Protein AF-A0A2D4SBK4-F1 (afdb_monomer_lite)

Sequence (622 aa):
MITSLLILIAILLAAGLAWRGARLATAGLLIGLPLAIAGYRLLPAASFWLLLMSAVTLLVPLSVRDVRRPWITRQRLTHFANALAQHDPGLRRSRPGLTFWWEQELAGGLPQWDRFAALPPPSPAADGPLNLAGPGDEHKGQPIAGLALSPRHGGAGLTHLELADWIFAAARADHPANANAAGITAAIALGPGPVLQRFGTQTQQTRYLPGLTRGDCSPALLLPDGSLNQPDDLICGRALLCRNEAAEQPGVSLHVSVQGRLVVSGQAERRLTLCFVKLLDPAGLGPEAGLKAGLHALLLETPADDPTRRDWSMEAPDVPLTQLVTGPGDAPAATAGISPLLDSALTLHQLLVALPQQVARQYETDPERGAAGVLAYRLAAHALDVGECPALLSRLVALITSRSGRSGETDDLFTVRLPAPGQPTAAQTGADDTLFTLIRLNTPLFDCLRAVDRADHHAALAAFDSASNTRWRRRVQLISRNLLLNVSGERLPVAQAATLSGPFTQRLAGLSARAGLVLDLGLMRFPREWPNGPFAAAFERMLAWQYLLSASLWRMPGDLPVRLDRDTLETVRAQAIAAFHADLGVAVDQLRPSGLRWTARLLLGPRYWRRRGGVSEGGPSR

pLDDT: mean 72.49, std 17.2, range [22.42, 93.94]

Structure (mmCIF, N/CA/C/O backbone):
data_AF-A0A2D4SBK4-F1
#
_entry.id   AF-A0A2D4SBK4-F1
#
loop_
_atom_site.group_PDB
_atom_site.id
_atom_site.type_symbol
_atom_site.label_atom_id
_atom_site.label_alt_id
_atom_site.label_comp_id
_atom_site.label_asym_id
_atom_site.label_entity_id
_atom_site.label_seq_id
_atom_site.pdbx_PDB_ins_code
_atom_site.Cartn_x
_atom_site.Cartn_y
_atom_site.Cartn_z
_atom_site.occupancy
_atom_site.B_iso_or_equiv
_atom_site.auth_seq_id
_atom_site.auth_comp_id
_atom_site.auth_asym_id
_atom_site.auth_atom_id
_atom_site.pdbx_PDB_model_num
ATOM 1 N N . MET A 1 1 ? 26.430 12.553 -43.622 1.00 80.19 1 MET A N 1
ATOM 2 C CA . MET A 1 1 ? 25.622 13.465 -42.778 1.00 80.19 1 MET A CA 1
ATOM 3 C C . MET A 1 1 ? 24.182 12.978 -42.585 1.00 80.19 1 MET A C 1
ATOM 5 O O . MET A 1 1 ? 23.823 12.693 -41.452 1.00 80.19 1 MET A O 1
ATOM 9 N N . ILE A 1 2 ? 23.377 12.798 -43.646 1.00 85.69 2 ILE A N 1
ATOM 10 C CA . ILE A 1 2 ? 21.952 12.396 -43.525 1.00 85.69 2 ILE A CA 1
ATOM 11 C C . ILE A 1 2 ? 21.767 11.041 -42.818 1.00 85.69 2 ILE A C 1
ATOM 13 O O . ILE A 1 2 ? 20.902 10.897 -41.964 1.00 85.69 2 ILE A O 1
ATOM 17 N N . THR A 1 3 ? 22.601 10.046 -43.116 1.00 83.75 3 THR A N 1
ATOM 18 C CA . THR A 1 3 ? 22.496 8.722 -42.485 1.00 83.75 3 THR A CA 1
ATOM 19 C C . THR A 1 3 ? 22.827 8.746 -40.993 1.00 83.75 3 THR A C 1
ATOM 21 O O . THR A 1 3 ? 22.115 8.154 -40.188 1.00 83.75 3 THR A O 1
ATOM 24 N N . SER A 1 4 ? 23.869 9.484 -40.609 1.00 83.00 4 SER A N 1
ATOM 25 C CA . SER A 1 4 ? 24.230 9.708 -39.206 1.00 83.00 4 SER A CA 1
ATOM 26 C C . SER A 1 4 ? 23.103 10.424 -38.452 1.00 83.00 4 SER A C 1
ATOM 28 O O . SER A 1 4 ? 22.814 10.072 -37.313 1.00 83.00 4 SER A O 1
ATOM 30 N N . LEU A 1 5 ? 22.418 11.368 -39.111 1.00 88.75 5 LEU A N 1
ATOM 31 C CA . LEU A 1 5 ? 21.239 12.045 -38.568 1.00 88.75 5 LEU A CA 1
ATOM 32 C C . LEU A 1 5 ? 20.061 11.076 -38.366 1.00 88.75 5 LEU A C 1
ATOM 34 O O . LEU A 1 5 ? 19.431 11.113 -37.318 1.00 88.75 5 LEU A O 1
ATOM 38 N N . LEU A 1 6 ? 19.785 10.176 -39.315 1.00 84.94 6 LEU A N 1
ATOM 39 C CA . LEU A 1 6 ? 18.719 9.171 -39.185 1.00 84.94 6 LEU A CA 1
ATOM 40 C C . LEU A 1 6 ? 18.981 8.176 -38.049 1.00 84.94 6 LEU A C 1
ATOM 42 O O . LEU A 1 6 ? 18.062 7.845 -37.302 1.00 84.94 6 LEU A O 1
ATOM 46 N N . ILE A 1 7 ? 20.230 7.736 -37.883 1.00 84.88 7 ILE A N 1
ATOM 47 C CA . ILE A 1 7 ? 20.628 6.869 -36.766 1.00 84.88 7 ILE A CA 1
ATOM 48 C C . ILE A 1 7 ? 20.471 7.619 -35.439 1.00 84.88 7 ILE A C 1
ATOM 50 O O . ILE A 1 7 ? 19.916 7.071 -34.489 1.00 84.88 7 ILE A O 1
ATOM 54 N N . LEU A 1 8 ? 20.884 8.888 -35.380 1.00 86.75 8 LEU A N 1
ATOM 55 C CA . LEU A 1 8 ? 20.690 9.725 -34.198 1.00 86.75 8 LEU A CA 1
ATOM 56 C C . LEU A 1 8 ? 19.199 9.903 -33.870 1.00 86.75 8 LEU A C 1
ATOM 58 O O . LEU A 1 8 ? 18.809 9.726 -32.720 1.00 86.75 8 LEU A O 1
ATOM 62 N N . ILE A 1 9 ? 18.354 10.177 -34.869 1.00 87.50 9 ILE A N 1
ATOM 63 C CA . ILE A 1 9 ? 16.895 10.266 -34.706 1.00 87.50 9 ILE A CA 1
ATOM 64 C C . ILE A 1 9 ? 16.332 8.941 -34.184 1.00 87.50 9 ILE A C 1
ATOM 66 O O . ILE A 1 9 ? 15.544 8.956 -33.244 1.00 87.50 9 ILE A O 1
ATOM 70 N N . ALA A 1 10 ? 16.757 7.797 -34.727 1.00 84.88 10 ALA A N 1
ATOM 71 C CA . ALA A 1 10 ? 16.318 6.486 -34.255 1.00 84.88 10 ALA A CA 1
ATOM 72 C C . ALA A 1 10 ? 16.713 6.235 -32.791 1.00 84.88 10 ALA A C 1
ATOM 74 O O . ALA A 1 10 ? 15.895 5.746 -32.015 1.00 84.88 10 ALA A O 1
ATOM 75 N N . ILE A 1 11 ? 17.934 6.612 -32.395 1.00 85.19 11 ILE A N 1
ATOM 76 C CA . ILE A 1 11 ? 18.415 6.507 -31.010 1.00 85.19 11 ILE A CA 1
ATOM 77 C C . ILE A 1 11 ? 17.597 7.418 -30.083 1.00 85.19 11 ILE A C 1
ATOM 79 O O . ILE A 1 11 ? 17.164 6.977 -29.018 1.00 85.19 11 ILE A O 1
ATOM 83 N N . LEU A 1 12 ? 17.337 8.665 -30.488 1.00 85.19 12 LEU A N 1
ATOM 84 C CA . LEU A 1 12 ? 16.543 9.619 -29.708 1.00 85.19 12 LEU A CA 1
ATOM 85 C C . LEU A 1 12 ? 15.075 9.181 -29.587 1.00 85.19 12 LEU A C 1
ATOM 87 O O . LEU A 1 12 ? 14.507 9.243 -28.496 1.00 85.19 12 LEU A O 1
ATOM 91 N N . LEU A 1 13 ? 14.473 8.678 -30.670 1.00 85.75 13 LEU A N 1
ATOM 92 C CA . LEU A 1 13 ? 13.126 8.102 -30.662 1.00 85.75 13 LEU A CA 1
ATOM 93 C C . LEU A 1 13 ? 13.067 6.855 -29.780 1.00 85.75 13 LEU A C 1
ATOM 95 O O . LEU A 1 13 ? 12.140 6.725 -28.985 1.00 85.75 13 LEU A O 1
ATOM 99 N N . ALA A 1 14 ? 14.062 5.970 -29.861 1.00 82.25 14 ALA A N 1
ATOM 100 C CA . ALA A 1 14 ? 14.144 4.791 -29.007 1.00 82.25 14 ALA A CA 1
ATOM 101 C C . ALA A 1 14 ? 14.228 5.176 -27.528 1.00 82.25 14 ALA A C 1
ATOM 103 O O . ALA A 1 14 ? 13.462 4.654 -26.717 1.00 82.25 14 ALA A O 1
ATOM 104 N N . ALA A 1 15 ? 15.087 6.138 -27.186 1.00 78.50 15 ALA A N 1
ATOM 105 C CA . ALA A 1 15 ? 15.216 6.656 -25.830 1.00 78.50 15 ALA A CA 1
ATOM 106 C C . ALA A 1 15 ? 13.905 7.293 -25.331 1.00 78.50 15 ALA A C 1
ATOM 108 O O . ALA A 1 15 ? 13.446 6.975 -24.234 1.00 78.50 15 ALA A O 1
ATOM 109 N N . GLY A 1 16 ? 13.258 8.135 -26.145 1.00 79.19 16 GLY A N 1
ATOM 110 C CA . GLY A 1 16 ? 12.011 8.816 -25.784 1.00 79.19 16 GLY A CA 1
ATOM 111 C C . GLY A 1 16 ? 10.800 7.882 -25.667 1.00 79.19 16 GLY A C 1
ATOM 112 O O . GLY A 1 16 ? 9.999 8.007 -24.738 1.00 79.19 16 GLY A O 1
ATOM 113 N N . LEU A 1 17 ? 10.665 6.913 -26.575 1.00 83.38 17 LEU A N 1
ATOM 114 C CA . LEU A 1 17 ? 9.573 5.934 -26.558 1.00 83.38 17 LEU A CA 1
ATOM 115 C C . LEU A 1 17 ? 9.746 4.910 -25.434 1.00 83.38 17 LEU A C 1
ATOM 117 O O . LEU A 1 17 ? 8.754 4.526 -24.811 1.00 83.38 17 LEU A O 1
ATOM 121 N N . ALA A 1 18 ? 10.986 4.512 -25.130 1.00 79.31 18 ALA A N 1
ATOM 122 C CA . ALA A 1 18 ? 11.283 3.688 -23.964 1.00 79.31 18 ALA A CA 1
ATOM 123 C C . ALA A 1 18 ? 10.978 4.444 -22.662 1.00 79.31 18 ALA A C 1
ATOM 125 O O . ALA A 1 18 ? 10.294 3.897 -21.800 1.00 79.31 18 ALA A O 1
ATOM 126 N N . TRP A 1 19 ? 11.363 5.724 -22.563 1.00 75.38 19 TRP A N 1
ATOM 127 C CA . TRP A 1 19 ? 11.063 6.581 -21.408 1.00 75.38 19 TRP A CA 1
ATOM 128 C C . TRP A 1 19 ? 9.556 6.731 -21.149 1.00 75.38 19 TRP A C 1
ATOM 130 O O . TRP A 1 19 ? 9.109 6.730 -19.999 1.00 75.38 19 TRP A O 1
ATOM 140 N N . ARG A 1 20 ? 8.749 6.821 -22.213 1.00 76.00 20 ARG A N 1
ATOM 141 C CA . ARG A 1 20 ? 7.279 6.891 -22.127 1.00 76.00 20 ARG A CA 1
ATOM 142 C C . ARG A 1 20 ? 6.596 5.533 -21.945 1.00 76.00 20 ARG A C 1
ATOM 144 O O . ARG A 1 20 ? 5.398 5.504 -21.685 1.00 76.00 20 ARG A O 1
ATOM 151 N N . GLY A 1 21 ? 7.320 4.422 -22.087 1.00 69.06 21 GLY A N 1
ATOM 152 C CA . GLY A 1 21 ? 6.734 3.084 -22.046 1.00 69.06 21 GLY A CA 1
ATOM 153 C C . GLY A 1 21 ? 5.751 2.846 -23.198 1.00 69.06 21 GLY A C 1
ATOM 154 O O . GLY A 1 21 ? 4.627 2.404 -22.966 1.00 69.06 21 GLY A O 1
ATOM 155 N N . ALA A 1 22 ? 6.141 3.165 -24.436 1.00 75.25 22 ALA A N 1
ATOM 156 C CA . ALA A 1 22 ? 5.301 2.978 -25.622 1.00 75.25 22 ALA A CA 1
ATOM 157 C C . ALA A 1 22 ? 4.983 1.494 -25.907 1.00 75.25 22 ALA A C 1
ATOM 159 O O . ALA A 1 22 ? 5.681 0.577 -25.466 1.00 75.25 22 ALA A O 1
ATOM 160 N N . ARG A 1 23 ? 3.915 1.230 -26.674 1.00 78.44 23 ARG A N 1
ATOM 161 C CA . ARG A 1 23 ? 3.579 -0.136 -27.121 1.00 78.44 23 ARG A CA 1
ATOM 162 C C . ARG A 1 23 ? 4.662 -0.644 -28.082 1.00 78.44 23 ARG A C 1
ATOM 164 O O . ARG A 1 23 ? 5.184 0.128 -28.885 1.00 78.44 23 ARG A O 1
ATOM 171 N N . LEU A 1 24 ? 4.950 -1.949 -28.050 1.00 76.31 24 LEU A N 1
ATOM 172 C CA . LEU A 1 24 ? 6.002 -2.557 -28.879 1.00 76.31 24 LEU A CA 1
ATOM 173 C C . LEU A 1 24 ? 5.803 -2.275 -30.378 1.00 76.31 24 LEU A C 1
ATOM 175 O O . LEU A 1 24 ? 6.754 -1.908 -31.052 1.00 76.31 24 LEU A O 1
ATOM 179 N N . ALA A 1 25 ? 4.561 -2.340 -30.867 1.00 76.94 25 ALA A N 1
ATOM 180 C CA . ALA A 1 25 ? 4.234 -2.034 -32.261 1.00 76.94 25 ALA A CA 1
ATOM 181 C C . ALA A 1 25 ? 4.528 -0.568 -32.634 1.00 76.94 25 ALA A C 1
ATOM 183 O O . ALA A 1 25 ? 5.159 -0.302 -33.652 1.00 76.94 25 ALA A O 1
ATOM 184 N N . THR A 1 26 ? 4.129 0.389 -31.784 1.00 80.50 26 THR A N 1
ATOM 185 C CA . THR A 1 26 ? 4.395 1.820 -32.019 1.00 80.50 26 THR A CA 1
ATOM 186 C C . THR A 1 26 ? 5.887 2.139 -31.959 1.00 80.50 26 THR A C 1
ATOM 188 O O . THR A 1 26 ? 6.381 2.912 -32.773 1.00 80.50 26 THR A O 1
ATOM 191 N N . ALA A 1 27 ? 6.619 1.513 -31.031 1.00 79.88 27 ALA A N 1
ATOM 192 C CA . ALA A 1 27 ? 8.063 1.680 -30.919 1.00 79.88 27 ALA A CA 1
ATOM 193 C C . ALA A 1 27 ? 8.799 1.055 -32.110 1.00 79.88 27 ALA A C 1
ATOM 195 O O . ALA A 1 27 ? 9.651 1.704 -32.709 1.00 79.88 27 ALA A O 1
ATOM 196 N N . GLY A 1 28 ? 8.423 -0.166 -32.497 1.00 80.12 28 GLY A N 1
ATOM 197 C CA . GLY A 1 28 ? 8.995 -0.868 -33.642 1.00 80.12 28 GLY A CA 1
ATOM 198 C C . GLY A 1 28 ? 8.814 -0.101 -34.949 1.00 80.12 28 GLY A C 1
ATOM 199 O O . GLY A 1 28 ? 9.758 -0.005 -35.721 1.00 80.12 28 GLY A O 1
ATOM 200 N N . LEU A 1 29 ? 7.650 0.516 -35.167 1.00 83.69 29 LEU A N 1
ATOM 201 C CA . LEU A 1 29 ? 7.399 1.316 -36.365 1.00 83.69 29 LEU A CA 1
ATOM 202 C C . LEU A 1 29 ? 8.213 2.620 -36.377 1.00 83.69 29 LEU A C 1
ATOM 204 O O . LEU A 1 29 ? 8.906 2.904 -37.352 1.00 83.69 29 LEU A O 1
ATOM 208 N N . LEU A 1 30 ? 8.175 3.394 -35.287 1.00 85.25 30 LEU A N 1
ATOM 209 C CA . LEU A 1 30 ? 8.836 4.704 -35.221 1.00 85.25 30 LEU A CA 1
ATOM 210 C C . LEU A 1 30 ? 10.368 4.616 -35.177 1.00 85.25 30 LEU A C 1
ATOM 212 O O . LEU A 1 30 ? 11.036 5.509 -35.686 1.00 85.25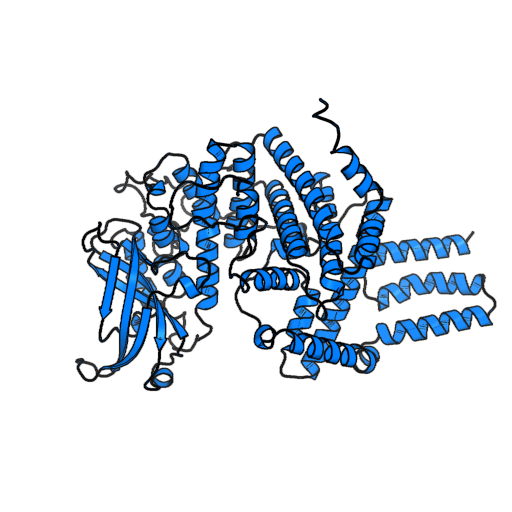 30 LEU A O 1
ATOM 216 N N . ILE A 1 31 ? 10.930 3.558 -34.586 1.00 84.31 31 ILE A N 1
ATOM 217 C CA . ILE A 1 31 ? 12.383 3.316 -34.548 1.00 84.31 31 ILE A CA 1
ATOM 218 C C . ILE A 1 31 ? 12.831 2.562 -35.806 1.00 84.31 31 ILE A C 1
ATOM 220 O O . ILE A 1 31 ? 13.887 2.849 -36.368 1.00 84.31 31 ILE A O 1
ATOM 224 N N . GLY A 1 32 ? 12.025 1.603 -36.267 1.00 82.31 32 GLY A N 1
ATOM 225 C CA . GLY A 1 32 ? 12.338 0.761 -37.417 1.00 82.31 32 GLY A CA 1
ATOM 226 C C . GLY A 1 32 ? 12.360 1.534 -38.729 1.00 82.31 32 GLY A C 1
ATOM 227 O O . GLY A 1 32 ? 13.229 1.274 -39.551 1.00 82.31 32 GLY A O 1
ATOM 228 N N . LEU A 1 33 ? 11.480 2.523 -38.912 1.00 86.44 33 LEU A N 1
ATOM 229 C CA . LEU A 1 33 ? 11.439 3.340 -40.127 1.00 86.44 33 LEU A CA 1
ATOM 230 C C . LEU A 1 33 ? 12.757 4.106 -40.396 1.00 86.44 33 LEU A C 1
ATOM 232 O O . LEU A 1 33 ? 13.340 3.905 -41.462 1.00 86.44 33 LEU A O 1
ATOM 236 N N . PRO A 1 34 ? 13.295 4.933 -39.474 1.00 86.06 34 PRO A N 1
ATOM 237 C CA . PRO A 1 34 ? 14.566 5.620 -39.704 1.00 86.06 34 PRO A CA 1
ATOM 238 C C . PRO A 1 34 ? 15.752 4.651 -39.820 1.00 86.06 34 PRO A C 1
ATOM 240 O O . PRO A 1 34 ? 16.652 4.902 -40.622 1.00 86.06 34 PRO A O 1
ATOM 243 N N . LEU A 1 35 ? 15.747 3.526 -39.089 1.00 86.81 35 LEU A N 1
ATOM 244 C CA . LEU A 1 35 ? 16.783 2.492 -39.215 1.00 86.81 35 LEU A CA 1
ATOM 245 C C . LEU A 1 35 ? 16.721 1.753 -40.554 1.00 86.81 35 LEU A C 1
ATOM 247 O O . LEU A 1 35 ? 17.769 1.453 -41.115 1.00 86.81 35 LEU A O 1
ATOM 251 N N . ALA A 1 36 ? 15.531 1.494 -41.093 1.00 86.56 36 ALA A N 1
ATOM 252 C CA . ALA A 1 36 ? 15.365 0.881 -42.405 1.00 86.56 36 ALA A CA 1
ATOM 253 C C . ALA A 1 36 ? 15.857 1.825 -43.511 1.00 86.56 36 ALA A C 1
ATOM 255 O O . ALA A 1 36 ? 16.605 1.402 -44.388 1.00 86.56 36 ALA A O 1
ATOM 256 N N . ILE A 1 37 ? 15.531 3.120 -43.425 1.00 87.12 37 ILE A N 1
ATOM 257 C CA . ILE A 1 37 ? 16.030 4.130 -44.373 1.00 87.12 37 ILE A CA 1
ATOM 258 C C . ILE A 1 37 ? 17.559 4.257 -44.272 1.00 87.12 37 ILE A C 1
ATOM 260 O O . ILE A 1 37 ? 18.240 4.340 -45.292 1.00 87.12 37 ILE A O 1
ATOM 264 N N . ALA A 1 38 ? 18.125 4.247 -43.061 1.00 86.38 38 ALA A N 1
ATOM 265 C CA . ALA A 1 38 ? 19.574 4.283 -42.871 1.00 86.38 38 ALA A CA 1
ATOM 266 C C . ALA A 1 38 ? 20.259 3.001 -43.380 1.00 86.38 38 ALA A C 1
ATOM 268 O O . ALA A 1 38 ? 21.278 3.084 -44.064 1.00 86.38 38 ALA A O 1
ATOM 269 N N . GLY A 1 39 ? 19.682 1.833 -43.092 1.00 86.62 39 GLY A N 1
ATOM 270 C CA . GLY A 1 39 ? 20.177 0.525 -43.517 1.00 86.62 39 GLY A CA 1
ATOM 271 C C . GLY A 1 39 ? 20.183 0.372 -45.034 1.00 86.62 39 GLY A C 1
ATOM 272 O O . GLY A 1 39 ? 21.198 -0.038 -45.586 1.00 86.62 39 GLY A O 1
ATOM 273 N N . TYR A 1 40 ? 19.114 0.802 -45.712 1.00 88.81 40 TYR A N 1
ATOM 274 C CA . TYR A 1 40 ? 19.024 0.803 -47.176 1.00 88.81 40 TYR A CA 1
ATOM 275 C C . TYR A 1 40 ? 20.139 1.631 -47.837 1.00 88.81 40 TYR A C 1
ATOM 277 O O . TYR A 1 40 ? 20.579 1.322 -48.938 1.00 88.81 40 TYR A O 1
ATOM 285 N N . ARG A 1 41 ? 20.629 2.679 -47.159 1.00 88.19 41 ARG A N 1
ATOM 286 C CA . ARG A 1 41 ? 21.710 3.541 -47.667 1.00 88.19 41 ARG A CA 1
ATOM 287 C C . ARG A 1 41 ? 23.119 3.035 -47.357 1.00 88.19 41 ARG A C 1
ATOM 289 O O . ARG A 1 41 ? 24.054 3.491 -48.007 1.00 88.19 41 ARG A O 1
ATOM 296 N N . LEU A 1 42 ? 23.290 2.196 -46.333 1.00 86.75 42 LEU A N 1
ATOM 297 C CA . LEU A 1 42 ? 24.606 1.777 -45.822 1.00 86.75 42 LEU A CA 1
ATOM 298 C C . LEU A 1 42 ? 24.988 0.354 -46.201 1.00 86.75 42 LEU A C 1
ATOM 300 O O . LEU A 1 42 ? 26.173 0.035 -46.250 1.00 86.75 42 LEU A O 1
ATOM 304 N N . LEU A 1 43 ? 23.998 -0.512 -46.381 1.00 87.94 43 LEU A N 1
ATOM 305 C CA . LEU A 1 43 ? 24.213 -1.940 -46.517 1.00 87.94 43 LEU A CA 1
ATOM 306 C C . LEU A 1 43 ? 23.967 -2.386 -47.958 1.00 87.94 43 LEU A C 1
ATOM 308 O O . LEU A 1 43 ? 23.056 -1.876 -48.611 1.00 87.94 43 LEU A O 1
ATOM 312 N N . PRO A 1 44 ? 24.714 -3.392 -48.444 1.00 91.69 44 PRO A N 1
ATOM 313 C CA . PRO A 1 44 ? 24.355 -4.097 -49.665 1.00 91.69 44 PRO A CA 1
ATOM 314 C C . PRO A 1 44 ? 22.921 -4.637 -49.584 1.00 91.69 44 PRO A C 1
ATOM 316 O O . PRO A 1 44 ? 22.475 -5.059 -48.513 1.00 91.69 44 PRO A O 1
ATOM 319 N N . ALA A 1 45 ? 22.218 -4.676 -50.720 1.00 87.94 45 ALA A N 1
ATOM 320 C CA . ALA A 1 45 ? 20.801 -5.044 -50.780 1.00 87.94 45 ALA A CA 1
ATOM 321 C C . ALA A 1 45 ? 20.496 -6.384 -50.085 1.00 87.94 45 ALA A C 1
ATOM 323 O O . ALA A 1 45 ? 19.543 -6.471 -49.314 1.00 87.94 45 ALA A O 1
ATOM 324 N N . ALA A 1 46 ? 21.337 -7.403 -50.288 1.00 87.75 46 ALA A N 1
ATOM 325 C CA . ALA A 1 46 ? 21.182 -8.706 -49.642 1.00 87.75 46 ALA A CA 1
ATOM 326 C C . ALA A 1 46 ? 21.239 -8.607 -48.106 1.00 87.75 46 ALA A C 1
ATOM 328 O O . ALA A 1 46 ? 20.348 -9.105 -47.419 1.00 87.75 46 ALA A O 1
ATOM 329 N N . SER A 1 47 ? 22.241 -7.908 -47.562 1.00 87.81 47 SER A N 1
ATOM 330 C CA . SER A 1 47 ? 22.406 -7.706 -46.116 1.00 87.81 47 SER A CA 1
ATOM 331 C C . SER A 1 47 ? 21.271 -6.875 -45.514 1.00 87.81 47 SER A C 1
ATOM 333 O O . SER A 1 47 ? 20.806 -7.174 -44.416 1.00 87.81 47 SER A O 1
ATOM 335 N N . PHE A 1 48 ? 20.791 -5.857 -46.235 1.00 87.69 48 PHE A N 1
ATOM 336 C CA . PHE A 1 48 ? 19.643 -5.051 -45.819 1.00 87.69 48 PHE A CA 1
ATOM 337 C C . PHE A 1 48 ? 18.366 -5.893 -45.704 1.00 87.69 48 PHE A C 1
ATOM 339 O O . PHE A 1 48 ? 17.723 -5.884 -44.654 1.00 87.69 48 PHE A O 1
ATOM 346 N N . TRP A 1 49 ? 18.021 -6.654 -46.748 1.00 87.81 49 TRP A N 1
ATOM 347 C CA . TRP A 1 49 ? 16.825 -7.499 -46.744 1.00 87.81 49 TRP A CA 1
ATOM 348 C C . TRP A 1 49 ? 16.909 -8.614 -45.699 1.00 87.81 49 TRP A C 1
ATOM 350 O O . TRP A 1 49 ? 15.920 -8.868 -45.018 1.00 87.81 49 TRP A O 1
ATOM 360 N N . LEU A 1 50 ? 18.084 -9.217 -45.490 1.00 89.88 50 LEU A N 1
ATOM 361 C CA . LEU A 1 50 ? 18.311 -10.190 -44.414 1.00 89.88 50 LEU A CA 1
ATOM 362 C C . LEU A 1 50 ? 18.067 -9.586 -43.019 1.00 89.88 50 LEU A C 1
ATOM 364 O O . LEU A 1 50 ? 17.373 -10.182 -42.190 1.00 89.88 50 LEU A O 1
ATOM 368 N N . LEU A 1 51 ? 18.588 -8.386 -42.748 1.00 87.06 51 LEU A N 1
ATOM 369 C CA . LEU A 1 51 ? 18.359 -7.705 -41.469 1.00 87.06 51 LEU A CA 1
ATOM 370 C C . LEU A 1 51 ? 16.899 -7.273 -41.297 1.00 87.06 51 LEU A C 1
ATOM 372 O O . LEU A 1 51 ? 16.339 -7.426 -40.214 1.00 87.06 51 LEU A O 1
ATOM 376 N N . LEU A 1 52 ? 16.255 -6.787 -42.358 1.00 85.62 52 LEU A N 1
ATOM 377 C CA . LEU A 1 52 ? 14.848 -6.400 -42.313 1.00 85.62 52 LEU A CA 1
ATOM 378 C C . LEU A 1 52 ? 13.946 -7.615 -42.066 1.00 85.62 52 LEU A C 1
ATOM 380 O O . LEU A 1 52 ? 13.088 -7.571 -41.186 1.00 85.62 52 LEU A O 1
ATOM 384 N N . MET A 1 53 ? 14.161 -8.718 -42.787 1.00 86.44 53 MET A N 1
ATOM 385 C CA . MET A 1 53 ? 13.394 -9.952 -42.609 1.00 86.44 53 MET A CA 1
ATOM 386 C C . MET A 1 53 ? 13.628 -10.575 -41.233 1.00 86.44 53 MET A C 1
ATOM 388 O O . MET A 1 53 ? 12.668 -11.020 -40.606 1.00 86.44 53 MET A O 1
ATOM 392 N N . SER A 1 54 ? 14.859 -10.557 -40.713 1.00 85.12 54 SER A N 1
ATOM 393 C CA . SER A 1 54 ? 15.129 -11.043 -39.351 1.00 85.12 54 SER A CA 1
ATOM 394 C C . SER A 1 54 ? 14.464 -10.164 -38.285 1.00 85.12 54 SER A C 1
ATOM 396 O O . SER A 1 54 ? 13.845 -10.693 -37.360 1.00 85.12 54 SER A O 1
ATOM 398 N N . ALA A 1 55 ? 14.479 -8.837 -38.448 1.00 84.06 55 ALA A N 1
ATOM 399 C CA . ALA A 1 55 ? 13.768 -7.915 -37.566 1.00 84.06 55 ALA A CA 1
ATOM 400 C C . ALA A 1 55 ? 12.248 -8.144 -37.598 1.00 84.06 55 ALA A C 1
ATOM 402 O O . ALA A 1 55 ? 11.625 -8.227 -36.540 1.00 84.06 55 ALA A O 1
ATOM 403 N N . VAL A 1 56 ? 11.649 -8.303 -38.785 1.00 83.25 56 VAL A N 1
ATOM 404 C CA . VAL A 1 56 ? 10.217 -8.614 -38.952 1.00 83.25 56 VAL A CA 1
ATOM 405 C C . VAL A 1 56 ? 9.876 -9.961 -38.310 1.00 83.25 56 VAL A C 1
ATOM 407 O O . VAL A 1 56 ? 8.937 -10.036 -37.517 1.00 83.25 56 VAL A O 1
ATOM 410 N N . THR A 1 57 ? 10.677 -10.996 -38.571 1.00 83.75 57 THR A N 1
ATOM 411 C CA . THR A 1 57 ? 10.497 -12.345 -38.005 1.00 83.75 57 THR A CA 1
ATOM 412 C C . THR A 1 57 ? 10.566 -12.337 -36.477 1.00 83.75 57 THR A C 1
ATOM 414 O O . THR A 1 57 ? 9.840 -13.083 -35.830 1.00 83.75 57 THR A O 1
ATOM 417 N N . LEU A 1 58 ? 11.381 -11.467 -35.876 1.00 81.81 58 LEU A N 1
ATOM 418 C CA . LEU A 1 58 ? 11.477 -11.337 -34.422 1.00 81.81 58 LEU A CA 1
ATOM 419 C C . LEU A 1 58 ? 10.348 -10.473 -33.824 1.00 81.81 58 LEU A C 1
ATOM 421 O O . LEU A 1 58 ? 9.779 -10.814 -32.787 1.00 81.81 58 LEU A O 1
ATOM 425 N N . LEU A 1 59 ? 10.014 -9.341 -34.455 1.00 79.50 59 LEU A N 1
ATOM 426 C CA . LEU A 1 59 ? 9.102 -8.329 -33.901 1.00 79.50 59 LEU A CA 1
ATOM 427 C C . LEU A 1 59 ? 7.621 -8.650 -34.113 1.00 79.50 59 LEU A C 1
ATOM 429 O O . LEU A 1 59 ? 6.802 -8.315 -33.249 1.00 79.50 59 LEU A O 1
ATOM 433 N N . VAL A 1 60 ? 7.257 -9.275 -35.237 1.00 78.19 60 VAL A N 1
ATOM 434 C CA . VAL A 1 60 ? 5.856 -9.583 -35.567 1.00 78.19 60 VAL A CA 1
ATOM 435 C C . VAL A 1 60 ? 5.248 -10.585 -34.576 1.00 78.19 60 VAL A C 1
ATOM 437 O O . VAL A 1 60 ? 4.202 -10.252 -34.008 1.00 78.19 60 VAL A O 1
ATOM 440 N N . PRO A 1 61 ? 5.894 -11.725 -34.242 1.00 79.75 61 PRO A N 1
ATOM 441 C CA . PRO A 1 61 ? 5.361 -12.668 -33.253 1.00 79.75 61 PRO A CA 1
ATOM 442 C C . PRO A 1 61 ? 5.222 -12.073 -31.849 1.00 79.75 61 PRO A C 1
ATOM 444 O O . PRO A 1 61 ? 4.359 -12.489 -31.081 1.00 79.75 61 PRO A O 1
ATOM 447 N N . LEU A 1 62 ? 6.045 -11.078 -31.504 1.00 80.06 62 LEU A N 1
ATOM 448 C CA . LEU A 1 62 ? 5.965 -10.376 -30.221 1.00 80.06 62 LEU A CA 1
ATOM 449 C C . LEU A 1 62 ? 4.881 -9.289 -30.208 1.00 80.06 62 LEU A C 1
ATOM 451 O O . LEU A 1 62 ? 4.321 -8.986 -29.150 1.00 80.06 62 LEU A O 1
ATOM 455 N N . SER A 1 63 ? 4.553 -8.706 -31.361 1.00 79.38 63 SER A N 1
ATOM 456 C CA . SER A 1 63 ? 3.616 -7.581 -31.464 1.00 79.38 63 SER A CA 1
ATOM 457 C C . SER A 1 63 ? 2.169 -8.032 -31.682 1.00 79.38 63 SER A C 1
ATOM 459 O O . SER A 1 63 ? 1.262 -7.518 -31.017 1.00 79.38 63 SER A O 1
ATOM 461 N N . VAL A 1 64 ? 1.949 -9.013 -32.561 1.00 81.25 64 VAL A N 1
ATOM 462 C CA . VAL A 1 64 ? 0.613 -9.469 -32.975 1.00 81.25 64 VAL A CA 1
ATOM 463 C C . VAL A 1 64 ? 0.021 -10.418 -31.935 1.00 81.25 64 VAL A C 1
ATOM 465 O O . VAL A 1 64 ? 0.620 -11.432 -31.582 1.00 81.25 64 VAL A O 1
ATOM 468 N N . ARG A 1 65 ? -1.176 -10.086 -31.429 1.00 82.25 65 ARG A N 1
ATOM 469 C CA . ARG A 1 65 ? -1.846 -10.840 -30.352 1.00 82.25 65 ARG A CA 1
ATOM 470 C C . ARG A 1 65 ? -2.145 -12.282 -30.761 1.00 82.25 65 ARG A C 1
ATOM 472 O O . ARG A 1 65 ? -1.925 -13.183 -29.955 1.00 82.25 65 ARG A O 1
ATOM 479 N N . ASP A 1 66 ? -2.583 -12.480 -31.999 1.00 82.00 66 ASP A N 1
ATOM 480 C CA . ASP A 1 66 ? -3.031 -13.780 -32.512 1.00 82.00 66 ASP A CA 1
ATOM 481 C C . ASP A 1 66 ? -1.878 -14.759 -32.741 1.00 82.00 66 ASP A C 1
ATOM 483 O O . ASP A 1 66 ? -2.068 -15.964 -32.645 1.00 82.00 66 ASP A O 1
ATOM 487 N N . VAL A 1 67 ? -0.659 -14.248 -32.945 1.00 82.62 67 VAL A N 1
ATOM 488 C CA . VAL A 1 67 ? 0.561 -15.065 -33.030 1.00 82.62 67 VAL A CA 1
ATOM 489 C C . VAL A 1 67 ? 1.161 -15.277 -31.637 1.00 82.62 67 VAL A C 1
ATOM 491 O O . VAL A 1 67 ? 1.474 -16.404 -31.247 1.00 82.62 67 VAL A O 1
ATOM 494 N N . ARG A 1 68 ? 1.265 -14.205 -30.836 1.00 86.38 68 ARG A N 1
ATOM 495 C CA . ARG A 1 68 ? 1.883 -14.240 -29.502 1.00 86.38 68 ARG A CA 1
ATOM 496 C C . ARG A 1 68 ? 1.164 -15.184 -28.543 1.00 86.38 68 ARG A C 1
ATOM 498 O O . ARG A 1 68 ? 1.819 -15.928 -27.816 1.00 86.38 68 ARG A O 1
ATOM 505 N N . ARG A 1 69 ? -0.172 -15.147 -28.506 1.00 87.12 69 ARG A N 1
ATOM 506 C CA . ARG A 1 69 ? -0.968 -15.915 -27.536 1.00 87.12 69 ARG A CA 1
ATOM 507 C C . ARG A 1 69 ? -0.764 -17.432 -27.652 1.00 87.12 69 ARG A C 1
ATOM 509 O O . ARG A 1 69 ? -0.397 -18.028 -26.637 1.00 87.12 69 ARG A O 1
ATOM 516 N N . PRO A 1 70 ? -0.953 -18.057 -28.831 1.00 87.44 70 PRO A N 1
ATOM 517 C CA . PRO A 1 70 ? -0.797 -19.501 -28.970 1.00 87.44 70 PRO A CA 1
ATOM 518 C C . PRO A 1 70 ? 0.653 -19.975 -28.824 1.00 87.44 70 PRO A C 1
ATOM 520 O O . PRO A 1 70 ? 0.876 -21.007 -28.194 1.00 87.44 70 PRO A O 1
ATOM 523 N N . TRP A 1 71 ? 1.631 -19.229 -29.353 1.00 84.31 71 TRP A N 1
ATOM 524 C CA . TRP A 1 71 ? 3.020 -19.704 -29.444 1.00 84.31 71 TRP A CA 1
ATOM 525 C C . TRP A 1 71 ? 3.868 -19.337 -28.225 1.00 84.31 71 TRP A C 1
ATOM 527 O O . TRP A 1 71 ? 4.723 -20.113 -27.817 1.00 84.31 71 TRP A O 1
ATOM 537 N N . ILE A 1 72 ? 3.633 -18.168 -27.622 1.00 87.50 72 ILE A N 1
ATOM 538 C CA . ILE A 1 72 ? 4.488 -17.620 -26.559 1.00 87.50 72 ILE A CA 1
ATOM 539 C C . ILE A 1 72 ? 3.736 -17.586 -25.228 1.00 87.50 72 ILE A C 1
ATOM 541 O O . ILE A 1 72 ? 4.202 -18.130 -24.225 1.00 87.50 72 ILE A O 1
ATOM 545 N N . THR A 1 73 ? 2.571 -16.937 -25.187 1.00 89.75 73 THR A N 1
ATOM 546 C CA . THR A 1 73 ? 1.864 -16.686 -23.923 1.00 89.75 73 THR A CA 1
ATOM 547 C C . THR A 1 73 ? 1.349 -17.977 -23.301 1.00 89.75 73 THR A C 1
ATOM 549 O O . THR A 1 73 ? 1.491 -18.145 -22.093 1.00 89.75 73 THR A O 1
ATOM 552 N N . ARG A 1 74 ? 0.821 -18.913 -24.103 1.00 90.62 74 ARG A N 1
ATOM 553 C CA . ARG A 1 74 ? 0.318 -20.204 -23.611 1.00 90.62 74 ARG A CA 1
ATOM 554 C C . ARG A 1 74 ? 1.399 -20.983 -22.862 1.00 90.62 74 ARG A C 1
ATOM 556 O O . ARG A 1 74 ? 1.186 -21.356 -21.715 1.00 90.62 74 ARG A O 1
ATOM 563 N N . GLN A 1 75 ? 2.577 -21.146 -23.465 1.00 90.06 75 GLN A N 1
ATOM 564 C CA . GLN A 1 75 ? 3.705 -21.838 -22.831 1.00 90.06 75 GLN A CA 1
ATOM 565 C C . GLN A 1 75 ? 4.148 -21.133 -21.544 1.00 90.06 75 GLN A C 1
ATOM 567 O O . GLN A 1 75 ? 4.356 -21.768 -20.511 1.00 90.06 75 GLN A O 1
ATOM 572 N N . ARG A 1 76 ? 4.247 -19.798 -21.577 1.00 90.06 76 ARG A N 1
ATOM 573 C CA . ARG A 1 76 ? 4.632 -19.003 -20.403 1.00 90.06 76 ARG A CA 1
ATOM 574 C C . ARG A 1 76 ? 3.619 -19.109 -19.267 1.00 90.06 76 ARG A C 1
ATOM 576 O O . ARG A 1 76 ? 4.048 -19.201 -18.122 1.00 90.06 76 ARG A O 1
ATOM 583 N N . LEU A 1 77 ? 2.322 -19.119 -19.573 1.00 89.75 77 LEU A N 1
ATOM 584 C CA . LEU A 1 77 ? 1.259 -19.320 -18.591 1.00 89.75 77 LEU A CA 1
ATOM 585 C C . LEU A 1 77 ? 1.373 -20.705 -17.954 1.00 89.75 77 LEU A C 1
ATOM 587 O O . LEU A 1 77 ? 1.379 -20.797 -16.732 1.00 89.75 77 LEU A O 1
ATOM 591 N N . THR A 1 78 ? 1.538 -21.764 -18.753 1.00 88.75 78 THR A N 1
ATOM 592 C CA . THR A 1 78 ? 1.698 -23.132 -18.238 1.00 88.75 78 THR A CA 1
ATOM 593 C C . THR A 1 78 ? 2.920 -23.247 -17.328 1.00 88.75 78 THR A C 1
ATOM 595 O O . THR A 1 78 ? 2.807 -23.735 -16.208 1.00 88.75 78 THR A O 1
ATOM 598 N N . HIS A 1 79 ? 4.080 -22.736 -17.748 1.00 88.12 79 HIS A N 1
ATOM 599 C CA . HIS A 1 79 ? 5.278 -22.747 -16.904 1.00 88.12 79 HIS A CA 1
ATOM 600 C C . HIS A 1 79 ? 5.110 -21.928 -15.621 1.00 88.12 79 HIS A C 1
ATOM 602 O O . HIS A 1 79 ? 5.578 -22.350 -14.567 1.00 88.12 79 HIS A O 1
ATOM 608 N N . PHE A 1 80 ? 4.459 -20.767 -15.703 1.00 88.19 80 PHE A N 1
ATOM 609 C CA . PHE A 1 80 ? 4.215 -19.904 -14.551 1.00 88.19 80 PHE A CA 1
ATOM 610 C C . PHE A 1 80 ? 3.249 -20.557 -13.553 1.00 88.19 80 PHE A C 1
ATOM 612 O O . PHE A 1 80 ? 3.544 -20.591 -12.363 1.00 88.19 80 PHE A O 1
ATOM 619 N N . ALA A 1 81 ? 2.147 -21.137 -14.036 1.00 86.06 81 ALA A N 1
ATOM 620 C CA . ALA A 1 81 ? 1.170 -21.847 -13.215 1.00 86.06 81 ALA A CA 1
ATOM 621 C C . ALA A 1 81 ? 1.768 -23.100 -12.556 1.00 86.06 81 ALA A C 1
ATOM 623 O O . ALA A 1 81 ? 1.532 -23.341 -11.373 1.00 86.06 81 ALA A O 1
ATOM 624 N N . ASN A 1 82 ? 2.586 -23.862 -13.291 1.00 86.50 82 ASN A N 1
ATOM 625 C CA . ASN A 1 82 ? 3.267 -25.044 -12.759 1.00 86.50 82 ASN A CA 1
ATOM 626 C C . ASN A 1 82 ? 4.284 -24.671 -11.677 1.00 86.50 82 ASN A C 1
ATOM 628 O O . ASN A 1 82 ? 4.316 -25.305 -10.629 1.00 86.50 82 ASN A O 1
ATOM 632 N N . ALA A 1 83 ? 5.083 -23.625 -11.904 1.00 85.00 83 ALA A N 1
ATOM 633 C CA . ALA A 1 83 ? 6.037 -23.143 -10.909 1.00 85.00 83 ALA A CA 1
ATOM 634 C C . ALA A 1 83 ? 5.335 -22.598 -9.654 1.00 85.00 83 ALA A C 1
ATOM 636 O O . ALA A 1 83 ? 5.803 -22.840 -8.550 1.00 85.00 83 ALA A O 1
ATOM 637 N N . LEU A 1 84 ? 4.188 -21.924 -9.799 1.00 80.62 84 LEU A N 1
ATOM 638 C CA . LEU A 1 84 ? 3.397 -21.460 -8.655 1.00 80.62 84 LEU A CA 1
ATOM 639 C C . LEU A 1 84 ? 2.827 -22.630 -7.835 1.00 80.62 84 LEU A C 1
ATOM 641 O O . LEU A 1 84 ? 2.848 -22.588 -6.610 1.00 80.62 84 LEU A O 1
ATOM 645 N N . ALA A 1 85 ? 2.356 -23.687 -8.506 1.00 76.81 85 ALA A N 1
ATOM 646 C CA . ALA A 1 85 ? 1.780 -24.868 -7.859 1.00 76.81 85 ALA A CA 1
ATOM 647 C C . ALA A 1 85 ? 2.768 -25.623 -6.955 1.00 76.81 85 ALA A C 1
ATOM 649 O O . ALA A 1 85 ? 2.337 -26.302 -6.031 1.00 76.81 85 ALA A O 1
ATOM 650 N N . GLN A 1 86 ? 4.070 -25.524 -7.234 1.00 72.81 86 GLN A N 1
ATOM 651 C CA . GLN A 1 86 ? 5.121 -26.218 -6.485 1.00 72.81 86 GLN A CA 1
ATOM 652 C C . GLN A 1 86 ? 5.440 -25.566 -5.134 1.00 72.81 86 GLN A C 1
ATOM 654 O O . GLN A 1 86 ? 5.972 -26.247 -4.265 1.00 72.81 86 GLN A O 1
ATOM 659 N N . HIS A 1 87 ? 5.147 -24.271 -4.964 1.00 64.50 87 HIS A N 1
ATOM 660 C CA . HIS A 1 87 ? 5.557 -23.507 -3.780 1.00 64.50 87 HIS A CA 1
ATOM 661 C C . HIS A 1 87 ? 4.459 -23.393 -2.717 1.00 64.50 87 HIS A C 1
ATOM 663 O O . HIS A 1 87 ? 4.775 -23.528 -1.543 1.00 64.50 87 HIS A O 1
ATOM 669 N N . ASP A 1 88 ? 3.193 -23.176 -3.096 1.00 59.00 88 ASP A N 1
ATOM 670 C CA . ASP A 1 88 ? 2.067 -23.156 -2.145 1.00 59.00 88 ASP A CA 1
ATOM 671 C C . ASP A 1 88 ? 0.699 -23.248 -2.873 1.00 59.00 88 ASP A C 1
ATOM 673 O O . ASP A 1 88 ? 0.379 -22.385 -3.702 1.00 59.00 88 ASP A O 1
ATOM 677 N N . PRO A 1 89 ? -0.150 -24.258 -2.592 1.00 47.91 89 PRO A N 1
ATOM 678 C CA . PRO A 1 89 ? -1.512 -24.329 -3.126 1.00 47.91 89 PRO A CA 1
ATOM 679 C C . PRO A 1 89 ? -2.453 -23.232 -2.582 1.00 47.91 89 PRO A C 1
ATOM 681 O O . PRO A 1 89 ? -3.435 -22.903 -3.253 1.00 47.91 89 PRO A O 1
ATOM 684 N N . GLY A 1 90 ? -2.164 -22.641 -1.414 1.00 49.22 90 GLY A N 1
ATOM 685 C CA . GLY A 1 90 ? -2.952 -21.581 -0.773 1.00 49.22 90 GLY A CA 1
ATOM 686 C C . GLY A 1 90 ? -2.852 -20.222 -1.470 1.00 49.22 90 GLY A C 1
ATOM 687 O O . GLY A 1 90 ? -3.850 -19.509 -1.572 1.00 49.22 90 GLY A O 1
ATOM 688 N N . LEU A 1 91 ? -1.692 -19.915 -2.056 1.00 49.75 91 LEU A N 1
ATOM 689 C CA . LEU A 1 91 ? -1.412 -18.699 -2.833 1.00 49.75 91 LEU A CA 1
ATOM 690 C C . LEU A 1 91 ? -2.328 -18.488 -4.049 1.00 49.75 91 LEU A C 1
ATOM 692 O O . LEU A 1 91 ? -2.442 -17.362 -4.540 1.00 49.75 91 LEU A O 1
ATOM 696 N N . ARG A 1 92 ? -2.977 -19.554 -4.543 1.00 45.91 92 ARG A N 1
ATOM 697 C CA . ARG A 1 92 ? -3.979 -19.463 -5.617 1.00 45.91 92 ARG A CA 1
ATOM 698 C C . ARG A 1 92 ? -5.201 -18.673 -5.170 1.00 45.91 92 ARG A C 1
ATOM 700 O O . ARG A 1 92 ? -5.666 -17.823 -5.913 1.00 45.91 92 ARG A O 1
ATOM 707 N N . ARG A 1 93 ? -5.656 -18.878 -3.932 1.00 44.66 93 ARG A N 1
ATOM 708 C CA . ARG A 1 93 ? -6.779 -18.128 -3.373 1.00 44.66 93 ARG A CA 1
ATOM 709 C C . ARG A 1 93 ? -6.247 -16.775 -2.942 1.00 44.66 93 ARG A C 1
ATOM 711 O O . ARG A 1 93 ? -5.586 -16.662 -1.913 1.00 44.66 93 ARG A O 1
ATOM 718 N N . SER A 1 94 ? -6.501 -15.747 -3.746 1.00 44.06 94 SER A N 1
ATOM 719 C CA . SER A 1 94 ? -6.164 -14.370 -3.397 1.00 44.06 94 SER A CA 1
ATOM 720 C C . SER A 1 94 ? -6.645 -14.074 -1.974 1.00 44.06 94 SER A C 1
ATOM 722 O O . SER A 1 94 ? -7.850 -13.949 -1.765 1.00 44.06 94 SER A O 1
ATOM 724 N N . ARG A 1 95 ? -5.735 -13.987 -0.992 1.00 48.28 95 ARG A N 1
ATOM 725 C CA . ARG A 1 95 ? -6.105 -13.555 0.362 1.00 48.28 95 ARG A CA 1
ATOM 726 C C . ARG A 1 95 ? -6.769 -12.173 0.238 1.00 48.28 95 ARG A C 1
ATOM 728 O O . ARG A 1 95 ? -6.105 -11.248 -0.247 1.00 48.28 95 ARG A O 1
ATOM 735 N N . PRO A 1 96 ? -8.059 -12.001 0.556 1.00 43.88 96 PRO A N 1
ATOM 736 C CA . PRO A 1 96 ? -8.626 -10.664 0.674 1.00 43.88 96 PRO A CA 1
ATOM 737 C C . PRO A 1 96 ? -7.950 -10.006 1.883 1.00 43.88 96 PRO A C 1
ATOM 739 O O . PRO A 1 96 ? -7.753 -10.686 2.880 1.00 43.88 96 PRO A O 1
ATOM 742 N N . GLY A 1 97 ? -7.532 -8.743 1.794 1.00 48.12 97 GLY A N 1
ATOM 743 C CA . GLY A 1 97 ? -7.042 -8.079 3.009 1.00 48.12 97 GLY A CA 1
ATOM 744 C C . GLY A 1 97 ? -6.430 -6.702 2.817 1.00 48.12 97 GLY A C 1
ATOM 745 O O . GLY A 1 97 ? -6.843 -5.761 3.475 1.00 48.12 97 GLY A O 1
ATOM 746 N N . LEU A 1 98 ? -5.498 -6.533 1.874 1.00 49.22 98 LEU A N 1
ATOM 747 C CA . LEU A 1 98 ? -4.725 -5.286 1.796 1.00 49.22 98 LEU A CA 1
ATOM 748 C C . LEU A 1 98 ? -4.816 -4.657 0.403 1.00 49.22 98 LEU A C 1
ATOM 750 O O . LEU A 1 98 ? -4.331 -5.231 -0.582 1.00 49.22 98 LEU A O 1
ATOM 754 N N . THR A 1 99 ? -5.475 -3.500 0.331 1.00 53.69 99 THR A N 1
ATOM 755 C CA . THR A 1 99 ? -5.363 -2.550 -0.779 1.00 53.69 99 THR A CA 1
ATOM 756 C C . THR A 1 99 ? -4.106 -1.708 -0.565 1.00 53.69 99 THR A C 1
ATOM 758 O O . THR A 1 99 ? -3.737 -1.418 0.567 1.00 53.69 99 THR A O 1
ATOM 761 N N . PHE A 1 100 ? -3.406 -1.382 -1.651 1.00 68.25 100 PHE A N 1
ATOM 762 C CA . PHE A 1 100 ? -2.238 -0.505 -1.621 1.00 68.25 100 PHE A CA 1
ATOM 763 C C . PHE A 1 100 ? -2.543 0.726 -2.453 1.00 68.25 100 PHE A C 1
ATOM 765 O O . PHE A 1 100 ? -3.068 0.600 -3.562 1.00 68.25 100 PHE A O 1
ATOM 772 N N . TRP A 1 101 ? -2.164 1.885 -1.934 1.00 73.94 101 TRP A N 1
ATOM 773 C CA . TRP A 1 101 ? -2.360 3.158 -2.604 1.00 73.94 101 TRP A CA 1
ATOM 774 C C . TRP A 1 101 ? -1.011 3.715 -3.054 1.00 73.94 101 TRP A C 1
ATOM 776 O O . TRP A 1 101 ? -0.448 3.292 -4.070 1.00 73.94 101 TRP A O 1
ATOM 786 N N . TRP A 1 102 ? -0.451 4.628 -2.266 1.00 80.38 102 TRP A N 1
ATOM 787 C CA . TRP A 1 102 ? 0.742 5.378 -2.612 1.00 80.38 102 TRP A CA 1
ATOM 788 C C . TRP A 1 102 ? 2.001 4.507 -2.602 1.00 80.38 102 TRP A C 1
ATOM 790 O O . TRP A 1 102 ? 2.883 4.664 -3.447 1.00 80.38 102 TRP A O 1
ATOM 800 N N . GLU A 1 103 ? 2.063 3.507 -1.724 1.00 79.19 103 GLU A N 1
ATOM 801 C CA . GLU A 1 103 ? 3.173 2.556 -1.647 1.00 79.19 103 GLU A CA 1
ATOM 802 C C . GLU A 1 103 ? 3.324 1.767 -2.948 1.00 79.19 103 GLU A C 1
ATOM 804 O O . GLU A 1 103 ? 4.444 1.525 -3.401 1.00 79.19 103 GLU A O 1
ATOM 809 N N . GLN A 1 104 ? 2.208 1.419 -3.595 1.00 81.44 104 GLN A N 1
ATOM 810 C CA . GLN A 1 104 ? 2.222 0.724 -4.879 1.00 81.44 104 GLN A CA 1
ATOM 811 C C . GLN A 1 104 ? 2.755 1.617 -6.001 1.00 81.44 104 GLN A C 1
ATOM 813 O O . GLN A 1 104 ? 3.461 1.136 -6.888 1.00 81.44 104 GLN A O 1
ATOM 818 N N . GLU A 1 105 ? 2.452 2.914 -5.978 1.00 85.31 105 GLU A N 1
ATOM 819 C CA . GLU A 1 105 ? 2.968 3.872 -6.958 1.00 85.31 105 GLU A CA 1
ATOM 820 C C . GLU A 1 105 ? 4.466 4.160 -6.757 1.00 85.31 105 GLU A C 1
ATOM 822 O O . GLU A 1 105 ? 5.235 4.192 -7.729 1.00 85.31 105 GLU A O 1
ATOM 827 N N . LEU A 1 106 ? 4.906 4.280 -5.500 1.00 87.81 106 LEU A N 1
ATOM 828 C CA . LEU A 1 106 ? 6.310 4.454 -5.121 1.00 87.81 106 LEU A CA 1
ATOM 829 C C . LEU A 1 106 ? 7.151 3.218 -5.472 1.00 87.81 106 LEU A C 1
ATOM 831 O O . LEU A 1 106 ? 8.156 3.340 -6.181 1.00 87.81 106 LEU A O 1
ATOM 835 N N . ALA A 1 107 ? 6.702 2.024 -5.069 1.00 87.75 107 ALA A N 1
ATOM 836 C CA . ALA A 1 107 ? 7.276 0.735 -5.472 1.00 87.75 107 ALA A CA 1
ATOM 837 C C . ALA A 1 107 ? 7.162 0.514 -6.992 1.00 87.75 107 ALA A C 1
ATOM 839 O O . ALA A 1 107 ? 7.988 -0.146 -7.629 1.00 87.75 107 ALA A O 1
ATOM 840 N N . GLY A 1 108 ? 6.138 1.126 -7.588 1.00 86.88 108 GLY A N 1
ATOM 841 C CA . GLY A 1 108 ? 5.903 1.327 -9.010 1.00 86.88 108 GLY A CA 1
ATOM 842 C C . GLY A 1 108 ? 7.141 1.808 -9.771 1.00 86.88 108 GLY A C 1
ATOM 843 O O . GLY A 1 108 ? 7.439 1.363 -10.887 1.00 86.88 108 GLY A O 1
ATOM 844 N N . GLY A 1 109 ? 7.853 2.743 -9.147 1.00 87.06 109 GLY A N 1
ATOM 845 C CA . GLY A 1 109 ? 8.925 3.545 -9.723 1.00 87.06 109 GLY A CA 1
ATOM 846 C C . GLY A 1 109 ? 8.483 4.549 -10.785 1.00 87.06 109 GLY A C 1
ATOM 847 O O . GLY A 1 109 ? 9.309 5.268 -11.349 1.00 87.06 109 GLY A O 1
ATOM 848 N N . LEU A 1 110 ? 7.177 4.632 -11.031 1.00 84.19 110 LEU A N 1
ATOM 849 C CA . LEU A 1 110 ? 6.532 5.561 -11.952 1.00 84.19 110 LEU A CA 1
ATOM 850 C C . LEU A 1 110 ? 5.342 6.244 -11.244 1.00 84.19 110 LEU A C 1
ATOM 852 O O . LEU A 1 110 ? 4.218 6.099 -11.720 1.00 84.19 110 LEU A O 1
ATOM 856 N N . PRO A 1 111 ? 5.567 6.937 -10.109 1.00 85.06 111 PRO A N 1
ATOM 857 C CA . PRO A 1 111 ? 4.481 7.546 -9.346 1.00 85.06 111 PRO A CA 1
ATOM 858 C C . PRO A 1 111 ? 3.746 8.620 -10.153 1.00 85.06 111 PRO A C 1
ATOM 860 O O . PRO A 1 111 ? 4.376 9.389 -10.891 1.00 85.06 111 PRO A O 1
ATOM 863 N N . GLN A 1 112 ? 2.422 8.666 -10.014 1.00 82.81 112 GLN A N 1
ATOM 864 C CA . GLN A 1 112 ? 1.544 9.641 -10.651 1.00 82.81 112 GLN A CA 1
ATOM 865 C C . GLN A 1 112 ? 1.346 10.829 -9.712 1.00 82.81 112 GLN A C 1
ATOM 867 O O . GLN A 1 112 ? 0.340 10.955 -9.020 1.00 82.81 112 GLN A O 1
ATOM 872 N N . TRP A 1 113 ? 2.323 11.736 -9.712 1.00 80.19 113 TRP A N 1
ATOM 873 C CA . TRP A 1 113 ? 2.314 12.916 -8.845 1.00 80.19 113 TRP A CA 1
ATOM 874 C C . TRP A 1 113 ? 1.070 13.791 -9.005 1.00 80.19 113 TRP A C 1
ATOM 876 O O . TRP A 1 113 ? 0.685 14.433 -8.037 1.00 80.19 113 TRP A O 1
ATOM 886 N N . ASP A 1 114 ? 0.434 13.814 -10.182 1.00 80.56 114 ASP A N 1
ATOM 887 C CA . ASP A 1 114 ? -0.820 14.552 -10.395 1.00 80.56 114 ASP A CA 1
ATOM 888 C C . ASP A 1 114 ? -1.937 14.050 -9.478 1.00 80.56 114 ASP A C 1
ATOM 890 O O . ASP A 1 114 ? -2.674 14.850 -8.913 1.00 80.56 114 ASP A O 1
ATOM 894 N N . ARG A 1 115 ? -2.029 12.730 -9.273 1.00 78.69 115 ARG A N 1
ATOM 895 C CA . ARG A 1 115 ? -3.010 12.130 -8.359 1.00 78.69 115 ARG A CA 1
ATOM 896 C C . ARG A 1 115 ? -2.704 12.464 -6.909 1.00 78.69 115 ARG A C 1
ATOM 898 O O . ARG A 1 115 ? -3.611 12.800 -6.163 1.00 78.69 115 ARG A O 1
ATOM 905 N N . PHE A 1 116 ? -1.427 12.412 -6.538 1.00 80.12 116 PHE A N 1
ATOM 906 C CA . PHE A 1 116 ? -0.980 12.781 -5.197 1.00 80.12 116 PHE A CA 1
ATOM 907 C C . PHE A 1 116 ? -1.230 14.264 -4.893 1.00 80.12 116 PHE A C 1
ATOM 909 O O . PHE A 1 116 ? -1.666 14.615 -3.804 1.00 80.12 116 PHE A O 1
ATOM 916 N N . ALA A 1 117 ? -0.992 15.147 -5.865 1.00 78.62 117 ALA A N 1
ATOM 917 C CA . ALA A 1 117 ? -1.244 16.576 -5.720 1.00 78.62 117 ALA A CA 1
ATOM 918 C C . ALA A 1 117 ? -2.738 16.926 -5.701 1.00 78.62 117 ALA A C 1
ATOM 920 O O . ALA A 1 117 ? -3.114 17.948 -5.137 1.00 78.62 117 ALA A O 1
ATOM 921 N N . ALA A 1 118 ? -3.567 16.103 -6.344 1.00 78.94 118 ALA A N 1
ATOM 922 C CA . ALA A 1 118 ? -5.015 16.262 -6.405 1.00 78.94 118 ALA A CA 1
ATOM 923 C C . ALA A 1 118 ? -5.746 15.641 -5.203 1.00 78.94 118 ALA A C 1
ATOM 925 O O . ALA A 1 118 ? -6.972 15.534 -5.241 1.00 78.94 118 ALA A O 1
ATOM 926 N N . LEU A 1 119 ? -5.020 15.220 -4.159 1.00 75.31 119 LEU A N 1
ATOM 927 C CA . LEU A 1 119 ? -5.640 14.785 -2.913 1.00 75.31 119 LEU A CA 1
ATOM 928 C C . LEU A 1 119 ? -6.541 15.900 -2.375 1.00 75.31 119 LEU A C 1
ATOM 930 O O . LEU A 1 119 ? -6.077 17.041 -2.256 1.00 75.31 119 LEU A O 1
ATOM 934 N N . PRO A 1 120 ? -7.823 15.602 -2.096 1.00 71.75 120 PRO A N 1
ATOM 935 C CA . PRO A 1 120 ? -8.726 16.607 -1.572 1.00 71.75 120 PRO A CA 1
ATOM 936 C C . PRO A 1 120 ? -8.193 17.090 -0.221 1.00 71.75 120 PRO A C 1
ATOM 938 O O . PRO A 1 120 ? -7.625 16.299 0.523 1.00 71.75 120 PRO A O 1
ATOM 941 N N . PRO A 1 121 ? -8.363 18.368 0.137 1.00 67.38 121 PRO A N 1
ATOM 942 C CA . PRO A 1 121 ? -8.099 18.780 1.505 1.00 67.38 121 PRO A CA 1
ATOM 943 C C . PRO A 1 121 ? -8.991 17.971 2.468 1.00 67.38 121 PRO A C 1
ATOM 945 O O . PRO A 1 121 ? -10.110 17.613 2.083 1.00 67.38 121 PRO A O 1
ATOM 948 N N . PRO A 1 122 ? -8.539 17.678 3.703 1.00 63.75 122 PRO A N 1
ATOM 949 C CA . PRO A 1 122 ? -9.430 17.172 4.744 1.00 63.75 122 PRO A CA 1
ATOM 950 C C . PRO A 1 122 ? -10.650 18.092 4.834 1.00 63.75 122 PRO A C 1
ATOM 952 O O . PRO A 1 122 ? -10.516 19.317 4.892 1.00 63.75 122 PRO A O 1
ATOM 955 N N . SER A 1 123 ? -11.840 17.502 4.748 1.00 56.06 123 SER A N 1
ATOM 956 C CA . SER A 1 123 ? -13.078 18.264 4.862 1.00 56.06 123 SER A CA 1
ATOM 957 C C . SER A 1 123 ? -13.167 18.761 6.306 1.00 56.06 123 SER A C 1
ATOM 959 O O . SER A 1 123 ? -13.096 17.917 7.195 1.00 56.06 123 SER A O 1
ATOM 961 N N . PRO A 1 124 ? -13.294 20.075 6.566 1.00 54.53 124 PRO A N 1
ATOM 962 C CA . PRO A 1 124 ? -13.430 20.558 7.933 1.00 54.53 124 PRO A CA 1
ATOM 963 C C . PRO A 1 124 ? -14.692 19.955 8.554 1.00 54.53 124 PRO A C 1
ATOM 965 O O . PRO A 1 124 ? -15.722 19.853 7.872 1.00 54.53 124 PRO A O 1
ATOM 968 N N . ALA A 1 125 ? -14.614 19.563 9.828 1.00 52.72 125 ALA A N 1
ATOM 969 C CA . ALA A 1 125 ? -15.792 19.201 10.606 1.00 52.72 125 ALA A CA 1
ATOM 970 C C . ALA A 1 125 ? -16.887 20.279 10.453 1.00 52.72 125 ALA A C 1
ATOM 972 O O . ALA A 1 125 ? -16.600 21.478 10.374 1.00 52.72 125 ALA A O 1
ATOM 973 N N . ALA A 1 126 ? -18.150 19.848 10.380 1.00 46.72 126 ALA A N 1
ATOM 974 C CA . ALA A 1 126 ? -19.284 20.694 9.994 1.00 46.72 126 ALA A CA 1
ATOM 975 C C . ALA A 1 126 ? -19.508 21.929 10.900 1.00 46.72 126 ALA A C 1
ATOM 977 O O . ALA A 1 126 ? -20.175 22.864 10.462 1.00 46.72 126 ALA A O 1
ATOM 978 N N . ASP A 1 127 ? -18.907 21.968 12.098 1.00 43.91 127 ASP A N 1
ATOM 979 C CA . ASP A 1 127 ? -19.171 22.961 13.150 1.00 43.91 127 ASP A CA 1
ATOM 980 C C . ASP A 1 127 ? -17.921 23.728 13.649 1.00 43.91 127 ASP A C 1
ATOM 982 O O . ASP A 1 127 ? -17.824 24.099 14.820 1.00 43.91 127 ASP A O 1
ATOM 986 N N . GLY A 1 128 ? -16.959 24.025 12.767 1.00 44.62 128 GLY A N 1
ATOM 987 C CA . GLY A 1 128 ? -15.776 24.828 13.126 1.00 44.62 128 GLY A CA 1
ATOM 988 C C . GLY A 1 128 ? -14.787 24.079 14.036 1.00 44.62 128 GLY A C 1
ATOM 989 O O . GLY A 1 128 ? -14.904 22.861 14.179 1.00 44.62 128 GLY A O 1
ATOM 990 N N . PRO A 1 129 ? -13.771 24.752 14.623 1.00 41.84 129 PRO A N 1
ATOM 991 C CA . PRO A 1 129 ? -12.851 24.085 15.537 1.00 41.84 129 PRO A CA 1
ATOM 992 C C . PRO A 1 129 ? -13.654 23.598 16.742 1.00 41.84 129 PRO A C 1
ATOM 994 O O . PRO A 1 129 ? -14.077 24.402 17.577 1.00 41.84 129 PRO A O 1
ATOM 997 N N . LEU A 1 130 ? -13.895 22.284 16.811 1.00 44.06 130 LEU A N 1
ATOM 998 C CA . LEU A 1 130 ? -14.507 21.678 17.983 1.00 44.06 130 LEU A CA 1
ATOM 999 C C . LEU A 1 130 ? -13.683 22.120 19.192 1.00 44.06 130 LEU A C 1
ATOM 1001 O O . LEU A 1 130 ? -12.463 21.941 19.230 1.00 44.06 130 LEU A O 1
ATOM 1005 N N . ASN A 1 131 ? -14.354 22.696 20.186 1.00 41.97 131 ASN A N 1
ATOM 1006 C CA . ASN A 1 131 ? -13.762 22.917 21.493 1.00 41.97 131 ASN A CA 1
ATOM 1007 C C . ASN A 1 131 ? -13.647 21.526 22.136 1.00 41.97 131 ASN A C 1
ATOM 1009 O O . ASN A 1 131 ? -14.554 21.067 22.831 1.00 41.97 131 ASN A O 1
ATOM 1013 N N . LEU A 1 132 ? -12.598 20.792 21.753 1.00 45.78 132 LEU A N 1
ATOM 1014 C CA . LEU A 1 132 ? -12.318 19.430 22.189 1.00 45.78 132 LEU A CA 1
ATOM 1015 C C . LEU A 1 132 ? -11.976 19.509 23.674 1.00 45.78 132 LEU A C 1
ATOM 1017 O O . LEU A 1 132 ? -10.833 19.760 24.050 1.00 45.78 132 LEU A O 1
ATOM 1021 N N . ALA A 1 133 ? -13.000 19.371 24.512 1.00 39.00 133 ALA A N 1
ATOM 1022 C CA . ALA A 1 133 ? -12.844 19.286 25.950 1.00 39.00 133 ALA A CA 1
ATOM 1023 C C . ALA A 1 133 ? -11.838 18.169 26.266 1.00 39.00 133 ALA A C 1
ATOM 1025 O O . ALA A 1 133 ? -11.979 17.035 25.796 1.00 39.00 133 ALA A O 1
ATOM 1026 N N . GLY A 1 134 ? -10.803 18.494 27.038 1.00 39.50 134 GLY A N 1
ATOM 1027 C CA . GLY A 1 134 ? -9.936 17.472 27.609 1.00 39.50 134 GLY A CA 1
ATOM 1028 C C . GLY A 1 134 ? -10.757 16.554 28.531 1.00 39.50 134 GLY A C 1
ATOM 1029 O O . GLY A 1 134 ? -11.667 17.045 29.205 1.00 39.50 134 GLY A O 1
ATOM 1030 N N . PRO A 1 135 ? -10.501 15.233 28.576 1.00 35.19 135 PRO A N 1
ATOM 1031 C CA . PRO A 1 135 ? -11.105 14.342 29.568 1.00 35.19 135 PRO A CA 1
ATOM 1032 C C . PRO A 1 135 ? -11.015 14.893 31.010 1.00 35.19 135 PRO A C 1
ATOM 1034 O O . PRO A 1 135 ? -9.945 14.979 31.610 1.00 35.19 135 PRO A O 1
ATOM 1037 N N . GLY A 1 136 ? -12.157 15.301 31.558 1.00 37.78 136 GLY A N 1
ATOM 1038 C CA . GLY A 1 136 ? -12.266 16.027 32.830 1.00 37.78 136 GLY A CA 1
ATOM 1039 C C . GLY A 1 136 ? -13.296 17.161 32.781 1.00 37.78 136 GLY A C 1
ATOM 1040 O O . GLY A 1 136 ? -13.920 17.455 33.794 1.00 37.78 136 GLY A O 1
ATOM 1041 N N . ASP A 1 137 ? -13.569 17.704 31.589 1.00 39.66 137 ASP A N 1
ATOM 1042 C CA . ASP A 1 137 ? -14.699 18.607 31.306 1.00 39.66 137 ASP A CA 1
ATOM 1043 C C . ASP A 1 137 ? -15.908 17.825 30.746 1.00 39.66 137 ASP A C 1
ATOM 1045 O O . ASP A 1 137 ? -16.599 18.237 29.810 1.00 39.66 137 ASP A O 1
ATOM 1049 N N . GLU A 1 138 ? -16.177 16.655 31.336 1.00 42.22 138 GLU A N 1
ATOM 1050 C CA . GLU A 1 138 ? -17.164 15.659 30.877 1.00 42.22 138 GLU A CA 1
ATOM 1051 C C . GLU A 1 138 ? -18.611 16.191 30.850 1.00 42.22 138 GLU A C 1
ATOM 1053 O O . GLU A 1 138 ? -19.496 15.567 30.278 1.00 42.22 138 GLU A O 1
ATOM 1058 N N . HIS A 1 139 ? -18.856 17.369 31.432 1.00 37.41 139 HIS A N 1
ATOM 1059 C CA . HIS A 1 139 ? -20.167 18.022 31.478 1.00 37.41 139 HIS A CA 1
ATOM 1060 C C . HIS A 1 139 ? -20.377 19.110 30.405 1.00 37.41 139 HIS A C 1
ATOM 1062 O O . HIS A 1 139 ? -21.427 19.755 30.406 1.00 37.41 139 HIS A O 1
ATOM 1068 N N . LYS A 1 140 ? -19.418 19.355 29.492 1.00 43.03 140 LYS A N 1
ATOM 1069 C CA . LYS A 1 140 ? -19.556 20.394 28.443 1.00 43.03 140 LYS A CA 1
ATOM 1070 C C . LYS A 1 140 ? -19.105 19.996 27.024 1.00 43.03 140 LYS A C 1
ATOM 1072 O O . LYS A 1 140 ? -19.214 20.832 26.129 1.00 43.03 140 LYS A O 1
ATOM 1077 N N . GLY A 1 141 ? -18.644 18.763 26.790 1.00 53.78 141 GLY A N 1
ATOM 1078 C CA . GLY A 1 141 ? -18.156 18.288 25.480 1.00 53.78 141 GLY A CA 1
ATOM 1079 C C . GLY A 1 141 ? -18.813 16.988 24.993 1.00 53.78 141 GLY A C 1
ATOM 1080 O O . GLY A 1 141 ? -19.468 16.292 25.763 1.00 53.78 141 GLY A O 1
ATOM 1081 N N . GLN A 1 142 ? -18.647 16.653 23.706 1.00 62.41 142 GLN A N 1
ATOM 1082 C CA . GLN A 1 142 ? -19.127 15.382 23.141 1.00 62.41 142 GLN A CA 1
ATOM 1083 C C . GLN A 1 142 ? -18.301 14.187 23.669 1.00 62.41 142 GLN A C 1
ATOM 1085 O O . GLN A 1 142 ? -17.080 14.311 23.798 1.00 62.41 142 GLN A O 1
ATOM 1090 N N . PRO A 1 143 ? -18.915 13.017 23.937 1.00 72.00 143 PRO A N 1
ATOM 1091 C CA . PRO A 1 143 ? -18.191 11.823 24.372 1.00 72.00 143 PRO A CA 1
ATOM 1092 C C . PRO A 1 143 ? -17.222 11.324 23.293 1.00 72.00 143 PRO A C 1
ATOM 1094 O O . PRO A 1 143 ? -17.500 11.418 22.097 1.00 72.00 143 PRO A O 1
ATOM 1097 N N . ILE A 1 144 ? -16.114 10.698 23.715 1.00 73.69 144 ILE A N 1
ATOM 1098 C CA . ILE A 1 144 ? -15.066 10.154 22.823 1.00 73.69 144 ILE A CA 1
ATOM 1099 C C . ILE A 1 144 ? -15.660 9.204 21.767 1.00 73.69 144 ILE A C 1
ATOM 1101 O O . ILE A 1 144 ? -15.261 9.223 20.604 1.00 73.69 144 ILE A O 1
ATOM 1105 N N . ALA A 1 145 ? -16.663 8.414 22.160 1.00 74.06 145 ALA A N 1
ATOM 1106 C CA . ALA A 1 145 ? -17.398 7.504 21.285 1.00 74.06 145 ALA A CA 1
ATOM 1107 C C . ALA A 1 145 ? -18.134 8.215 20.136 1.00 74.06 145 ALA A C 1
ATOM 1109 O O . ALA A 1 145 ? -18.325 7.630 19.074 1.00 74.06 145 ALA A O 1
ATOM 1110 N N . GLY A 1 146 ? -18.539 9.471 20.342 1.00 76.06 146 GLY A N 1
ATOM 1111 C CA . GLY A 1 146 ? -19.225 10.293 19.352 1.00 76.06 146 GLY A CA 1
ATOM 1112 C C . GLY A 1 146 ? -18.293 10.987 18.360 1.00 76.06 146 GLY A C 1
ATOM 1113 O O . GLY A 1 146 ? -18.769 11.422 17.316 1.00 76.06 146 GLY A O 1
ATOM 1114 N N . LEU A 1 147 ? -16.983 11.058 18.627 1.00 77.56 147 LEU A N 1
ATOM 1115 C CA . LEU A 1 147 ? -16.041 11.820 17.797 1.00 77.56 147 LEU A CA 1
ATOM 1116 C C . LEU A 1 147 ? -15.922 11.270 16.366 1.00 77.56 147 LEU A C 1
ATOM 1118 O O . LEU A 1 147 ? -15.983 12.029 15.404 1.00 77.56 147 LEU A O 1
ATOM 1122 N N . ALA A 1 148 ? -15.793 9.950 16.219 1.00 77.12 148 ALA A N 1
ATOM 1123 C CA . ALA A 1 148 ? -15.668 9.288 14.915 1.00 77.12 148 ALA A CA 1
ATOM 1124 C C . ALA A 1 148 ? -17.023 8.978 14.246 1.00 77.12 148 ALA A C 1
ATOM 1126 O O . ALA A 1 148 ? -17.071 8.550 13.089 1.00 77.12 148 ALA A O 1
ATOM 1127 N N . LEU A 1 149 ? -18.135 9.152 14.969 1.00 82.44 149 LEU A N 1
ATOM 1128 C CA . LEU A 1 149 ? -19.468 8.852 14.454 1.00 82.44 149 LEU A CA 1
ATOM 1129 C C . LEU A 1 149 ? -19.985 9.987 13.574 1.00 82.44 149 LEU A C 1
ATOM 1131 O O . LEU A 1 149 ? -19.740 11.162 13.833 1.00 82.44 149 LEU A O 1
ATOM 1135 N N . SER A 1 150 ? -20.724 9.633 12.525 1.00 82.88 150 SER A N 1
ATOM 1136 C CA . SER A 1 150 ? -21.266 10.600 11.573 1.00 82.88 150 SER A CA 1
ATOM 1137 C C . SER A 1 150 ? -22.233 11.583 12.255 1.00 82.88 150 SER A C 1
ATOM 1139 O O . SER A 1 150 ? -23.021 11.164 13.112 1.00 82.88 150 SER A O 1
ATOM 1141 N N . PRO A 1 151 ? -22.311 12.848 11.793 1.00 80.88 151 PRO A N 1
ATOM 1142 C CA . PRO A 1 151 ? -23.317 13.800 12.270 1.00 80.88 151 PRO A CA 1
ATOM 1143 C C . PRO A 1 151 ? -24.755 13.307 12.072 1.00 80.88 151 PRO A C 1
ATOM 1145 O O . PRO A 1 151 ? -25.653 13.661 12.829 1.00 80.88 151 PRO A O 1
ATOM 1148 N N . ARG A 1 152 ? -24.977 12.400 11.108 1.00 82.88 152 ARG A N 1
ATOM 1149 C CA . ARG A 1 152 ? -26.269 11.729 10.869 1.00 82.88 152 ARG A CA 1
ATOM 1150 C C . ARG A 1 152 ? -26.770 10.938 12.078 1.00 82.88 152 ARG A C 1
ATOM 1152 O O . ARG A 1 152 ? -27.972 10.743 12.224 1.00 82.88 152 ARG A O 1
ATOM 1159 N N . HIS A 1 153 ? -25.850 10.473 12.916 1.00 81.94 153 HIS A N 1
ATOM 1160 C CA . HIS A 1 153 ? -26.128 9.706 14.127 1.00 81.94 153 HIS A CA 1
ATOM 1161 C C . HIS A 1 153 ? -25.903 10.537 15.403 1.00 81.94 153 HIS A C 1
ATOM 1163 O O . HIS A 1 153 ? -25.940 9.992 16.505 1.00 81.94 153 HIS A O 1
ATOM 1169 N N . GLY A 1 154 ? -25.691 11.852 15.263 1.00 76.19 154 GLY A N 1
ATOM 1170 C CA . GLY A 1 154 ? -25.433 12.779 16.366 1.00 76.19 154 GLY A CA 1
ATOM 1171 C C . GLY A 1 154 ? -23.973 12.847 16.828 1.00 76.19 154 GLY A C 1
ATOM 1172 O O . GLY A 1 154 ? -23.731 13.334 17.926 1.00 76.19 154 GLY A O 1
ATOM 1173 N N . GLY A 1 155 ? -23.019 12.329 16.044 1.00 77.88 155 GLY A N 1
ATOM 1174 C CA . GLY A 1 155 ? -21.583 12.416 16.342 1.00 77.88 155 GLY A CA 1
ATOM 1175 C C . GLY A 1 155 ? -20.902 13.662 15.760 1.00 77.88 155 GLY A C 1
ATOM 1176 O O . GLY A 1 155 ? -21.507 14.401 14.984 1.00 77.88 155 GLY A O 1
ATOM 1177 N N . ALA A 1 156 ? -19.629 13.878 16.104 1.00 75.75 156 ALA A N 1
ATOM 1178 C CA . ALA A 1 156 ? -18.831 15.009 15.614 1.00 75.75 156 ALA A CA 1
ATOM 1179 C C . ALA A 1 156 ? -18.485 14.885 14.123 1.00 75.75 156 ALA A C 1
ATOM 1181 O O . ALA A 1 156 ? -18.289 15.887 13.439 1.00 75.75 156 ALA A O 1
ATOM 1182 N N . GLY A 1 157 ? -18.387 13.652 13.618 1.00 77.06 157 GLY A N 1
ATOM 1183 C CA . GLY A 1 157 ? -17.962 13.382 12.252 1.00 77.06 157 GLY A CA 1
ATOM 1184 C C . GLY A 1 157 ? -16.511 13.746 11.974 1.00 77.06 157 GLY A C 1
ATOM 1185 O O . GLY A 1 157 ? -16.229 14.137 10.843 1.00 77.06 157 GLY A O 1
ATOM 1186 N N . LEU A 1 158 ? -15.622 13.648 12.972 1.00 77.81 158 LEU A N 1
ATOM 1187 C CA . LEU A 1 158 ? -14.207 13.939 12.767 1.00 77.81 158 LEU A CA 1
ATOM 1188 C C . LEU A 1 158 ? -13.633 13.028 11.686 1.00 77.81 158 LEU A C 1
ATOM 1190 O O . LEU A 1 158 ? -13.877 11.818 11.655 1.00 77.81 158 LEU A O 1
ATOM 1194 N N . THR A 1 159 ? -12.827 13.628 10.822 1.00 79.31 159 THR A N 1
ATOM 1195 C CA . THR A 1 159 ? -11.980 12.896 9.887 1.00 79.31 159 THR A CA 1
ATOM 1196 C C . THR A 1 159 ? -10.947 12.064 10.648 1.00 79.31 159 THR A C 1
ATOM 1198 O O . THR A 1 159 ? -10.581 12.366 11.789 1.00 79.31 159 THR A O 1
ATOM 1201 N N . HIS A 1 160 ? -10.435 11.009 10.017 1.00 80.44 160 HIS A N 1
ATOM 1202 C CA . HIS A 1 160 ? -9.358 10.205 10.582 1.00 80.44 160 HIS A CA 1
ATOM 1203 C C . HIS A 1 160 ? -8.123 11.068 10.883 1.00 80.44 160 HIS A C 1
ATOM 1205 O O . HIS A 1 160 ? -7.437 10.825 11.877 1.00 80.44 160 HIS A O 1
ATOM 1211 N N . LEU A 1 161 ? -7.845 12.084 10.057 1.00 80.25 161 LEU A N 1
ATOM 1212 C CA . LEU A 1 161 ? -6.768 13.043 10.304 1.00 80.25 161 LEU A CA 1
ATOM 1213 C C . LEU A 1 161 ? -6.986 13.878 11.573 1.00 80.25 161 LEU A C 1
ATOM 1215 O O . LEU A 1 161 ? -6.097 13.911 12.422 1.00 80.25 161 LEU A O 1
ATOM 1219 N N . GLU A 1 162 ? -8.144 14.528 11.715 1.00 78.94 162 GLU A N 1
ATOM 1220 C CA . GLU A 1 162 ? -8.472 15.346 12.898 1.00 78.94 162 GLU A CA 1
ATOM 1221 C C . GLU A 1 162 ? -8.413 14.510 14.179 1.00 78.94 162 GLU A C 1
ATOM 1223 O O . GLU A 1 162 ? -7.892 14.938 15.208 1.00 78.94 162 GLU A O 1
ATOM 1228 N N . LEU A 1 163 ? -8.898 13.276 14.092 1.00 78.62 163 LEU A N 1
ATOM 1229 C CA . LEU A 1 163 ? -8.851 12.309 15.170 1.00 78.62 163 LEU A CA 1
ATOM 1230 C C . LEU A 1 163 ? -7.412 11.928 15.560 1.00 78.62 163 LEU A C 1
ATOM 1232 O O . LEU A 1 163 ? -7.085 11.899 16.746 1.00 78.62 163 LEU A O 1
ATOM 1236 N N . ALA A 1 164 ? -6.545 11.646 14.583 1.00 79.31 164 ALA A N 1
ATOM 1237 C CA . ALA A 1 164 ? -5.143 11.318 14.837 1.00 79.31 164 ALA A CA 1
ATOM 1238 C C . ALA A 1 164 ? -4.375 12.510 15.441 1.00 79.31 164 ALA A C 1
ATOM 1240 O O . ALA A 1 164 ? -3.585 12.322 16.370 1.00 79.31 164 ALA A O 1
ATOM 1241 N N . ASP A 1 165 ? -4.641 13.731 14.964 1.00 79.56 165 ASP A N 1
ATOM 1242 C CA . ASP A 1 165 ? -4.069 14.967 15.512 1.00 79.56 165 ASP A CA 1
ATOM 1243 C C . ASP A 1 165 ? -4.555 15.212 16.960 1.00 79.56 165 ASP A C 1
ATOM 1245 O O . ASP A 1 165 ? -3.750 15.574 17.824 1.00 79.56 165 ASP A O 1
ATOM 1249 N N . TRP A 1 166 ? -5.832 14.934 17.267 1.00 78.25 166 TRP A N 1
ATOM 1250 C CA . TRP A 1 166 ? -6.364 14.993 18.636 1.00 78.25 166 TRP A CA 1
ATOM 1251 C C . TRP A 1 166 ? -5.686 13.979 19.562 1.00 78.25 166 TRP A C 1
ATOM 1253 O O . TRP A 1 166 ? -5.256 14.346 20.656 1.00 78.25 166 TRP A O 1
ATOM 1263 N N . ILE A 1 167 ? -5.522 12.725 19.124 1.00 77.88 167 ILE A N 1
ATOM 1264 C CA . ILE A 1 167 ? -4.847 11.683 19.915 1.00 77.88 167 ILE A CA 1
ATOM 1265 C C . ILE A 1 167 ? -3.388 12.065 20.176 1.00 77.88 167 ILE A C 1
ATOM 1267 O O . ILE A 1 167 ? -2.907 11.921 21.300 1.00 77.88 167 ILE A O 1
ATOM 1271 N N . PHE A 1 168 ? -2.687 12.588 19.168 1.00 78.19 168 PHE A N 1
ATOM 1272 C CA . PHE A 1 168 ? -1.326 13.094 19.332 1.00 78.19 168 PHE A CA 1
ATOM 1273 C C . PHE A 1 168 ? -1.256 14.232 20.364 1.00 78.19 168 PHE A C 1
ATOM 1275 O O . PHE A 1 168 ? -0.386 14.219 21.236 1.00 78.19 168 PHE A O 1
ATOM 1282 N N . ALA A 1 169 ? -2.164 15.210 20.288 1.00 76.75 169 ALA A N 1
ATOM 1283 C CA . ALA A 1 169 ? -2.201 16.342 21.212 1.00 76.75 169 ALA A CA 1
ATOM 1284 C C . ALA A 1 169 ? -2.535 15.907 22.648 1.00 76.75 169 ALA A C 1
ATOM 1286 O O . ALA A 1 169 ? -1.832 16.293 23.584 1.00 76.75 169 ALA A O 1
ATOM 1287 N N . ALA A 1 170 ? -3.548 15.051 22.815 1.00 73.06 170 ALA A N 1
ATOM 1288 C CA . ALA A 1 170 ? -3.903 14.453 24.098 1.00 73.06 170 ALA A CA 1
ATOM 1289 C C . ALA A 1 170 ? -2.718 13.685 24.695 1.00 73.06 170 ALA A C 1
ATOM 1291 O O . ALA A 1 170 ? -2.472 13.768 25.898 1.00 73.06 170 ALA A O 1
ATOM 1292 N N . ALA A 1 171 ? -1.936 13.004 23.853 1.00 75.19 171 ALA A N 1
ATOM 1293 C CA . ALA A 1 171 ? -0.800 12.238 24.327 1.00 75.19 171 ALA A CA 1
ATOM 1294 C C . ALA A 1 171 ? 0.351 13.083 24.881 1.00 75.19 171 ALA A C 1
ATOM 1296 O O . ALA A 1 171 ? 1.016 12.659 25.822 1.00 75.19 171 ALA A O 1
ATOM 1297 N N . ARG A 1 172 ? 0.546 14.293 24.354 1.00 73.62 172 ARG A N 1
ATOM 1298 C CA . ARG A 1 172 ? 1.580 15.235 24.813 1.00 73.62 172 ARG A CA 1
ATOM 1299 C C . ARG A 1 172 ? 1.198 16.050 26.044 1.00 73.62 172 ARG A C 1
ATOM 1301 O O . ARG A 1 172 ? 2.070 16.628 26.682 1.00 73.62 172 ARG A O 1
ATOM 1308 N N . ALA A 1 173 ? -0.090 16.164 26.348 1.00 68.06 173 ALA A N 1
ATOM 1309 C CA . ALA A 1 173 ? -0.581 16.969 27.466 1.00 68.06 173 ALA A CA 1
ATOM 1310 C C . ALA A 1 173 ? -0.552 16.222 28.819 1.00 68.06 173 ALA A C 1
ATOM 1312 O O . ALA A 1 173 ? -1.186 16.677 29.765 1.00 68.06 173 ALA A O 1
ATOM 1313 N N . ASP A 1 174 ? 0.129 15.068 28.895 1.00 57.88 174 ASP A N 1
ATOM 1314 C CA . ASP A 1 174 ? 0.119 14.125 30.030 1.00 57.88 174 ASP A CA 1
ATOM 1315 C C . ASP A 1 174 ? -1.305 13.824 30.546 1.00 57.88 174 ASP A C 1
ATOM 1317 O O . ASP A 1 174 ? -1.618 13.770 31.734 1.00 57.88 174 ASP A O 1
ATOM 1321 N N . HIS A 1 175 ? -2.219 13.698 29.586 1.00 54.81 175 HIS A N 1
ATOM 1322 C CA . HIS A 1 175 ? -3.656 13.669 29.800 1.00 54.81 175 HIS A CA 1
ATOM 1323 C C . HIS A 1 175 ? -4.112 12.292 30.323 1.00 54.81 175 HIS A C 1
ATOM 1325 O O . HIS A 1 175 ? -3.611 11.291 29.823 1.00 54.81 175 HIS A O 1
ATOM 1331 N N . PRO A 1 176 ? -5.149 12.145 31.180 1.00 46.88 176 PRO A N 1
ATOM 1332 C CA . PRO A 1 176 ? -5.731 10.830 31.514 1.00 46.88 176 PRO A CA 1
ATOM 1333 C C . PRO A 1 176 ? -6.187 9.976 30.307 1.00 46.88 176 PRO A C 1
ATOM 1335 O O . PRO A 1 176 ? -6.311 8.760 30.437 1.00 46.88 176 PRO A O 1
ATOM 1338 N N . ALA A 1 177 ? -6.356 10.561 29.111 1.00 45.03 177 ALA A N 1
ATOM 1339 C CA . ALA A 1 177 ? -6.521 9.829 27.850 1.00 45.03 177 ALA A CA 1
ATOM 1340 C C . ALA A 1 177 ? -5.311 8.925 27.516 1.00 45.03 177 ALA A C 1
ATOM 1342 O O . ALA A 1 177 ? -5.484 7.875 26.895 1.00 45.03 177 ALA A O 1
ATOM 1343 N N . ASN A 1 178 ? -4.107 9.268 27.989 1.00 48.19 178 ASN A N 1
ATOM 1344 C CA . ASN A 1 178 ? -2.915 8.419 27.918 1.00 48.19 178 ASN A CA 1
ATOM 1345 C C . ASN A 1 178 ? -3.054 7.119 28.705 1.00 48.19 178 ASN A C 1
ATOM 1347 O O . ASN A 1 178 ? -2.489 6.105 28.300 1.00 48.19 178 ASN A O 1
ATOM 1351 N N . ALA A 1 179 ? -3.824 7.120 29.797 1.00 47.31 179 ALA A N 1
ATOM 1352 C CA . ALA A 1 179 ? -4.004 5.942 30.640 1.00 47.31 179 ALA A CA 1
ATOM 1353 C C . ALA A 1 179 ? -4.959 4.902 30.022 1.00 47.31 179 ALA A C 1
ATOM 1355 O O . ALA A 1 179 ? -5.031 3.771 30.508 1.00 47.31 179 ALA A O 1
ATOM 1356 N N . ASN A 1 180 ? -5.686 5.250 28.948 1.00 62.78 180 ASN A N 1
ATOM 1357 C CA . ASN A 1 180 ? -6.674 4.367 28.329 1.00 62.78 180 ASN A CA 1
ATOM 1358 C C . ASN A 1 180 ? -6.633 4.366 26.788 1.00 62.78 180 ASN A C 1
ATOM 1360 O O . ASN A 1 180 ? -7.668 4.439 26.126 1.00 62.78 180 ASN A O 1
ATOM 1364 N N . ALA A 1 181 ? -5.439 4.221 26.203 1.00 59.94 181 ALA A N 1
ATOM 1365 C CA . ALA A 1 181 ? -5.249 4.000 24.760 1.00 59.94 181 ALA A CA 1
ATOM 1366 C C . ALA A 1 181 ? -6.140 2.875 24.196 1.00 59.94 181 ALA A C 1
ATOM 1368 O O . ALA A 1 181 ? -6.691 2.965 23.095 1.00 59.94 181 ALA A O 1
ATOM 1369 N N . ALA A 1 182 ? -6.315 1.820 24.990 1.00 57.41 182 ALA A N 1
ATOM 1370 C CA . ALA A 1 182 ? -7.197 0.715 24.668 1.00 57.41 182 ALA A CA 1
ATOM 1371 C C . ALA A 1 182 ? -8.671 1.180 24.632 1.00 57.41 182 ALA A C 1
ATOM 1373 O O . ALA A 1 182 ? -9.381 0.884 23.675 1.00 57.41 182 ALA A O 1
ATOM 1374 N N . GLY A 1 183 ? -9.136 1.961 25.610 1.00 62.56 183 GLY A N 1
ATOM 1375 C CA . GLY A 1 183 ? -10.486 2.535 25.624 1.00 62.56 183 GLY A CA 1
ATOM 1376 C C . GLY A 1 183 ? -10.755 3.464 24.443 1.00 62.56 183 GLY A C 1
ATOM 1377 O O . GLY A 1 183 ? -11.776 3.317 23.785 1.00 62.56 183 GLY A O 1
ATOM 1378 N N . ILE A 1 184 ? -9.801 4.331 24.093 1.00 66.44 184 ILE A N 1
ATOM 1379 C CA . ILE A 1 184 ? -9.864 5.170 22.881 1.00 66.44 184 ILE A CA 1
ATOM 1380 C C . ILE A 1 184 ? -10.046 4.286 21.645 1.00 66.44 184 ILE A C 1
ATOM 1382 O O . ILE A 1 184 ? -10.928 4.524 20.828 1.00 66.44 184 ILE A O 1
ATOM 1386 N N . THR A 1 185 ? -9.281 3.201 21.546 1.00 64.50 185 THR A N 1
ATOM 1387 C CA . THR A 1 185 ? -9.411 2.217 20.463 1.00 64.50 185 THR A CA 1
ATOM 1388 C C . THR A 1 185 ? -10.798 1.580 20.419 1.00 64.50 185 THR A C 1
ATOM 1390 O O . THR A 1 185 ? -11.384 1.461 19.340 1.00 64.50 185 THR A O 1
ATOM 1393 N N . ALA A 1 186 ? -11.332 1.208 21.583 1.00 59.56 186 ALA A N 1
ATOM 1394 C CA . ALA A 1 186 ? -12.667 0.646 21.740 1.00 59.56 186 ALA A CA 1
ATOM 1395 C C . ALA A 1 186 ? -13.790 1.663 21.483 1.00 59.56 186 ALA A C 1
ATOM 1397 O O . ALA A 1 186 ? -14.906 1.251 21.199 1.00 59.56 186 ALA A O 1
ATOM 1398 N N . ALA A 1 187 ? -13.541 2.969 21.553 1.00 67.56 187 ALA A N 1
ATOM 1399 C CA . ALA A 1 187 ? -14.518 3.985 21.162 1.00 67.56 187 ALA A CA 1
ATOM 1400 C C . ALA A 1 187 ? -14.451 4.331 19.672 1.00 67.56 187 ALA A C 1
ATOM 1402 O O . ALA A 1 187 ? -15.484 4.509 19.034 1.00 67.56 187 ALA A O 1
ATOM 1403 N N . ILE A 1 188 ? -13.240 4.435 19.128 1.00 68.94 188 ILE A N 1
ATOM 1404 C CA . ILE A 1 188 ? -12.988 5.195 17.902 1.00 68.94 188 ILE A CA 1
ATOM 1405 C C . ILE A 1 188 ? -12.623 4.311 16.703 1.00 68.94 188 ILE A C 1
ATOM 1407 O O . ILE A 1 188 ? -12.940 4.671 15.573 1.00 68.94 188 ILE A O 1
ATOM 1411 N N . ALA A 1 189 ? -11.969 3.164 16.916 1.00 67.19 189 ALA A N 1
ATOM 1412 C CA . ALA A 1 189 ? -11.413 2.360 15.821 1.00 67.19 189 ALA A CA 1
ATOM 1413 C C . ALA A 1 189 ? -12.056 0.970 15.711 1.00 67.19 189 ALA A C 1
ATOM 1415 O O . ALA A 1 189 ? -12.634 0.624 14.683 1.00 67.19 189 ALA A O 1
ATOM 1416 N N . LEU A 1 190 ? -11.967 0.179 16.781 1.00 71.38 190 LEU A N 1
ATOM 1417 C CA . LEU A 1 190 ? -12.420 -1.219 16.844 1.00 71.38 190 LEU A CA 1
ATOM 1418 C C . LEU A 1 190 ? -13.733 -1.375 17.626 1.00 71.38 190 LEU A C 1
ATOM 1420 O O . LEU A 1 190 ? -14.160 -2.487 17.908 1.00 71.38 190 LEU A O 1
ATOM 1424 N N . GLY A 1 191 ? -14.352 -0.260 18.006 1.00 77.00 191 GLY A N 1
ATOM 1425 C CA . GLY A 1 191 ? -15.539 -0.222 18.844 1.00 77.00 191 GLY A CA 1
ATOM 1426 C C . GLY A 1 191 ? -16.845 -0.639 18.180 1.00 77.00 191 GLY A C 1
ATOM 1427 O O . GLY A 1 191 ? -16.942 -0.669 16.950 1.00 77.00 191 GLY A O 1
ATOM 1428 N N . PRO A 1 192 ? -17.906 -0.838 18.983 1.00 83.06 192 PRO A N 1
ATOM 1429 C CA . PRO A 1 192 ? -19.250 -1.063 18.465 1.00 83.06 192 PRO A CA 1
ATOM 1430 C C . PRO A 1 192 ? -19.723 0.085 17.562 1.00 83.06 192 PRO A C 1
ATOM 1432 O O . PRO A 1 192 ? -20.366 -0.185 16.557 1.00 83.06 192 PRO A O 1
ATOM 1435 N N . GLY A 1 193 ? -19.374 1.343 17.857 1.00 85.81 193 GLY A N 1
ATOM 1436 C CA . GLY A 1 193 ? -19.792 2.513 17.072 1.00 85.81 193 GLY A CA 1
ATOM 1437 C C . GLY A 1 193 ? -19.341 2.468 15.602 1.00 85.81 193 GLY A C 1
ATOM 1438 O O . GLY A 1 193 ? -20.194 2.370 14.716 1.00 85.81 193 GLY A O 1
ATOM 1439 N N . PRO A 1 194 ? -18.025 2.494 15.313 1.00 79.12 194 PRO A N 1
ATOM 1440 C CA . PRO A 1 194 ? -17.504 2.415 13.944 1.00 79.12 194 PRO A CA 1
ATOM 1441 C C . PRO A 1 194 ? -17.978 1.172 13.176 1.00 79.12 194 PRO A C 1
ATOM 1443 O O . PRO A 1 194 ? -18.314 1.252 11.991 1.00 79.12 194 PRO A O 1
ATOM 1446 N N . VAL A 1 195 ? -18.049 0.021 13.856 1.00 79.88 195 VAL A N 1
ATOM 1447 C CA . VAL A 1 195 ? -18.511 -1.238 13.257 1.00 79.88 195 VAL A CA 1
ATOM 1448 C C . VAL A 1 195 ? -19.996 -1.168 12.896 1.00 79.88 195 VAL A C 1
ATOM 1450 O O . VAL A 1 195 ? -20.368 -1.534 11.781 1.00 79.88 195 VAL A O 1
ATOM 1453 N N . LEU A 1 196 ? -20.839 -0.629 13.778 1.00 83.94 196 LEU A N 1
ATOM 1454 C CA . LEU A 1 196 ? -22.267 -0.427 13.526 1.00 83.94 196 LEU A CA 1
ATOM 1455 C C . LEU A 1 196 ? -22.533 0.576 12.406 1.00 83.94 196 LEU A C 1
ATOM 1457 O O . LEU A 1 196 ? -23.394 0.330 11.566 1.00 83.94 196 LEU A O 1
ATOM 1461 N N . GLN A 1 197 ? -21.790 1.680 12.354 1.00 84.38 197 GLN A N 1
ATOM 1462 C CA . GLN A 1 197 ? -21.955 2.685 11.303 1.00 84.38 197 GLN A CA 1
ATOM 1463 C C . GLN A 1 197 ? -21.666 2.111 9.907 1.00 84.38 197 GLN A C 1
ATOM 1465 O O . GLN A 1 197 ? -22.310 2.501 8.933 1.00 84.38 197 GLN A O 1
ATOM 1470 N N . ARG A 1 198 ? -20.702 1.187 9.798 1.00 77.00 198 ARG A N 1
ATOM 1471 C CA . ARG A 1 198 ? -20.274 0.618 8.513 1.00 77.00 198 ARG A CA 1
ATOM 1472 C C . ARG A 1 198 ? -21.009 -0.666 8.128 1.00 77.00 198 ARG A C 1
ATOM 1474 O O . ARG A 1 198 ? -21.238 -0.891 6.942 1.00 77.00 198 ARG A O 1
ATOM 1481 N N . PHE A 1 199 ? -21.349 -1.502 9.105 1.00 76.81 199 PHE A N 1
ATOM 1482 C CA . PHE A 1 199 ? -21.862 -2.854 8.872 1.00 76.81 199 PHE A CA 1
ATOM 1483 C C . PHE A 1 199 ? -23.148 -3.170 9.626 1.00 76.81 199 PHE A C 1
ATOM 1485 O O . PHE A 1 199 ? -23.707 -4.228 9.385 1.00 76.81 199 PHE A O 1
ATOM 1492 N N . GLY A 1 200 ? -23.605 -2.310 10.535 1.00 78.19 200 GLY A N 1
ATOM 1493 C CA . GLY A 1 200 ? -24.847 -2.534 11.267 1.00 78.19 200 GLY A CA 1
ATOM 1494 C C . GLY A 1 200 ? -26.074 -2.317 10.387 1.00 78.19 200 GLY A C 1
ATOM 1495 O O . GLY A 1 200 ? -26.075 -1.458 9.499 1.00 78.19 200 GLY A O 1
ATOM 1496 N N . THR A 1 201 ? -27.141 -3.060 10.672 1.00 83.12 201 THR A N 1
ATOM 1497 C CA . THR A 1 201 ? -28.458 -2.855 10.052 1.00 83.12 201 THR A CA 1
ATOM 1498 C C . THR A 1 201 ? -29.047 -1.502 10.452 1.00 83.12 201 THR A C 1
ATOM 1500 O O . THR A 1 201 ? -28.663 -0.918 11.467 1.00 83.12 201 THR A O 1
ATOM 1503 N N . GLN A 1 202 ? -30.026 -0.997 9.695 1.00 83.62 202 GLN A N 1
ATOM 1504 C CA . GLN A 1 202 ? -30.678 0.275 10.027 1.00 83.62 202 GLN A CA 1
ATOM 1505 C C . GLN A 1 202 ? -31.297 0.246 11.436 1.00 83.62 202 GLN A C 1
ATOM 1507 O O . GLN A 1 202 ? -31.114 1.186 12.205 1.00 83.62 202 GLN A O 1
ATOM 1512 N N . THR A 1 203 ? -31.924 -0.869 11.821 1.00 85.25 203 THR A N 1
ATOM 1513 C CA . THR A 1 203 ? -32.469 -1.080 13.171 1.00 85.25 203 THR A CA 1
ATOM 1514 C C . THR A 1 203 ? -31.391 -1.014 14.252 1.00 85.25 203 THR A C 1
ATOM 1516 O O . THR A 1 203 ? -31.581 -0.354 15.274 1.00 85.25 203 THR A O 1
ATOM 1519 N N . GLN A 1 204 ? -30.241 -1.660 14.032 1.00 86.94 204 GLN A N 1
ATOM 1520 C CA . GLN A 1 204 ? -29.117 -1.610 14.971 1.00 86.94 204 GLN A CA 1
ATOM 1521 C C . GLN A 1 204 ? -28.544 -0.190 15.082 1.00 86.94 204 GLN A C 1
ATOM 1523 O O . GLN A 1 204 ? -28.311 0.297 16.187 1.00 86.94 204 GLN A O 1
ATOM 1528 N N . GLN A 1 205 ? -28.358 0.499 13.953 1.00 88.50 205 GLN A N 1
ATOM 1529 C CA . GLN A 1 205 ? -27.835 1.864 13.929 1.00 88.50 205 GLN A CA 1
ATOM 1530 C C . GLN A 1 205 ? -28.747 2.836 14.686 1.00 88.50 205 GLN A C 1
ATOM 1532 O O . GLN A 1 205 ? -28.261 3.593 15.523 1.00 88.50 205 GLN A O 1
ATOM 1537 N N . THR A 1 206 ? -30.061 2.789 14.442 1.00 88.19 206 THR A N 1
ATOM 1538 C CA . THR A 1 206 ? -31.039 3.659 15.116 1.00 88.19 206 THR A CA 1
ATOM 1539 C C . THR A 1 206 ? -31.144 3.369 16.614 1.00 88.19 206 THR A C 1
ATOM 1541 O O . THR A 1 206 ? -31.371 4.294 17.390 1.00 88.19 206 THR A O 1
ATOM 1544 N N . ARG A 1 207 ? -30.952 2.112 17.037 1.00 88.69 207 ARG A N 1
ATOM 1545 C CA . ARG A 1 207 ? -30.998 1.726 18.454 1.00 88.69 207 ARG A CA 1
ATOM 1546 C C . ARG A 1 207 ? -29.745 2.138 19.228 1.00 88.69 207 ARG A C 1
ATOM 1548 O O . ARG A 1 207 ? -29.869 2.687 20.316 1.00 88.69 207 ARG A O 1
ATOM 1555 N N . TYR A 1 208 ? -28.557 1.838 18.703 1.00 89.00 208 TYR A N 1
ATOM 1556 C CA . TYR A 1 208 ? -27.319 1.882 19.491 1.00 89.00 208 TYR A CA 1
ATOM 1557 C C . TYR A 1 208 ? -26.493 3.159 19.298 1.00 89.00 208 TYR A C 1
ATOM 1559 O O . TYR A 1 208 ? -25.948 3.677 20.272 1.00 89.00 208 TYR A O 1
ATOM 1567 N N . LEU A 1 209 ? -26.395 3.695 18.073 1.00 89.19 209 LEU A N 1
ATOM 1568 C CA . LEU A 1 209 ? -25.507 4.833 17.794 1.00 89.19 209 LEU A CA 1
ATOM 1569 C C . LEU A 1 209 ? -25.877 6.112 18.573 1.00 89.19 209 LEU A C 1
ATOM 1571 O O . LEU A 1 209 ? -24.956 6.737 19.096 1.00 89.19 209 LEU A O 1
ATOM 1575 N N . PRO A 1 210 ? -27.165 6.483 18.750 1.00 87.88 210 PRO A N 1
ATOM 1576 C CA . PRO A 1 210 ? -27.526 7.668 19.534 1.00 87.88 210 PRO A CA 1
ATOM 1577 C C . PRO A 1 210 ? -27.116 7.591 21.012 1.00 87.88 210 PRO A C 1
ATOM 1579 O O . PRO A 1 210 ? -26.787 8.610 21.611 1.00 87.88 210 PRO A O 1
ATOM 1582 N N . GLY A 1 211 ? -27.133 6.396 21.615 1.00 85.62 211 GLY A N 1
ATOM 1583 C CA . GLY A 1 211 ? -26.707 6.213 23.008 1.00 85.62 211 GLY A CA 1
ATOM 1584 C C . GLY A 1 211 ? -25.194 6.374 23.176 1.00 85.62 211 GLY A C 1
ATOM 1585 O O . GLY A 1 211 ? -24.736 6.942 24.165 1.00 85.62 211 GLY A O 1
ATOM 1586 N N . LEU A 1 212 ? -24.417 5.943 22.176 1.00 85.38 212 LEU A N 1
ATOM 1587 C CA . LEU A 1 212 ? -22.965 6.141 22.143 1.00 85.38 212 LEU A CA 1
ATOM 1588 C C . LEU A 1 212 ? -22.590 7.620 21.948 1.00 85.38 212 LEU A C 1
ATOM 1590 O O . LEU A 1 212 ? -21.636 8.090 22.560 1.00 85.38 212 LEU A O 1
ATOM 1594 N N . THR A 1 213 ? -23.333 8.366 21.121 1.00 83.19 213 THR A N 1
ATOM 1595 C CA . THR A 1 213 ? -23.052 9.791 20.859 1.00 83.19 213 THR A CA 1
ATOM 1596 C C . THR A 1 213 ? -23.471 10.714 21.998 1.00 83.19 213 THR A C 1
ATOM 1598 O O . THR A 1 213 ? -22.862 11.765 22.168 1.00 83.19 213 THR A O 1
ATOM 1601 N N . ARG A 1 214 ? -24.468 10.330 22.804 1.00 83.31 214 ARG A N 1
ATOM 1602 C CA . ARG A 1 214 ? -24.892 11.083 24.000 1.00 83.31 214 ARG A CA 1
ATOM 1603 C C . ARG A 1 214 ? -24.092 10.754 25.257 1.00 83.31 214 ARG A C 1
ATOM 1605 O O . ARG A 1 214 ? -24.080 11.557 26.180 1.00 83.31 214 ARG A O 1
ATOM 1612 N N . GLY A 1 215 ? -23.425 9.600 25.284 1.00 78.94 215 GLY A N 1
ATOM 1613 C CA . GLY A 1 215 ? -22.716 9.107 26.467 1.00 78.94 215 GLY A CA 1
ATOM 1614 C C . GLY A 1 215 ? -23.590 8.272 27.408 1.00 78.94 215 GLY A C 1
ATOM 1615 O O . GLY A 1 215 ? -23.116 7.860 28.460 1.00 78.94 215 GLY A O 1
ATOM 1616 N N . ASP A 1 216 ? -24.829 7.958 27.016 1.00 84.25 216 ASP A N 1
ATOM 1617 C CA . ASP A 1 216 ? -25.739 7.081 27.769 1.00 84.25 216 ASP A CA 1
ATOM 1618 C C . ASP A 1 216 ? -25.218 5.629 27.831 1.00 84.25 216 ASP A C 1
ATOM 1620 O O . ASP A 1 216 ? -25.597 4.843 28.702 1.00 84.25 216 ASP A O 1
ATOM 1624 N N . CYS A 1 217 ? -24.367 5.250 26.872 1.00 84.50 217 CYS A N 1
ATOM 1625 C CA . CYS A 1 217 ? -23.783 3.923 26.765 1.00 84.50 217 CYS A CA 1
ATOM 1626 C C . CYS A 1 217 ? -22.275 3.996 26.499 1.00 84.50 217 CYS A C 1
ATOM 1628 O O . CYS A 1 217 ? -21.828 4.642 25.549 1.00 84.50 217 CYS A O 1
ATOM 1630 N N . SER A 1 218 ? -21.492 3.280 27.304 1.00 83.88 218 SER A N 1
ATOM 1631 C CA . SER A 1 218 ? -20.048 3.161 27.117 1.00 83.88 218 SER A CA 1
ATOM 1632 C C . SER A 1 218 ? -19.726 2.111 26.055 1.00 83.88 218 SER A C 1
ATOM 1634 O O . SER A 1 218 ? -20.117 0.947 26.218 1.00 83.88 218 SER A O 1
ATOM 1636 N N . PRO A 1 219 ? -18.958 2.452 25.003 1.00 86.56 219 PRO A N 1
ATOM 1637 C CA . PRO A 1 219 ? -18.455 1.448 24.084 1.00 86.56 219 PRO A CA 1
ATOM 1638 C C . PRO A 1 219 ? -17.384 0.602 24.775 1.00 86.56 219 PRO A C 1
ATOM 1640 O O . PRO A 1 219 ? -16.498 1.117 25.473 1.00 86.56 219 PRO A O 1
ATOM 1643 N N . ALA A 1 220 ? -17.465 -0.704 24.551 1.00 84.06 220 ALA A N 1
ATOM 1644 C CA . ALA A 1 220 ? -16.498 -1.669 25.026 1.00 84.06 220 ALA A CA 1
ATOM 1645 C C . ALA A 1 220 ? -16.092 -2.647 23.921 1.00 84.06 220 ALA A C 1
ATOM 1647 O O . ALA A 1 220 ? -16.869 -2.974 23.024 1.00 84.06 220 ALA A O 1
ATOM 1648 N N . LEU A 1 221 ? -14.858 -3.124 24.014 1.00 83.31 221 LEU A N 1
ATOM 1649 C CA . LEU A 1 221 ? -14.289 -4.143 23.147 1.00 83.31 221 LEU A CA 1
ATOM 1650 C C . LEU A 1 221 ? -13.776 -5.284 24.018 1.00 83.31 221 LEU A C 1
ATOM 1652 O O . LEU A 1 221 ? -13.032 -5.050 24.972 1.00 83.31 221 LEU A O 1
ATOM 1656 N N . LEU A 1 222 ? -14.174 -6.508 23.686 1.00 83.06 222 LEU A N 1
ATOM 1657 C CA . LEU A 1 222 ? -13.629 -7.705 24.307 1.00 83.06 222 LEU A CA 1
ATOM 1658 C C . LEU A 1 222 ? -12.446 -8.209 23.484 1.00 83.06 222 LEU A C 1
ATOM 1660 O O . LEU A 1 222 ? -12.592 -8.501 22.297 1.00 83.06 222 LEU A O 1
ATOM 1664 N N . LEU A 1 223 ? -11.287 -8.320 24.124 1.00 77.31 223 LEU A N 1
ATOM 1665 C CA . LEU A 1 223 ? -10.065 -8.841 23.521 1.00 77.31 223 LEU A CA 1
ATOM 1666 C C . LEU A 1 223 ? -9.665 -10.141 24.221 1.00 77.31 223 LEU A C 1
ATOM 1668 O O . LEU A 1 223 ? -9.804 -10.218 25.437 1.00 77.31 223 LEU A O 1
ATOM 1672 N N . PRO A 1 224 ? -9.168 -11.164 23.515 1.00 75.31 224 PRO A N 1
ATOM 1673 C CA . PRO A 1 224 ? -8.633 -12.349 24.177 1.00 75.31 224 PRO A CA 1
ATOM 1674 C C . PRO A 1 224 ? -7.333 -12.033 24.935 1.00 75.31 224 PRO A C 1
ATOM 1676 O O . PRO A 1 224 ? -6.665 -11.029 24.679 1.00 75.31 224 PRO A O 1
ATOM 1679 N N . ASP A 1 225 ? -6.959 -12.914 25.862 1.00 63.91 225 ASP A N 1
ATOM 1680 C CA . ASP A 1 225 ? -5.723 -12.786 26.634 1.00 63.91 225 ASP A CA 1
ATOM 1681 C C . ASP A 1 225 ? -4.505 -13.090 25.744 1.00 63.91 225 ASP A C 1
ATOM 1683 O O . ASP A 1 225 ? -4.144 -14.245 25.518 1.00 63.91 225 ASP A O 1
ATOM 1687 N N . GLY A 1 226 ? -3.878 -12.049 25.188 1.00 57.72 226 GLY A N 1
ATOM 1688 C CA . GLY A 1 226 ? -2.715 -12.197 24.313 1.00 57.72 226 GLY A CA 1
ATOM 1689 C C . GLY A 1 226 ? -2.341 -10.928 23.547 1.00 57.72 226 GLY A C 1
ATOM 1690 O O . GLY A 1 226 ? -3.016 -9.904 23.619 1.00 57.72 226 GLY A O 1
ATOM 1691 N N . SER A 1 227 ? -1.229 -10.986 22.811 1.00 52.69 227 SER A N 1
ATOM 1692 C CA . SER A 1 227 ? -0.795 -9.898 21.928 1.00 52.69 227 SER A CA 1
ATOM 1693 C C . SER A 1 227 ? -1.551 -9.934 20.598 1.00 52.69 227 SER A C 1
ATOM 1695 O O . SER A 1 227 ? -1.527 -10.966 19.930 1.00 52.69 227 SER A O 1
ATOM 1697 N N . LEU A 1 228 ? -2.128 -8.807 20.176 1.00 56.72 228 LEU A N 1
ATOM 1698 C CA . LEU A 1 228 ? -2.805 -8.664 18.882 1.00 56.72 228 LEU A CA 1
ATOM 1699 C C . LEU A 1 228 ? -1.799 -8.421 17.749 1.00 56.72 228 LEU A C 1
ATOM 1701 O O . LEU A 1 228 ? -1.411 -7.280 17.489 1.00 56.72 228 LEU A O 1
ATOM 1705 N N . ASN A 1 229 ? -1.381 -9.477 17.057 1.00 51.06 229 ASN A N 1
ATOM 1706 C CA . ASN A 1 229 ? -0.475 -9.362 15.911 1.00 51.06 229 ASN A CA 1
ATOM 1707 C C . ASN A 1 229 ? -1.168 -9.685 14.583 1.00 51.06 229 ASN A C 1
ATOM 1709 O O . ASN A 1 229 ? -0.730 -9.213 13.531 1.00 51.06 229 ASN A O 1
ATOM 1713 N N . GLN A 1 230 ? -2.225 -10.493 14.627 1.00 53.06 230 GLN A N 1
ATOM 1714 C CA . GLN A 1 230 ? -2.974 -10.975 13.477 1.00 53.06 230 GLN A CA 1
ATOM 1715 C C . GLN A 1 230 ? -4.487 -10.824 13.699 1.00 53.06 230 GLN A C 1
ATOM 1717 O O . GLN A 1 230 ? -4.946 -10.787 14.837 1.00 53.06 230 GLN A O 1
ATOM 1722 N N . PRO A 1 231 ? -5.287 -10.772 12.622 1.00 54.62 231 PRO A N 1
ATOM 1723 C CA . PRO A 1 231 ? -6.748 -10.729 12.706 1.00 54.62 231 PRO A CA 1
ATOM 1724 C C . PRO A 1 231 ? -7.344 -11.847 13.568 1.00 54.62 231 PRO A C 1
ATOM 1726 O O . PRO A 1 231 ? -8.240 -11.601 14.370 1.00 54.62 231 PRO A O 1
ATOM 1729 N N . ASP A 1 232 ? -6.822 -13.067 13.436 1.00 62.31 232 ASP A N 1
ATOM 1730 C CA . ASP A 1 232 ? -7.311 -14.229 14.183 1.00 62.31 232 ASP A CA 1
ATOM 1731 C C . ASP A 1 232 ? -7.081 -14.090 15.700 1.00 62.31 232 ASP A C 1
ATOM 1733 O O . ASP A 1 232 ? -7.805 -14.705 16.484 1.00 62.31 232 ASP A O 1
ATOM 1737 N N . ASP A 1 233 ? -6.160 -13.213 16.119 1.00 63.94 233 ASP A N 1
ATOM 1738 C CA . ASP A 1 233 ? -5.910 -12.890 17.527 1.00 63.94 233 ASP A CA 1
ATOM 1739 C C . ASP A 1 233 ? -7.029 -12.030 18.139 1.00 63.94 233 ASP A C 1
ATOM 1741 O O . ASP A 1 233 ? -7.014 -11.796 19.337 1.00 63.94 233 ASP A O 1
ATOM 1745 N N . LEU A 1 234 ? -8.003 -11.538 17.361 1.00 68.12 234 LEU A N 1
ATOM 1746 C CA . LEU A 1 234 ? -9.167 -10.806 17.887 1.00 68.12 234 LEU A CA 1
ATOM 1747 C C . LEU A 1 234 ? -10.314 -11.739 18.311 1.00 68.12 234 LEU A C 1
ATOM 1749 O O . LEU A 1 234 ? -11.287 -11.278 18.907 1.00 68.12 234 LEU A O 1
ATOM 1753 N N . ILE A 1 235 ? -10.226 -13.039 18.006 1.00 76.31 235 ILE A N 1
ATOM 1754 C CA . ILE A 1 235 ? -11.284 -14.009 18.307 1.00 76.31 235 ILE A CA 1
ATOM 1755 C C . ILE A 1 235 ? -11.300 -14.311 19.807 1.00 76.31 235 ILE A C 1
ATOM 1757 O O . ILE A 1 235 ? -10.387 -14.936 20.338 1.00 76.31 235 ILE A O 1
ATOM 1761 N N . CYS A 1 236 ? -12.383 -13.934 20.481 1.00 79.50 236 CYS A N 1
ATOM 1762 C CA . CYS A 1 236 ? -12.538 -14.052 21.933 1.00 79.50 236 CYS A CA 1
ATOM 1763 C C . CYS A 1 236 ? -13.525 -15.153 22.361 1.00 79.50 236 CYS A C 1
ATOM 1765 O O . CYS A 1 236 ? -13.874 -15.261 23.534 1.00 79.50 236 CYS A O 1
ATOM 1767 N N . GLY A 1 237 ? -14.029 -15.963 21.426 1.00 84.44 237 GLY A N 1
ATOM 1768 C CA . GLY A 1 237 ? -14.971 -17.026 21.771 1.00 84.44 237 GLY A CA 1
ATOM 1769 C C . GLY A 1 237 ? -15.615 -17.750 20.597 1.00 84.44 237 GLY A C 1
ATOM 1770 O O . GLY A 1 237 ? -15.186 -17.654 19.441 1.00 84.44 237 GLY A O 1
ATOM 1771 N N . ARG A 1 238 ? -16.661 -18.513 20.912 1.00 87.44 238 ARG A N 1
ATOM 1772 C CA . ARG A 1 238 ? -17.426 -19.337 19.970 1.00 87.44 238 ARG A CA 1
ATOM 1773 C C . ARG A 1 238 ? -18.917 -19.059 20.120 1.00 87.44 238 ARG A C 1
ATOM 1775 O O . ARG A 1 238 ? -19.404 -18.836 21.224 1.00 87.44 238 ARG A O 1
ATOM 1782 N N . ALA A 1 239 ? -19.630 -19.121 19.004 1.00 85.12 239 ALA A N 1
ATOM 1783 C CA . ALA A 1 239 ? -21.086 -19.082 18.970 1.00 85.12 239 ALA A CA 1
ATOM 1784 C C . ALA A 1 239 ? -21.588 -20.352 18.278 1.00 85.12 239 ALA A C 1
ATOM 1786 O O . ALA A 1 239 ? -21.129 -20.676 17.183 1.00 85.12 239 ALA A O 1
ATOM 1787 N N . LEU A 1 240 ? -22.487 -21.090 18.920 1.00 85.94 240 LEU A N 1
ATOM 1788 C CA . LEU A 1 240 ? -23.095 -22.302 18.377 1.00 85.94 240 LEU A CA 1
ATOM 1789 C C . LEU A 1 240 ? -24.514 -21.984 17.915 1.00 85.94 240 LEU A C 1
ATOM 1791 O O . LEU A 1 240 ? -25.288 -21.403 18.671 1.00 85.94 240 LEU A O 1
ATOM 1795 N N . LEU A 1 241 ? -24.848 -22.367 16.684 1.00 84.25 241 LEU A N 1
ATOM 1796 C CA . LEU A 1 241 ? -26.224 -22.324 16.189 1.00 84.25 241 LEU A CA 1
ATOM 1797 C C . LEU A 1 241 ? -27.037 -23.449 16.830 1.00 84.25 241 LEU A C 1
ATOM 1799 O O . LEU A 1 241 ? -26.736 -24.628 16.626 1.00 84.25 241 LEU A O 1
ATOM 1803 N N . CYS A 1 242 ? -28.072 -23.070 17.574 1.00 83.00 242 CYS A N 1
ATOM 1804 C CA . CYS A 1 242 ? -28.959 -23.984 18.284 1.00 83.00 242 CYS A CA 1
ATOM 1805 C C . CYS A 1 242 ? -30.423 -23.658 17.956 1.00 83.00 242 CYS A C 1
ATOM 1807 O O . CYS A 1 242 ? -30.772 -22.516 17.654 1.00 83.00 242 CYS A O 1
ATOM 1809 N N . ARG A 1 243 ? -31.303 -24.662 18.019 1.00 80.44 243 ARG A N 1
ATOM 1810 C CA . ARG A 1 243 ? -32.749 -24.416 18.076 1.00 80.44 243 ARG A CA 1
ATOM 1811 C C . ARG A 1 243 ? -33.137 -24.202 19.524 1.00 80.44 243 ARG A C 1
ATOM 1813 O O . ARG A 1 243 ? -32.804 -25.028 20.369 1.00 80.44 243 ARG A O 1
ATOM 1820 N N . ASN A 1 244 ? -33.847 -23.114 19.780 1.00 70.38 244 ASN A N 1
ATOM 1821 C CA . AS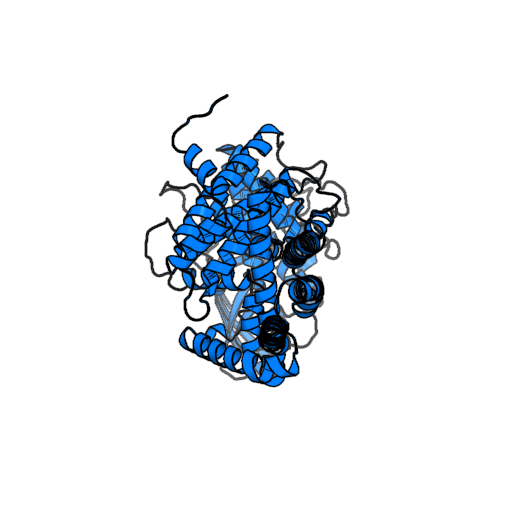N A 1 244 ? -34.419 -22.884 21.088 1.00 70.38 244 ASN A CA 1
ATOM 1822 C C . ASN A 1 244 ? -35.810 -23.521 21.150 1.00 70.38 244 ASN A C 1
ATOM 1824 O O . ASN A 1 244 ? -36.742 -23.054 20.494 1.00 70.38 244 ASN A O 1
ATOM 1828 N N . GLU A 1 245 ? -35.932 -24.603 21.918 1.00 64.88 245 GLU A N 1
ATOM 1829 C CA . GLU A 1 245 ? -37.209 -25.278 22.183 1.00 64.88 245 GLU A CA 1
ATOM 1830 C C . GLU A 1 245 ? -37.926 -24.716 23.426 1.00 64.88 245 GLU A C 1
ATOM 1832 O O . GLU A 1 245 ? -39.100 -25.012 23.636 1.00 64.88 245 GLU A O 1
ATOM 1837 N N . ALA A 1 246 ? -37.245 -23.899 24.241 1.00 56.59 246 ALA A N 1
ATOM 1838 C CA . ALA A 1 246 ? -37.713 -23.443 25.551 1.00 56.59 246 ALA A CA 1
ATOM 1839 C C . ALA A 1 246 ? -38.222 -21.985 25.586 1.00 56.59 246 ALA A C 1
ATOM 1841 O O . ALA A 1 246 ? -38.837 -21.588 26.575 1.00 56.59 246 ALA A O 1
ATOM 1842 N N . ALA A 1 247 ? -37.987 -21.178 24.546 1.00 58.00 247 ALA A N 1
ATOM 1843 C CA . ALA A 1 247 ? -38.468 -19.793 24.480 1.00 58.00 247 ALA A CA 1
ATOM 1844 C C . ALA A 1 247 ? -39.936 -19.671 24.039 1.00 58.00 247 ALA A C 1
ATOM 1846 O O . ALA A 1 247 ? -40.434 -20.459 23.239 1.00 58.00 247 ALA A O 1
ATOM 1847 N N . GLU A 1 248 ? -40.599 -18.591 24.478 1.00 52.38 248 GLU A N 1
ATOM 1848 C CA . GLU A 1 248 ? -41.968 -18.216 24.073 1.00 52.38 248 GLU A CA 1
ATOM 1849 C C . GLU A 1 248 ? -42.137 -18.035 22.548 1.00 52.38 248 GLU A C 1
ATOM 1851 O O . GLU A 1 248 ? -43.257 -18.060 22.039 1.00 52.38 248 GLU A O 1
ATOM 1856 N N . GLN A 1 249 ? -41.034 -17.877 21.804 1.00 50.97 249 GLN A N 1
ATOM 1857 C CA . GLN A 1 249 ? -40.999 -17.869 20.342 1.00 50.97 249 GLN A CA 1
ATOM 1858 C C . GLN A 1 249 ? -40.006 -18.934 19.840 1.00 50.97 249 GLN A C 1
ATOM 1860 O O . GLN A 1 249 ? -38.795 -18.720 19.946 1.00 50.97 249 GLN A O 1
ATOM 1865 N N . PRO A 1 250 ? -40.476 -20.071 19.289 1.00 59.12 250 PRO A N 1
ATOM 1866 C CA . PRO A 1 250 ? -39.594 -21.105 18.756 1.00 59.12 250 PRO A CA 1
ATOM 1867 C C . PRO A 1 250 ? -38.818 -20.567 17.549 1.00 59.12 250 PRO A C 1
ATOM 1869 O O . PRO A 1 250 ? -39.403 -20.065 16.586 1.00 59.12 250 PRO A O 1
ATOM 1872 N N . GLY A 1 251 ? -37.491 -20.670 17.596 1.00 72.44 251 GLY A N 1
ATOM 1873 C CA . GLY A 1 251 ? -36.612 -20.103 16.577 1.00 72.44 251 GLY A CA 1
ATOM 1874 C C . GLY A 1 251 ? -35.158 -20.548 16.712 1.00 72.44 251 GLY A C 1
ATOM 1875 O O . GLY A 1 251 ? -34.785 -21.280 17.630 1.00 72.44 251 GLY A O 1
ATOM 1876 N N . VAL A 1 252 ? -34.328 -20.119 15.762 1.00 78.25 252 VAL A N 1
ATOM 1877 C CA . VAL A 1 252 ? -32.878 -20.345 15.795 1.00 78.25 252 VAL A CA 1
ATOM 1878 C C . VAL A 1 252 ? -32.230 -19.278 16.679 1.00 78.25 252 VAL A C 1
ATOM 1880 O O . VAL A 1 252 ? -32.435 -18.083 16.460 1.00 78.25 252 VAL A O 1
ATOM 1883 N N . SER A 1 253 ? -31.444 -19.709 17.661 1.00 82.50 253 SER A N 1
ATOM 1884 C CA . SER A 1 253 ? -30.701 -18.858 18.591 1.00 82.50 253 SER A CA 1
ATOM 1885 C C . SER A 1 253 ? -29.207 -19.201 18.572 1.00 82.50 253 SER A C 1
ATOM 1887 O O . SER A 1 253 ? -28.762 -20.153 17.919 1.00 82.50 253 SER A O 1
ATOM 1889 N N . LEU A 1 254 ? -28.411 -18.388 19.264 1.00 83.56 254 LEU A N 1
ATOM 1890 C CA . LEU A 1 254 ? -26.984 -18.612 19.454 1.00 83.56 254 LEU A CA 1
ATOM 1891 C C . LEU A 1 254 ? -26.711 -18.972 20.911 1.00 83.56 254 LEU A C 1
ATOM 1893 O O . LEU A 1 254 ? -27.076 -18.226 21.816 1.00 83.56 254 LEU A O 1
ATOM 1897 N N . HIS A 1 255 ? -25.992 -20.068 21.129 1.00 87.25 255 HIS A N 1
ATOM 1898 C CA . HIS A 1 255 ? -25.319 -20.312 22.402 1.00 87.25 255 HIS A CA 1
ATOM 1899 C C . HIS A 1 255 ? -23.919 -19.714 22.327 1.00 87.25 255 HIS A C 1
ATOM 1901 O O . HIS A 1 255 ? -23.078 -20.178 21.549 1.00 87.25 255 HIS A O 1
ATOM 1907 N N . VAL A 1 256 ? -23.680 -18.647 23.084 1.00 86.81 256 VAL A N 1
ATOM 1908 C CA . VAL A 1 256 ? -22.445 -17.859 23.005 1.00 86.81 256 VAL A CA 1
ATOM 1909 C C . VAL A 1 256 ? -21.583 -18.132 24.227 1.00 86.81 256 VAL A C 1
ATOM 1911 O O . VAL A 1 256 ? -22.035 -17.978 25.356 1.00 86.81 256 VAL A O 1
ATOM 1914 N N . SER A 1 257 ? -20.320 -18.478 23.989 1.00 88.69 257 SER A N 1
ATOM 1915 C CA . SER A 1 257 ? -19.289 -18.599 25.017 1.00 88.69 257 SER A CA 1
ATOM 1916 C C . SER A 1 257 ? -18.113 -17.708 24.633 1.00 88.69 257 SER A C 1
ATOM 1918 O O . SER A 1 257 ? -17.464 -17.926 23.603 1.00 88.69 257 SER A O 1
ATOM 1920 N N . VAL A 1 258 ? -17.872 -16.671 25.432 1.00 87.19 258 VAL A N 1
ATOM 1921 C CA . VAL A 1 258 ? -16.809 -15.682 25.219 1.00 87.19 258 VAL A CA 1
ATOM 1922 C C . VAL A 1 258 ? -16.012 -15.481 26.495 1.00 87.19 258 VAL A C 1
ATOM 1924 O O . VAL A 1 258 ? -16.569 -15.449 27.589 1.00 87.19 258 VAL A O 1
ATOM 1927 N N . GLN A 1 259 ? -14.703 -15.323 26.343 1.00 85.62 259 GLN A N 1
ATOM 1928 C CA . GLN A 1 259 ? -13.790 -15.045 27.439 1.00 85.62 259 GLN A CA 1
ATOM 1929 C C . GLN A 1 259 ? -12.690 -14.105 26.956 1.00 85.62 259 GLN A C 1
ATOM 1931 O O . GLN A 1 259 ? -12.133 -14.280 25.871 1.00 85.62 259 GLN A O 1
ATOM 1936 N N . GLY A 1 260 ? -12.364 -13.113 27.774 1.00 83.94 260 GLY A N 1
ATOM 1937 C CA . GLY A 1 260 ? -11.242 -12.231 27.517 1.00 83.94 260 GLY A CA 1
ATOM 1938 C C . GLY A 1 260 ? -11.199 -11.036 28.452 1.00 83.94 260 GLY A C 1
ATOM 1939 O O . GLY A 1 260 ? -11.907 -10.959 29.457 1.00 83.94 260 GLY A O 1
ATOM 1940 N N . ARG A 1 261 ? -10.374 -10.070 28.075 1.00 82.25 261 ARG A N 1
ATOM 1941 C CA . ARG A 1 261 ? -10.188 -8.813 28.769 1.00 82.25 261 ARG A CA 1
ATOM 1942 C C . ARG A 1 261 ? -11.008 -7.708 28.119 1.00 82.25 261 ARG A C 1
ATOM 1944 O O . ARG A 1 261 ? -10.897 -7.418 26.927 1.00 82.25 261 ARG A O 1
ATOM 1951 N N . LEU A 1 262 ? -11.832 -7.071 28.932 1.00 78.50 262 LEU A N 1
ATOM 1952 C CA . LEU A 1 262 ? -12.697 -5.982 28.541 1.00 78.50 262 LEU A CA 1
ATOM 1953 C C . LEU A 1 262 ? -11.935 -4.654 28.543 1.00 78.50 262 LEU A C 1
ATOM 1955 O O . LEU A 1 262 ? -11.242 -4.291 29.499 1.00 78.50 262 LEU A O 1
ATOM 1959 N N . VAL A 1 263 ? -12.126 -3.903 27.467 1.00 76.38 263 VAL A N 1
ATOM 1960 C CA . VAL A 1 263 ? -11.585 -2.567 27.271 1.00 76.38 263 VAL A CA 1
ATOM 1961 C C . VAL A 1 263 ? -12.743 -1.593 27.093 1.00 76.38 263 VAL A C 1
ATOM 1963 O O . VAL A 1 263 ? -13.538 -1.757 26.175 1.00 76.38 263 VAL A O 1
ATOM 1966 N N . VAL A 1 264 ? -12.846 -0.580 27.957 1.00 74.88 264 VAL A N 1
ATOM 1967 C CA . VAL A 1 264 ? -13.990 0.351 28.005 1.00 74.88 264 VAL A CA 1
ATOM 1968 C C . VAL A 1 264 ? -13.501 1.786 27.854 1.00 74.88 264 VAL A C 1
ATOM 1970 O O . VAL A 1 264 ? -12.501 2.155 28.466 1.00 74.88 264 VAL A O 1
ATOM 1973 N N . SER A 1 265 ? -14.194 2.604 27.058 1.00 70.50 265 SER A N 1
ATOM 1974 C CA . SER A 1 265 ? -13.791 3.998 26.803 1.00 70.50 265 SER A CA 1
ATOM 1975 C C . SER A 1 265 ? -14.311 5.033 27.809 1.00 70.50 265 SER A C 1
ATOM 1977 O O . SER A 1 265 ? -13.900 6.188 27.730 1.00 70.50 265 SER A O 1
ATOM 1979 N N . GLY A 1 266 ? -15.220 4.674 28.717 1.00 68.06 266 GLY A N 1
ATOM 1980 C CA . GLY A 1 266 ? -15.860 5.635 29.618 1.00 68.06 266 GLY A CA 1
ATOM 1981 C C . GLY A 1 266 ? -16.707 4.979 30.703 1.00 68.06 266 GLY A C 1
ATOM 1982 O O . GLY A 1 266 ? -16.877 3.757 30.721 1.00 68.06 266 GLY A O 1
ATOM 1983 N N . GLN A 1 267 ? -17.253 5.804 31.591 1.00 67.31 267 GLN A N 1
ATOM 1984 C CA . GLN A 1 267 ? -18.111 5.384 32.696 1.00 67.31 267 GLN A CA 1
ATOM 1985 C C . GLN A 1 267 ? -19.555 5.796 32.390 1.00 67.31 267 GLN A C 1
ATOM 1987 O O . GLN A 1 267 ? -19.878 6.977 32.406 1.00 67.31 267 GLN A O 1
ATOM 1992 N N . ALA A 1 268 ? -20.405 4.822 32.081 1.00 72.88 268 ALA A N 1
ATOM 1993 C CA . ALA A 1 268 ? -21.838 4.998 31.853 1.00 72.88 268 ALA A CA 1
ATOM 1994 C C . ALA A 1 268 ? -22.576 3.836 32.519 1.00 72.88 268 ALA A C 1
ATOM 1996 O O . ALA A 1 268 ? -21.971 2.796 32.769 1.00 72.88 268 ALA A O 1
ATOM 1997 N N . GLU A 1 269 ? -23.876 3.977 32.774 1.00 75.31 269 GLU A N 1
ATOM 1998 C CA . GLU A 1 269 ? -24.684 2.927 33.420 1.00 75.31 269 GLU A CA 1
ATOM 1999 C C . GLU A 1 269 ? -24.856 1.675 32.546 1.00 75.31 269 GLU A C 1
ATOM 2001 O O . GLU A 1 269 ? -25.094 0.572 33.044 1.00 75.31 269 GLU A O 1
ATOM 2006 N N . ARG A 1 270 ? -24.729 1.837 31.225 1.00 84.56 270 ARG A N 1
ATOM 2007 C CA . ARG A 1 270 ? -24.864 0.763 30.238 1.00 84.56 270 ARG A CA 1
ATOM 2008 C C . ARG A 1 270 ? -23.595 0.612 29.429 1.00 84.56 270 ARG A C 1
ATOM 2010 O O . ARG A 1 270 ? -22.926 1.591 29.102 1.00 84.56 270 ARG A O 1
ATOM 2017 N N . ARG A 1 271 ? -23.303 -0.623 29.038 1.00 86.56 271 ARG A N 1
ATOM 2018 C CA . ARG A 1 271 ? -22.135 -0.979 28.240 1.00 86.56 271 ARG A CA 1
ATOM 2019 C C . ARG A 1 271 ? -22.562 -1.728 26.989 1.00 86.56 271 ARG A C 1
ATOM 2021 O O . ARG A 1 271 ? -23.321 -2.689 27.072 1.00 86.56 271 ARG A O 1
ATOM 2028 N N . LEU A 1 272 ? -22.030 -1.311 25.845 1.00 88.69 272 LEU A N 1
ATOM 2029 C CA . LEU A 1 272 ? -22.180 -2.022 24.581 1.00 88.69 272 LEU A CA 1
ATOM 2030 C C . LEU A 1 272 ? -20.840 -2.651 24.221 1.00 88.69 272 LEU A C 1
ATOM 2032 O O . LEU A 1 272 ? -19.901 -1.954 23.844 1.00 88.69 272 LEU A O 1
ATOM 2036 N N . THR A 1 273 ? -20.751 -3.967 24.359 1.00 87.19 273 THR A N 1
ATOM 2037 C CA . THR A 1 273 ? -19.526 -4.733 24.138 1.00 87.19 273 THR A CA 1
ATOM 2038 C C . THR A 1 273 ? -19.544 -5.355 22.752 1.00 87.19 273 THR A C 1
ATOM 2040 O O . THR A 1 273 ? -20.441 -6.129 22.422 1.00 87.19 273 THR A O 1
ATOM 2043 N N . LEU A 1 274 ? -18.536 -5.036 21.944 1.00 87.12 274 LEU A N 1
ATOM 2044 C CA . LEU A 1 274 ? -18.262 -5.739 20.699 1.00 87.12 274 LEU A CA 1
ATOM 2045 C C . LEU A 1 274 ? -17.314 -6.913 20.965 1.00 87.12 274 LEU A C 1
ATOM 2047 O O . LEU A 1 274 ? -16.296 -6.759 21.642 1.00 87.12 274 LEU A O 1
ATOM 2051 N N . CYS A 1 275 ? -17.632 -8.072 20.398 1.00 86.19 275 CYS A N 1
ATOM 2052 C CA . CYS A 1 275 ? -16.808 -9.272 20.480 1.00 86.19 275 CYS A CA 1
ATOM 2053 C C . CYS A 1 275 ? -16.765 -10.004 19.130 1.00 86.19 275 CYS A C 1
ATOM 2055 O O . CYS A 1 275 ? -17.741 -10.004 18.377 1.00 86.19 275 CYS A O 1
ATOM 2057 N N . PHE A 1 276 ? -15.626 -10.621 18.810 1.00 82.75 276 PHE A N 1
ATOM 2058 C CA . PHE A 1 276 ? -15.457 -11.417 17.594 1.00 82.75 276 PHE A CA 1
ATOM 2059 C C . PHE A 1 276 ? -15.469 -12.904 17.943 1.00 82.75 276 PHE A C 1
ATOM 2061 O O . PHE A 1 276 ? -14.654 -13.387 18.727 1.00 82.75 276 PHE A O 1
ATOM 2068 N N . VAL A 1 277 ? -16.403 -13.643 17.352 1.00 82.31 277 VAL A N 1
ATOM 2069 C CA . VAL A 1 277 ? -16.671 -15.045 17.684 1.00 82.31 277 VAL A CA 1
ATOM 2070 C C . VAL A 1 277 ? -16.569 -15.936 16.459 1.00 82.31 277 VAL A C 1
ATOM 2072 O O . VAL A 1 277 ? -16.907 -15.553 15.338 1.00 82.31 277 VAL A O 1
ATOM 2075 N N . LYS A 1 278 ? -16.135 -17.176 16.677 1.00 83.69 278 LYS A N 1
ATOM 2076 C CA . LYS A 1 278 ? -16.211 -18.221 15.658 1.00 83.69 278 LYS A CA 1
ATOM 2077 C C . LYS A 1 278 ? -17.586 -18.885 15.715 1.00 83.69 278 LYS A C 1
ATOM 2079 O O . LYS A 1 278 ? -17.873 -19.627 16.653 1.00 83.69 278 LYS A O 1
ATOM 2084 N N . LEU A 1 279 ? -18.416 -18.620 14.713 1.00 82.31 279 LEU A N 1
ATOM 2085 C CA . LEU A 1 279 ? -19.705 -19.272 14.520 1.00 82.31 279 LEU A CA 1
ATOM 2086 C C . LEU A 1 279 ? -19.496 -20.703 14.026 1.00 82.31 279 LEU A C 1
ATOM 2088 O O . LEU A 1 279 ? -18.854 -20.941 12.997 1.00 82.31 279 LEU A O 1
ATOM 2092 N N . LEU A 1 280 ? -20.061 -21.643 14.767 1.00 81.69 280 LEU A N 1
ATOM 2093 C CA . LEU A 1 280 ? -20.052 -23.068 14.497 1.00 81.69 280 LEU A CA 1
ATOM 2094 C C . LEU A 1 280 ? -21.494 -23.526 14.275 1.00 81.69 280 LEU A C 1
ATOM 2096 O O . LEU A 1 280 ? -22.393 -23.175 15.037 1.00 81.69 280 LEU A O 1
ATOM 2100 N N . ASP A 1 281 ? -21.694 -24.330 13.236 1.00 83.19 281 ASP A N 1
ATOM 2101 C CA . ASP A 1 281 ? -23.000 -24.877 12.872 1.00 83.19 281 ASP A CA 1
ATOM 2102 C C . ASP A 1 281 ? -22.961 -26.413 12.910 1.00 83.19 281 ASP A C 1
ATOM 2104 O O . ASP A 1 281 ? -22.803 -27.055 11.870 1.00 83.19 281 ASP A O 1
ATOM 2108 N N . PRO A 1 282 ? -23.014 -27.027 14.106 1.00 77.56 282 PRO A N 1
ATOM 2109 C CA . PRO A 1 282 ? -22.993 -28.483 14.234 1.00 77.56 282 PRO A CA 1
ATOM 2110 C C . PRO A 1 282 ? -24.298 -29.137 13.756 1.00 77.56 282 PRO A C 1
ATOM 2112 O O . PRO A 1 282 ? -24.282 -30.299 13.361 1.00 77.56 282 PRO A O 1
ATOM 2115 N N . ALA A 1 283 ? -25.414 -28.403 13.791 1.00 75.81 283 ALA A N 1
ATOM 2116 C CA . ALA A 1 283 ? -26.748 -28.901 13.460 1.00 75.81 283 ALA A CA 1
ATOM 2117 C C . ALA A 1 283 ? -27.144 -28.677 11.987 1.00 75.81 283 ALA A C 1
ATOM 2119 O O . ALA A 1 283 ? -28.181 -29.173 11.555 1.00 75.81 283 ALA A O 1
ATOM 2120 N N . GLY A 1 284 ? -26.333 -27.950 11.209 1.00 77.12 284 GLY A N 1
ATOM 2121 C CA . GLY A 1 284 ? -26.623 -27.638 9.808 1.00 77.12 284 GLY A CA 1
ATOM 2122 C C . GLY A 1 284 ? -27.766 -26.632 9.627 1.00 77.12 284 GLY A C 1
ATOM 2123 O O . GLY A 1 284 ? -28.433 -26.655 8.596 1.00 77.12 284 GLY A O 1
ATOM 2124 N N . LEU A 1 285 ? -28.009 -25.773 10.622 1.00 74.25 285 LEU A N 1
ATOM 2125 C CA . LEU A 1 285 ? -29.078 -24.764 10.642 1.00 74.25 285 LEU A CA 1
ATOM 2126 C C . LEU A 1 285 ? -28.688 -23.469 9.907 1.00 74.25 285 LEU A C 1
ATOM 2128 O O . LEU A 1 285 ? -29.517 -22.582 9.707 1.00 74.25 285 LEU A O 1
ATOM 2132 N N . GLY A 1 286 ? -27.432 -23.352 9.477 1.00 67.56 286 GLY A N 1
ATOM 2133 C CA . GLY A 1 286 ? -26.893 -22.216 8.739 1.00 67.56 286 GLY A CA 1
ATOM 2134 C C . GLY A 1 286 ? -27.713 -21.815 7.507 1.00 67.56 286 GLY A C 1
ATOM 2135 O O . GLY A 1 286 ? -28.010 -20.633 7.377 1.00 67.56 286 GLY A O 1
ATOM 2136 N N . PRO A 1 287 ? -28.155 -22.735 6.626 1.00 68.56 287 PRO A N 1
ATOM 2137 C CA . PRO A 1 287 ? -28.991 -22.397 5.471 1.00 68.56 287 PRO A CA 1
ATOM 2138 C C . PRO A 1 287 ? -30.360 -21.815 5.849 1.00 68.56 287 PRO A C 1
ATOM 2140 O O . PRO A 1 287 ? -30.829 -20.909 5.167 1.00 68.56 287 PRO A O 1
ATOM 2143 N N . GLU A 1 288 ? -30.978 -22.297 6.935 1.00 64.44 288 GLU A N 1
ATOM 2144 C CA . GLU A 1 288 ? -32.263 -21.784 7.444 1.00 64.44 288 GLU A CA 1
ATOM 2145 C C . GLU A 1 288 ? -32.104 -20.378 8.042 1.00 64.44 288 GLU A C 1
ATOM 2147 O O . GLU A 1 288 ? -32.966 -19.522 7.865 1.00 64.44 288 GLU A O 1
ATOM 2152 N N . ALA A 1 289 ? -30.968 -20.121 8.697 1.00 62.47 289 ALA A N 1
ATOM 2153 C CA . ALA A 1 289 ? -30.612 -18.815 9.251 1.00 62.47 289 ALA A CA 1
ATOM 2154 C C . ALA A 1 289 ? -29.904 -17.882 8.241 1.00 62.47 289 ALA A C 1
ATOM 2156 O O . ALA A 1 289 ? -29.563 -16.753 8.587 1.00 62.47 289 ALA A O 1
ATOM 2157 N N . GLY A 1 290 ? -29.616 -18.364 7.025 1.00 67.50 290 GLY A N 1
ATOM 2158 C CA . GLY A 1 290 ? -28.699 -17.770 6.035 1.00 67.50 290 GLY A CA 1
ATOM 2159 C C . GLY A 1 290 ? -27.274 -17.478 6.536 1.00 67.50 290 GLY A C 1
ATOM 2160 O O . GLY A 1 290 ? -26.518 -16.704 5.953 1.00 67.50 290 GLY A O 1
ATOM 2161 N N . LEU A 1 291 ? -26.840 -18.095 7.623 1.00 69.69 291 LEU A N 1
ATOM 2162 C CA . LEU A 1 291 ? -25.498 -17.905 8.155 1.00 69.69 291 LEU A CA 1
ATOM 2163 C C . LEU A 1 291 ? -24.559 -18.987 7.621 1.00 69.69 291 LEU A C 1
ATOM 2165 O O . LEU A 1 291 ? -24.938 -20.143 7.453 1.00 69.69 291 LEU A O 1
ATOM 2169 N N . LYS A 1 292 ? -23.292 -18.632 7.380 1.00 68.31 292 LYS A N 1
ATOM 2170 C CA . LYS A 1 292 ? -22.231 -19.636 7.203 1.00 68.31 292 LYS A CA 1
ATOM 2171 C C . LYS A 1 292 ? -21.354 -19.671 8.439 1.00 68.31 292 LYS A C 1
ATOM 2173 O O . LYS A 1 292 ? -21.016 -18.620 8.992 1.00 68.31 292 LYS A O 1
ATOM 2178 N N . ALA A 1 293 ? -20.933 -20.877 8.810 1.00 67.56 293 ALA A N 1
ATOM 2179 C CA . ALA A 1 293 ? -19.885 -21.079 9.798 1.00 67.56 293 ALA A CA 1
ATOM 2180 C C . ALA A 1 293 ? -18.634 -20.268 9.414 1.00 67.56 293 ALA A C 1
ATOM 2182 O O . ALA A 1 293 ? -18.251 -20.205 8.242 1.00 67.56 293 ALA A O 1
ATOM 2183 N N . GLY A 1 294 ? -18.016 -19.619 10.397 1.00 70.50 294 GLY A N 1
ATOM 2184 C CA . GLY A 1 294 ? -16.935 -18.671 10.149 1.00 70.50 294 GLY A CA 1
ATOM 2185 C C . GLY A 1 294 ? -16.794 -17.639 11.256 1.00 70.50 294 GLY A C 1
ATOM 2186 O O . GLY A 1 294 ? -17.293 -17.823 12.358 1.00 70.50 294 GLY A O 1
ATOM 2187 N N . LEU A 1 295 ? -16.087 -16.555 10.970 1.00 73.25 295 LEU A N 1
ATOM 2188 C CA . LEU A 1 295 ? -15.902 -15.450 11.901 1.00 73.25 295 LEU A CA 1
ATOM 2189 C C . LEU A 1 295 ? -17.083 -14.476 11.836 1.00 73.25 295 LEU A C 1
ATOM 2191 O O . LEU A 1 295 ? -17.436 -14.031 10.742 1.00 73.25 295 LEU A O 1
ATOM 2195 N N . HIS A 1 296 ? -17.624 -14.107 12.998 1.00 78.25 296 HIS A N 1
ATOM 2196 C CA . HIS A 1 296 ? -18.732 -13.164 13.143 1.00 78.25 296 HIS A CA 1
ATOM 2197 C C . HIS A 1 296 ? -18.486 -12.135 14.251 1.00 78.25 296 HIS A C 1
ATOM 2199 O O . HIS A 1 296 ? -17.741 -12.398 15.192 1.00 78.25 296 HIS A O 1
ATOM 2205 N N . ALA A 1 297 ? -19.103 -10.959 14.131 1.00 80.69 297 ALA A N 1
ATOM 2206 C CA . ALA A 1 297 ? -19.064 -9.899 15.135 1.00 80.69 297 ALA A CA 1
ATOM 2207 C C . ALA A 1 297 ? -20.400 -9.860 15.885 1.00 80.69 297 ALA A C 1
ATOM 2209 O O . ALA A 1 297 ? -21.463 -9.871 15.259 1.00 80.69 297 ALA A O 1
ATOM 2210 N N . LEU A 1 298 ? -20.339 -9.820 17.212 1.00 85.50 298 LEU A N 1
ATOM 2211 C CA . LEU A 1 298 ? -21.489 -9.904 18.105 1.00 85.50 298 LEU A CA 1
ATOM 2212 C C . LEU A 1 298 ? -21.516 -8.698 19.052 1.00 85.50 298 LEU A C 1
ATOM 2214 O O . LEU A 1 298 ? -20.481 -8.292 19.588 1.00 85.50 298 LEU A O 1
ATOM 2218 N N . LEU A 1 299 ? -22.710 -8.136 19.241 1.00 87.56 299 LEU A N 1
ATOM 2219 C CA . LEU A 1 299 ? -22.973 -7.004 20.126 1.00 87.56 299 LEU A CA 1
ATOM 2220 C C . LEU A 1 299 ? -23.693 -7.464 21.389 1.00 87.56 299 LEU A C 1
ATOM 2222 O O . LEU A 1 299 ? -24.779 -8.031 21.311 1.00 87.56 299 LEU A O 1
ATOM 2226 N N . LEU A 1 300 ? -23.112 -7.156 22.544 1.00 86.31 300 LEU A N 1
ATOM 2227 C CA . LEU A 1 300 ? -23.641 -7.527 23.851 1.00 86.31 300 LEU A CA 1
ATOM 2228 C C . LEU A 1 300 ? -23.897 -6.266 24.671 1.00 86.31 300 LEU A C 1
ATOM 2230 O O . LEU A 1 300 ? -22.974 -5.514 24.979 1.00 86.31 300 LEU A O 1
ATOM 2234 N N . GLU A 1 301 ? -25.161 -6.024 25.003 1.00 85.62 301 GLU A N 1
ATOM 2235 C CA . GLU A 1 301 ? -25.575 -4.920 25.867 1.00 85.62 301 GLU A CA 1
ATOM 2236 C C . GLU A 1 301 ? -25.675 -5.440 27.306 1.00 85.62 301 GLU A C 1
ATOM 2238 O O . GLU A 1 301 ? -26.482 -6.325 27.590 1.00 85.62 301 GLU A O 1
ATOM 2243 N N . THR A 1 302 ? -24.843 -4.920 28.206 1.00 79.94 302 THR A N 1
ATOM 2244 C CA . THR A 1 302 ? -24.820 -5.314 29.622 1.00 79.94 302 THR A CA 1
ATOM 2245 C C . THR A 1 302 ? -24.913 -4.083 30.523 1.00 79.94 302 THR A C 1
ATOM 2247 O O . THR A 1 302 ? -24.461 -3.000 30.130 1.00 79.94 302 THR A O 1
ATOM 2250 N N . PRO A 1 303 ? -25.457 -4.208 31.748 1.00 78.44 303 PRO A N 1
ATOM 2251 C CA . PRO A 1 303 ? -25.254 -3.181 32.763 1.00 78.44 303 PRO A CA 1
ATOM 2252 C C . PRO A 1 303 ? -23.751 -2.984 33.001 1.00 78.44 303 PRO A C 1
ATOM 2254 O O . PRO A 1 303 ? -22.942 -3.902 32.818 1.00 78.44 303 PRO A O 1
ATOM 2257 N N . ALA A 1 304 ? -23.357 -1.765 33.352 1.00 67.06 304 ALA A N 1
ATOM 2258 C CA . ALA A 1 304 ? -21.988 -1.491 33.747 1.00 67.06 304 ALA A CA 1
ATOM 2259 C C . ALA A 1 304 ? -21.733 -2.047 35.156 1.00 67.06 304 ALA A C 1
ATOM 2261 O O . ALA A 1 304 ? -21.857 -1.338 36.150 1.00 67.06 304 ALA A O 1
ATOM 2262 N N . ASP A 1 305 ? -21.383 -3.331 35.235 1.00 61.50 305 ASP A N 1
ATOM 2263 C CA . ASP A 1 305 ? -20.800 -3.925 36.444 1.00 61.50 305 ASP A CA 1
ATOM 2264 C C . ASP A 1 305 ? -19.454 -3.255 36.783 1.00 61.50 305 ASP A C 1
ATOM 2266 O O . ASP A 1 305 ? -18.855 -2.602 35.915 1.00 61.50 305 ASP A O 1
ATOM 2270 N N . ASP A 1 306 ? -18.988 -3.467 38.026 1.00 59.94 306 ASP A N 1
ATOM 2271 C CA . ASP A 1 306 ? -17.776 -2.901 38.646 1.00 59.94 306 ASP A CA 1
ATOM 2272 C C . ASP A 1 306 ? -16.731 -2.420 37.615 1.00 59.94 306 ASP A C 1
ATOM 2274 O O . ASP A 1 306 ? -16.141 -3.243 36.899 1.00 59.94 306 ASP A O 1
ATOM 2278 N N . PRO A 1 307 ? -16.472 -1.101 37.528 1.00 57.50 307 PRO A N 1
ATOM 2279 C CA . PRO A 1 307 ? -15.585 -0.517 36.523 1.00 57.50 307 PRO A CA 1
ATOM 2280 C C . PRO A 1 307 ? -14.129 -0.997 36.618 1.00 57.50 307 PRO A C 1
ATOM 2282 O O . PRO A 1 307 ? -13.341 -0.749 35.702 1.00 57.50 307 PRO A O 1
ATOM 2285 N N . THR A 1 308 ? -13.755 -1.685 37.700 1.00 58.19 308 THR A N 1
ATOM 2286 C CA . THR A 1 308 ? -12.421 -2.268 37.888 1.00 58.19 308 THR A CA 1
ATOM 2287 C C . THR A 1 308 ? -12.281 -3.677 37.305 1.00 58.19 308 THR A C 1
ATOM 2289 O O . THR A 1 308 ? -11.161 -4.116 37.022 1.00 58.19 308 THR A O 1
ATOM 2292 N N . ARG A 1 309 ? -13.393 -4.383 37.055 1.00 64.88 309 ARG A N 1
ATOM 2293 C CA . ARG A 1 309 ? -13.379 -5.761 36.557 1.00 64.88 309 ARG A CA 1
ATOM 2294 C C . ARG A 1 309 ? -13.082 -5.789 35.060 1.00 64.88 309 ARG A C 1
ATOM 2296 O O . ARG A 1 309 ? -13.946 -5.516 34.229 1.00 64.88 309 ARG A O 1
ATOM 2303 N N . ARG A 1 310 ? -11.837 -6.133 34.716 1.00 69.44 310 ARG A N 1
ATOM 2304 C CA . ARG A 1 310 ? -11.394 -6.262 33.318 1.00 69.44 310 ARG A CA 1
ATOM 2305 C C . ARG A 1 310 ? -11.474 -7.682 32.779 1.00 69.44 310 ARG A C 1
ATOM 2307 O O . ARG A 1 310 ? -11.648 -7.826 31.578 1.00 69.44 310 ARG A O 1
ATOM 2314 N N . ASP A 1 311 ? -11.399 -8.701 33.626 1.00 76.19 311 ASP A N 1
ATOM 2315 C CA . ASP A 1 311 ? -11.543 -10.088 33.184 1.00 76.19 311 ASP A CA 1
ATOM 2316 C C . ASP A 1 311 ? -13.025 -10.427 33.060 1.00 76.19 311 ASP A C 1
ATOM 2318 O O . ASP A 1 311 ? -13.795 -10.341 34.027 1.00 76.19 311 ASP A O 1
ATOM 2322 N N . TRP A 1 312 ? -13.425 -10.787 31.846 1.00 77.00 312 TRP A N 1
ATOM 2323 C CA . TRP A 1 312 ? -14.811 -10.994 31.483 1.00 77.00 312 TRP A CA 1
ATOM 2324 C C . TRP A 1 312 ? -14.986 -12.347 30.806 1.00 77.00 312 TRP A C 1
ATOM 2326 O O . TRP A 1 312 ? -14.325 -12.678 29.824 1.00 77.00 312 TRP A O 1
ATOM 2336 N N . SER A 1 313 ? -15.890 -13.143 31.359 1.00 81.00 313 SER A N 1
ATOM 2337 C CA . SER A 1 313 ? -16.304 -14.421 30.801 1.00 81.00 313 SER A CA 1
ATOM 2338 C C . SER A 1 313 ? -17.817 -14.470 30.852 1.00 81.00 313 SER A C 1
ATOM 2340 O O . SER A 1 313 ? -18.416 -14.101 31.866 1.00 81.00 313 SER A O 1
ATOM 2342 N N . MET A 1 314 ? -18.424 -14.879 29.749 1.00 82.25 314 MET A N 1
ATOM 2343 C CA . MET A 1 314 ? -19.864 -14.977 29.624 1.00 82.25 314 MET A CA 1
ATOM 2344 C C . MET A 1 314 ? -20.216 -16.241 28.854 1.00 82.25 314 MET A C 1
ATOM 2346 O O . MET A 1 314 ? -19.689 -16.503 27.770 1.00 82.25 314 MET A O 1
ATOM 2350 N N . GLU A 1 315 ? -21.162 -16.984 29.412 1.00 83.19 315 GLU A N 1
ATOM 2351 C CA . GLU A 1 315 ? -21.873 -18.041 28.718 1.00 83.19 315 GLU A CA 1
ATOM 2352 C C . GLU A 1 315 ? -23.353 -17.669 28.705 1.00 83.19 315 GLU A C 1
ATOM 2354 O O . GLU A 1 315 ? -23.986 -17.564 29.755 1.00 83.19 315 GLU A O 1
ATOM 2359 N N . ALA A 1 316 ? -23.873 -17.380 27.516 1.00 81.12 316 ALA A N 1
ATOM 2360 C CA . ALA A 1 316 ? -25.242 -16.934 27.322 1.00 81.12 316 ALA A CA 1
ATOM 2361 C C . ALA A 1 316 ? -25.969 -17.930 26.410 1.00 81.12 316 ALA A C 1
ATOM 2363 O O . ALA A 1 316 ? -25.666 -17.983 25.209 1.00 81.12 316 ALA A O 1
ATOM 2364 N N . PRO A 1 317 ? -26.910 -18.720 26.958 1.00 77.56 317 PRO A N 1
ATOM 2365 C CA . PRO A 1 317 ? -27.852 -19.453 26.133 1.00 77.56 317 PRO A CA 1
ATOM 2366 C C . PRO A 1 317 ? -28.829 -18.473 25.470 1.00 77.56 317 PRO A C 1
ATOM 2368 O O . PRO A 1 317 ? -29.157 -17.424 26.022 1.00 77.56 317 PRO A O 1
ATOM 2371 N N . ASP A 1 318 ? -29.300 -18.833 24.279 1.00 77.88 318 ASP A N 1
ATOM 2372 C CA . ASP A 1 318 ? -30.423 -18.183 23.595 1.00 77.88 318 ASP A CA 1
ATOM 2373 C C . ASP A 1 318 ? -30.248 -16.721 23.170 1.00 77.88 318 ASP A C 1
ATOM 2375 O O . ASP A 1 318 ? -31.197 -15.936 23.124 1.00 77.88 318 ASP A O 1
ATOM 2379 N N . VAL A 1 319 ? -29.037 -16.360 22.752 1.00 82.19 319 VAL A N 1
ATOM 2380 C CA . VAL A 1 319 ? -28.754 -15.044 22.176 1.00 82.19 319 VAL A CA 1
ATOM 2381 C C . VAL A 1 319 ? -29.450 -14.900 20.809 1.00 82.19 319 VAL A C 1
ATOM 2383 O O . VAL A 1 319 ? -29.279 -15.759 19.936 1.00 82.19 319 VAL A O 1
ATOM 2386 N N . PRO A 1 320 ? -30.226 -13.824 20.569 1.00 82.75 320 PRO A N 1
ATOM 2387 C CA . PRO A 1 320 ? -30.943 -13.648 19.311 1.00 82.75 320 PRO A CA 1
ATOM 2388 C C . PRO A 1 320 ? -29.991 -13.300 18.160 1.00 82.75 320 PRO A C 1
ATOM 2390 O O . PRO A 1 320 ? -29.040 -12.532 18.320 1.00 82.75 320 PRO A O 1
ATOM 2393 N N . LEU A 1 321 ? -30.301 -13.788 16.953 1.00 78.38 321 LEU A N 1
ATOM 2394 C CA . LEU A 1 321 ? -29.504 -13.533 15.741 1.00 78.38 321 LEU A CA 1
ATOM 2395 C C . LEU A 1 321 ? -29.385 -12.039 15.391 1.00 78.38 321 LEU A C 1
ATOM 2397 O O . LEU A 1 321 ? -28.436 -11.636 14.724 1.00 78.38 321 LEU A O 1
ATOM 2401 N N . THR A 1 322 ? -30.305 -11.202 15.877 1.00 78.50 322 THR A N 1
ATOM 2402 C CA . THR A 1 322 ? -30.291 -9.741 15.695 1.00 78.50 322 THR A CA 1
ATOM 2403 C C . THR A 1 322 ? -29.119 -9.043 16.389 1.00 78.50 322 THR A C 1
ATOM 2405 O O . THR A 1 322 ? -28.851 -7.879 16.086 1.00 78.50 322 THR A O 1
ATOM 2408 N N . GLN A 1 323 ? -28.406 -9.7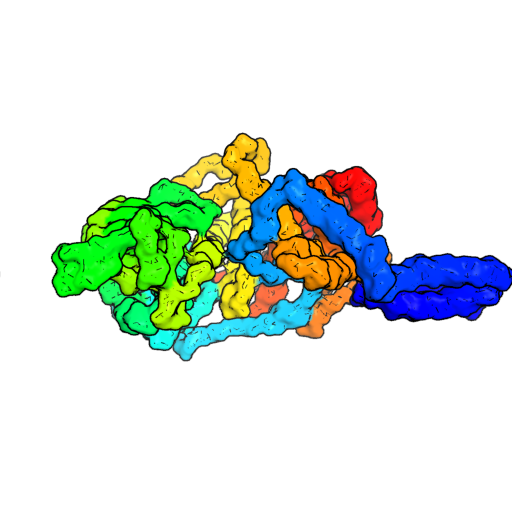24 17.293 1.00 82.31 323 GLN A N 1
ATOM 2409 C CA . GLN A 1 323 ? -27.176 -9.214 17.907 1.00 82.31 323 GLN A CA 1
ATOM 2410 C C . GLN A 1 323 ? -25.929 -9.419 17.035 1.00 82.31 323 GLN A C 1
ATOM 2412 O O . GLN A 1 323 ? -24.892 -8.808 17.305 1.00 82.31 323 GLN A O 1
ATOM 2417 N N . LEU A 1 324 ? -26.006 -10.236 15.978 1.00 81.62 324 LEU A N 1
ATOM 2418 C CA . LEU A 1 324 ? -24.931 -10.337 14.995 1.00 81.62 324 LEU A CA 1
ATOM 2419 C C . LEU A 1 324 ? -24.905 -9.086 14.114 1.00 81.62 324 LEU A C 1
ATOM 2421 O O . LEU A 1 324 ? -25.931 -8.640 13.591 1.00 81.62 324 LEU A O 1
ATOM 2425 N N . VAL A 1 325 ? -23.715 -8.529 13.907 1.00 75.50 325 VAL A N 1
ATOM 2426 C CA . VAL A 1 325 ? -23.529 -7.416 12.973 1.00 75.50 325 VAL A CA 1
ATOM 2427 C C . VAL A 1 325 ? -23.594 -7.970 11.551 1.00 75.50 325 VAL A C 1
ATOM 2429 O O . VAL A 1 325 ? -22.705 -8.703 11.117 1.00 75.50 325 VAL A O 1
ATOM 2432 N N . THR A 1 326 ? -24.663 -7.636 10.830 1.00 65.62 326 THR A N 1
ATOM 2433 C CA . THR A 1 326 ? -24.931 -8.108 9.466 1.00 65.62 326 THR A CA 1
ATOM 2434 C C . THR A 1 326 ? -25.121 -6.910 8.537 1.00 65.62 326 THR A C 1
ATOM 2436 O O . THR A 1 326 ? -25.826 -5.964 8.880 1.00 65.62 326 THR A O 1
ATOM 2439 N N . GLY A 1 327 ? -24.438 -6.933 7.383 1.00 54.66 327 GLY A N 1
ATOM 2440 C CA . GLY A 1 327 ? -24.362 -5.801 6.451 1.00 54.66 327 GLY A CA 1
ATOM 2441 C C . GLY A 1 327 ? -25.723 -5.314 5.921 1.00 54.66 327 GLY A C 1
ATOM 2442 O O . GLY A 1 327 ? -26.716 -6.030 6.018 1.00 54.66 327 GLY A O 1
ATOM 2443 N N . PRO A 1 328 ? -25.785 -4.106 5.329 1.00 38.00 328 PRO A N 1
ATOM 2444 C CA . PRO A 1 328 ? -27.038 -3.496 4.891 1.00 38.00 328 PRO A CA 1
ATOM 2445 C C . PRO A 1 328 ? -27.705 -4.296 3.760 1.00 38.00 328 PRO A C 1
ATOM 2447 O O . PRO A 1 328 ? -27.175 -4.409 2.654 1.00 38.00 328 PRO A O 1
ATOM 2450 N N . GLY A 1 329 ? -28.888 -4.823 4.065 1.00 40.34 329 GLY A N 1
ATOM 2451 C CA . GLY A 1 329 ? -29.726 -5.664 3.216 1.00 40.34 329 GLY A CA 1
ATOM 2452 C C . GLY A 1 329 ? -30.299 -6.784 4.075 1.00 40.34 329 GLY A C 1
ATOM 2453 O O . GLY A 1 329 ? -29.533 -7.604 4.565 1.00 40.34 329 GLY A O 1
ATOM 2454 N N . ASP A 1 330 ? -31.619 -6.814 4.269 1.00 34.12 330 ASP A N 1
ATOM 2455 C CA . ASP A 1 330 ? -32.358 -7.724 5.171 1.00 34.12 330 ASP A CA 1
ATOM 2456 C C . ASP A 1 330 ? -32.311 -9.219 4.772 1.00 34.12 330 ASP A C 1
ATOM 2458 O O . ASP A 1 330 ? -33.221 -9.995 5.057 1.00 34.12 330 ASP A O 1
ATOM 2462 N N . ALA A 1 331 ? -31.243 -9.651 4.105 1.00 32.91 331 ALA A N 1
ATOM 2463 C CA . ALA A 1 331 ? -30.945 -11.036 3.816 1.00 32.91 331 ALA A CA 1
ATOM 2464 C C . ALA A 1 331 ? -29.644 -11.438 4.532 1.00 32.91 331 ALA A C 1
ATOM 2466 O O . ALA A 1 331 ? -28.608 -10.796 4.327 1.00 32.91 331 ALA A O 1
ATOM 2467 N N . PRO A 1 332 ? -29.635 -12.548 5.288 1.00 38.91 332 PRO A N 1
ATOM 2468 C CA . PRO A 1 332 ? -28.413 -13.206 5.736 1.00 38.91 332 PRO A CA 1
ATOM 2469 C C . PRO A 1 332 ? -27.677 -13.815 4.523 1.00 38.91 332 PRO A C 1
ATOM 2471 O O . PRO A 1 332 ? -27.649 -15.014 4.303 1.00 38.91 332 PRO A O 1
ATOM 2474 N N . ALA A 1 333 ? -27.136 -12.976 3.639 1.00 32.09 333 ALA A N 1
ATOM 2475 C CA . ALA A 1 333 ? -26.512 -13.396 2.382 1.00 32.09 333 ALA A CA 1
ATOM 2476 C C . ALA A 1 333 ? -25.133 -12.765 2.137 1.00 32.09 333 ALA A C 1
ATOM 2478 O O . ALA A 1 333 ? -24.448 -13.139 1.186 1.00 32.09 333 ALA A O 1
ATOM 2479 N N . ALA A 1 334 ? -24.638 -11.889 3.012 1.00 35.91 334 ALA A N 1
ATOM 2480 C CA . ALA A 1 334 ? -23.297 -11.321 2.880 1.00 35.91 334 ALA A CA 1
ATOM 2481 C C . ALA A 1 334 ? -22.260 -12.098 3.709 1.00 35.91 334 ALA A C 1
ATOM 2483 O O . ALA A 1 334 ? -21.584 -11.561 4.576 1.00 35.91 334 ALA A O 1
ATOM 2484 N N . THR A 1 335 ? -22.069 -13.378 3.386 1.00 38.19 335 THR A N 1
ATOM 2485 C CA . THR A 1 335 ? -20.860 -14.140 3.758 1.00 38.19 335 THR A CA 1
ATOM 2486 C C . THR A 1 335 ? -19.672 -13.791 2.858 1.00 38.19 335 THR A C 1
ATOM 2488 O O . THR A 1 335 ? -18.935 -14.658 2.391 1.00 38.19 335 THR A O 1
ATOM 2491 N N . ALA A 1 336 ? -19.471 -12.498 2.605 1.00 39.84 336 ALA A N 1
ATOM 2492 C CA . ALA A 1 336 ? -18.153 -11.969 2.298 1.00 39.84 336 ALA A CA 1
ATOM 2493 C C . ALA A 1 336 ? -17.538 -11.650 3.665 1.00 39.84 336 ALA A C 1
ATOM 2495 O O . ALA A 1 336 ? -17.911 -10.665 4.289 1.00 39.84 336 ALA A O 1
ATOM 2496 N N . GLY A 1 337 ? -16.742 -12.598 4.173 1.00 49.41 337 GLY A N 1
ATOM 2497 C CA . GLY A 1 337 ? -16.382 -12.736 5.586 1.00 49.41 337 GLY A CA 1
ATOM 2498 C C . GLY A 1 337 ? -15.875 -11.466 6.262 1.00 49.41 337 GLY A C 1
ATOM 2499 O O . GLY A 1 337 ? -15.380 -10.562 5.611 1.00 49.41 337 GLY A O 1
ATOM 2500 N N . ILE A 1 338 ? -15.962 -11.439 7.589 1.00 51.38 338 ILE A N 1
ATOM 2501 C CA . ILE A 1 338 ? -15.544 -10.336 8.469 1.00 51.38 338 ILE A CA 1
ATOM 2502 C C . ILE A 1 338 ? -14.004 -10.182 8.552 1.00 51.38 338 ILE A C 1
ATOM 2504 O O . ILE A 1 338 ? -13.504 -9.239 9.152 1.00 51.38 338 ILE A O 1
ATOM 2508 N N . SER A 1 339 ? -13.212 -11.019 7.871 1.00 48.78 339 SER A N 1
ATOM 2509 C CA . SER A 1 339 ? -11.744 -10.863 7.799 1.00 48.78 339 SER A CA 1
ATOM 2510 C C . SER A 1 339 ? -11.255 -9.489 7.289 1.00 48.78 339 SER A C 1
ATOM 2512 O O . SER A 1 339 ? -10.373 -8.928 7.929 1.00 48.78 339 SER A O 1
ATOM 2514 N N . PRO A 1 340 ? -11.822 -8.868 6.231 1.00 51.22 340 PRO A N 1
ATOM 2515 C CA . PRO A 1 340 ? -11.451 -7.517 5.809 1.00 51.22 340 PRO A CA 1
ATOM 2516 C C . PRO A 1 340 ? -11.804 -6.453 6.854 1.00 51.22 340 PRO A C 1
ATOM 2518 O O . PRO A 1 340 ? -11.175 -5.399 6.876 1.00 51.22 340 PRO A O 1
ATOM 2521 N N . LEU A 1 341 ? -12.808 -6.708 7.705 1.00 55.56 341 LEU A N 1
ATOM 2522 C CA . LEU A 1 341 ? -13.187 -5.829 8.813 1.00 55.56 341 LEU A CA 1
ATOM 2523 C C . LEU A 1 341 ? -12.112 -5.874 9.901 1.00 55.56 341 LEU A C 1
ATOM 2525 O O . LEU A 1 341 ? -11.692 -4.814 10.349 1.00 55.56 341 LEU A O 1
ATOM 2529 N N . LEU A 1 342 ? -11.600 -7.059 10.247 1.00 57.06 342 LEU A N 1
ATOM 2530 C CA . LEU A 1 342 ? -10.485 -7.196 11.189 1.00 57.06 342 LEU A CA 1
ATOM 2531 C C . LEU A 1 342 ? -9.181 -6.587 10.659 1.00 57.06 342 LEU A C 1
ATOM 2533 O O . LEU A 1 342 ? -8.540 -5.825 11.378 1.00 57.06 342 LEU A O 1
ATOM 2537 N N . ASP A 1 343 ? -8.819 -6.867 9.400 1.00 54.19 343 ASP A N 1
ATOM 2538 C CA . ASP A 1 343 ? -7.630 -6.280 8.762 1.00 54.19 343 ASP A CA 1
ATOM 2539 C C . ASP A 1 343 ? -7.714 -4.749 8.761 1.00 54.19 343 ASP A C 1
ATOM 2541 O O . ASP A 1 343 ? -6.765 -4.054 9.133 1.00 54.19 343 ASP A O 1
ATOM 2545 N N . SER A 1 344 ? -8.882 -4.212 8.395 1.00 58.34 344 SER A N 1
ATOM 2546 C CA . SER A 1 344 ? -9.121 -2.768 8.396 1.00 58.34 344 SER A CA 1
ATOM 2547 C C . SER A 1 344 ? -9.073 -2.195 9.808 1.00 58.34 344 SER A C 1
ATOM 2549 O O . SER A 1 344 ? -8.491 -1.139 10.011 1.00 58.34 344 SER A O 1
ATOM 2551 N N . ALA A 1 345 ? -9.659 -2.869 10.793 1.00 61.16 345 ALA A N 1
ATOM 2552 C CA . ALA A 1 345 ? -9.804 -2.319 12.131 1.00 61.16 345 ALA A CA 1
ATOM 2553 C C . ALA A 1 345 ? -8.499 -2.376 12.947 1.00 61.16 345 ALA A C 1
ATOM 2555 O O . ALA A 1 345 ? -8.179 -1.414 13.645 1.00 61.16 345 ALA A O 1
ATOM 2556 N N . LEU A 1 346 ? -7.683 -3.426 12.782 1.00 64.44 346 LEU A N 1
ATOM 2557 C CA . LEU A 1 346 ? -6.317 -3.458 13.316 1.00 64.44 346 LEU A CA 1
ATOM 2558 C C . LEU A 1 346 ? -5.456 -2.356 12.681 1.00 64.44 346 LEU A C 1
ATOM 2560 O O . LEU A 1 346 ? -4.736 -1.648 13.385 1.00 64.44 346 LEU A O 1
ATOM 2564 N N . THR A 1 347 ? -5.578 -2.162 11.366 1.00 66.69 347 THR A N 1
ATOM 2565 C CA . THR A 1 347 ? -4.882 -1.084 10.648 1.00 66.69 347 THR A CA 1
ATOM 2566 C C . THR A 1 347 ? -5.323 0.295 11.149 1.00 66.69 347 THR A C 1
ATOM 2568 O O . THR A 1 347 ? -4.478 1.139 11.435 1.00 66.69 347 THR A O 1
ATOM 2571 N N . LEU A 1 348 ? -6.628 0.521 11.337 1.00 70.69 348 LEU A N 1
ATOM 2572 C CA . LEU A 1 348 ? -7.168 1.770 11.886 1.00 70.69 348 LEU A CA 1
ATOM 2573 C C . LEU A 1 348 ? -6.657 2.034 13.306 1.00 70.69 348 LEU A C 1
ATOM 2575 O O . LEU A 1 348 ? -6.214 3.141 13.592 1.00 70.69 348 LEU A O 1
ATOM 2579 N N . HIS A 1 349 ? -6.642 1.027 14.182 1.00 73.62 349 HIS A N 1
ATOM 2580 C CA . HIS A 1 349 ? -6.064 1.172 15.520 1.00 73.62 349 HIS A CA 1
ATOM 2581 C C . HIS A 1 349 ? -4.584 1.569 15.465 1.00 73.62 349 HIS A C 1
ATOM 2583 O O . HIS A 1 349 ? -4.167 2.519 16.133 1.00 73.62 349 HIS A O 1
ATOM 2589 N N . GLN A 1 350 ? -3.797 0.868 14.645 1.00 72.31 350 GLN A N 1
ATOM 2590 C CA . GLN A 1 350 ? -2.369 1.135 14.515 1.00 72.31 350 GLN A CA 1
ATOM 2591 C C . GLN A 1 350 ? -2.103 2.555 14.012 1.00 72.31 350 GLN A C 1
ATOM 2593 O O . GLN A 1 350 ? -1.223 3.228 14.539 1.00 72.31 350 GLN A O 1
ATOM 2598 N N . LEU A 1 351 ? -2.862 3.015 13.016 1.00 73.06 351 LEU A N 1
ATOM 2599 C CA . LEU A 1 351 ? -2.634 4.301 12.360 1.00 73.06 351 LEU A CA 1
ATOM 2600 C C . LEU A 1 351 ? -3.202 5.494 13.122 1.00 73.06 351 LEU A C 1
ATOM 2602 O O . LEU A 1 351 ? -2.590 6.558 13.104 1.00 73.06 351 LEU A O 1
ATOM 2606 N N . LEU A 1 352 ? -4.353 5.325 13.770 1.00 74.75 352 LEU A N 1
ATOM 2607 C CA . LEU A 1 352 ? -5.083 6.429 14.388 1.00 74.75 352 LEU A CA 1
ATOM 2608 C C . LEU A 1 352 ? -4.815 6.543 15.880 1.00 74.75 352 LEU A C 1
ATOM 2610 O O . LEU A 1 352 ? -4.884 7.643 16.408 1.00 74.75 352 LEU A O 1
ATOM 2614 N N . VAL A 1 353 ? -4.486 5.441 16.561 1.00 73.94 353 VAL A N 1
ATOM 2615 C CA . VAL A 1 353 ? -4.311 5.437 18.019 1.00 73.94 353 VAL A CA 1
ATOM 2616 C C . VAL A 1 353 ? -2.866 5.163 18.414 1.00 73.94 353 VAL A C 1
ATOM 2618 O O . VAL A 1 353 ? -2.208 6.037 18.977 1.00 73.94 353 VAL A O 1
ATOM 2621 N N . ALA A 1 354 ? -2.351 3.971 18.097 1.00 74.06 354 ALA A N 1
ATOM 2622 C CA . ALA A 1 354 ? -1.046 3.534 18.592 1.00 74.06 354 ALA A CA 1
ATOM 2623 C C . ALA A 1 354 ? 0.095 4.414 18.061 1.00 74.06 354 ALA A C 1
ATOM 2625 O O . ALA A 1 354 ? 0.976 4.838 18.813 1.00 74.06 354 ALA A O 1
ATOM 2626 N N . LEU A 1 355 ? 0.064 4.722 16.762 1.00 75.44 355 LEU A N 1
ATOM 2627 C CA . LEU A 1 355 ? 1.118 5.489 16.121 1.00 75.44 355 LEU A CA 1
ATOM 2628 C C . LEU A 1 355 ? 1.180 6.952 16.610 1.00 75.44 355 LEU A C 1
ATOM 2630 O O . LEU A 1 355 ? 2.263 7.362 17.028 1.00 75.44 355 LEU A O 1
ATOM 2634 N N . PRO A 1 356 ? 0.085 7.739 16.636 1.00 77.31 356 PRO A N 1
ATOM 2635 C CA . PRO A 1 356 ? 0.117 9.099 17.178 1.00 77.31 356 PRO A CA 1
ATOM 2636 C C . PRO A 1 356 ? 0.606 9.169 18.630 1.00 77.31 356 PRO A C 1
ATOM 2638 O O . PRO A 1 356 ? 1.406 10.044 18.957 1.00 77.31 356 PRO A O 1
ATOM 2641 N N . GLN A 1 357 ? 0.222 8.211 19.482 1.00 77.31 357 GLN A N 1
ATOM 2642 C CA . GLN A 1 357 ? 0.709 8.125 20.866 1.00 77.31 357 GLN A CA 1
ATOM 2643 C C . GLN A 1 357 ? 2.214 7.846 20.943 1.00 77.31 357 GLN A C 1
ATOM 2645 O O . GLN A 1 357 ? 2.938 8.501 21.695 1.00 77.31 357 GLN A O 1
ATOM 2650 N N . GLN A 1 358 ? 2.709 6.895 20.147 1.00 76.06 358 GLN A N 1
ATOM 2651 C CA . GLN A 1 358 ? 4.139 6.595 20.090 1.00 76.06 358 GLN A CA 1
ATOM 2652 C C . GLN A 1 358 ? 4.939 7.804 19.588 1.00 76.06 358 GLN A C 1
ATOM 2654 O O . GLN A 1 358 ? 5.985 8.133 20.147 1.00 76.06 358 GLN A O 1
ATOM 2659 N N . VAL A 1 359 ? 4.441 8.478 18.551 1.00 76.94 359 VAL A N 1
ATOM 2660 C CA . VAL A 1 359 ? 5.073 9.668 17.973 1.00 76.94 359 VAL A CA 1
ATOM 2661 C C . VAL A 1 359 ? 5.071 10.829 18.968 1.00 76.94 359 VAL A C 1
ATOM 2663 O O . VAL A 1 359 ? 6.069 11.539 19.041 1.00 76.94 359 VAL A O 1
ATOM 2666 N N . ALA A 1 360 ? 4.014 11.001 19.768 1.00 77.56 360 ALA A N 1
ATOM 2667 C CA . ALA A 1 360 ? 3.960 11.995 20.841 1.00 77.56 360 ALA A CA 1
ATOM 2668 C C . ALA A 1 360 ? 5.072 11.781 21.879 1.00 77.56 360 ALA A C 1
ATOM 2670 O O . ALA A 1 360 ? 5.874 12.690 22.097 1.00 77.56 360 ALA A O 1
ATOM 2671 N N . ARG A 1 361 ? 5.198 10.558 22.419 1.00 77.31 361 ARG A N 1
ATOM 2672 C CA . ARG A 1 361 ? 6.287 10.190 23.347 1.00 77.31 361 ARG A CA 1
ATOM 2673 C C . ARG A 1 361 ? 7.665 10.395 22.708 1.00 77.31 361 ARG A C 1
ATOM 2675 O O . ARG A 1 361 ? 8.599 10.882 23.337 1.00 77.31 361 ARG A O 1
ATOM 2682 N N . GLN A 1 362 ? 7.808 10.031 21.433 1.00 73.69 362 GLN A N 1
ATOM 2683 C CA . GLN A 1 362 ? 9.071 10.186 20.715 1.00 73.69 362 GLN A CA 1
ATOM 2684 C C . GLN A 1 362 ? 9.442 11.656 20.515 1.00 73.69 362 GLN A C 1
ATOM 2686 O O . GLN A 1 362 ? 10.609 12.000 20.686 1.00 73.69 362 GLN A O 1
ATOM 2691 N N . TYR A 1 363 ? 8.465 12.510 20.207 1.00 75.19 363 TYR A N 1
ATOM 2692 C CA . TYR A 1 363 ? 8.655 13.944 19.998 1.00 75.19 363 TYR A CA 1
ATOM 2693 C C . TYR A 1 363 ? 9.259 14.643 21.222 1.00 75.19 363 TYR A C 1
ATOM 2695 O O . TYR A 1 363 ? 10.059 15.562 21.065 1.00 75.19 363 TYR A O 1
ATOM 2703 N N . GLU A 1 364 ? 8.921 14.194 22.433 1.00 76.62 364 GLU A N 1
ATOM 2704 C CA . GLU A 1 364 ? 9.497 14.714 23.681 1.00 76.62 364 GLU A CA 1
ATOM 2705 C C . GLU A 1 364 ? 10.986 14.377 23.828 1.00 76.62 364 GLU A C 1
ATOM 2707 O O . GLU A 1 364 ? 11.762 15.186 24.331 1.00 76.62 364 GLU A O 1
ATOM 2712 N N . THR A 1 365 ? 11.399 13.196 23.362 1.00 78.12 365 THR A N 1
ATOM 2713 C CA . THR A 1 365 ? 12.793 12.729 23.472 1.00 78.12 365 THR A CA 1
ATOM 2714 C C . THR A 1 365 ? 13.684 13.145 22.302 1.00 78.12 365 THR A C 1
ATOM 2716 O O . THR A 1 365 ? 14.887 13.323 22.476 1.00 78.12 365 THR A O 1
ATOM 2719 N N . ASP A 1 366 ? 13.112 13.245 21.103 1.00 76.62 366 ASP A N 1
ATOM 2720 C CA . ASP A 1 366 ? 13.804 13.491 19.839 1.00 76.62 366 ASP A CA 1
ATOM 2721 C C . ASP A 1 366 ? 12.846 14.237 18.887 1.00 76.62 366 ASP A C 1
ATOM 2723 O O . ASP A 1 366 ? 12.053 13.606 18.171 1.00 76.62 366 ASP A O 1
ATOM 2727 N N . PRO A 1 367 ? 12.886 15.583 18.884 1.00 74.56 367 PRO A N 1
ATOM 2728 C CA . PRO A 1 367 ? 11.968 16.400 18.096 1.00 74.56 367 PRO A CA 1
ATOM 2729 C C . PRO A 1 367 ? 12.063 16.155 16.587 1.00 74.56 367 PRO A C 1
ATOM 2731 O O . PRO A 1 367 ? 11.039 16.192 15.907 1.00 74.56 367 PRO A O 1
ATOM 2734 N N . GLU A 1 368 ? 13.253 15.862 16.047 1.00 72.94 368 GLU A N 1
ATOM 2735 C CA . GLU A 1 368 ? 13.435 15.599 14.611 1.00 72.94 368 GLU A CA 1
ATOM 2736 C C . GLU A 1 368 ? 12.753 14.292 14.195 1.00 72.94 368 GLU A C 1
ATOM 2738 O O . GLU A 1 368 ? 12.060 14.222 13.174 1.00 72.94 368 GLU A O 1
ATOM 2743 N N . ARG A 1 369 ? 12.900 13.239 15.005 1.00 73.19 369 ARG A N 1
ATOM 2744 C CA . ARG A 1 369 ? 12.233 11.962 14.724 1.00 73.19 369 ARG A CA 1
ATOM 2745 C C . ARG A 1 369 ? 10.741 12.011 15.000 1.00 73.19 369 ARG A C 1
ATOM 2747 O O . ARG A 1 369 ? 9.966 11.452 14.225 1.00 73.19 369 ARG A O 1
ATOM 2754 N N . GLY A 1 370 ? 10.325 12.702 16.057 1.00 74.56 370 GLY A N 1
ATOM 2755 C CA . GLY A 1 370 ? 8.912 12.953 16.313 1.00 74.56 370 GLY A CA 1
ATOM 2756 C C . GLY A 1 370 ? 8.269 13.718 15.155 1.00 74.56 370 GLY A C 1
ATOM 2757 O O . GLY A 1 370 ? 7.199 13.343 14.690 1.00 74.56 370 GLY A O 1
ATOM 2758 N N . ALA A 1 371 ? 8.945 14.739 14.626 1.00 76.12 371 ALA A N 1
ATOM 2759 C CA . ALA A 1 371 ? 8.514 15.487 13.449 1.00 76.12 371 ALA A CA 1
ATOM 2760 C C . ALA A 1 371 ? 8.311 14.594 12.217 1.00 76.12 371 ALA A C 1
ATOM 2762 O O . ALA A 1 371 ? 7.297 14.707 11.523 1.00 76.12 371 ALA A O 1
ATOM 2763 N N . ALA A 1 372 ? 9.249 13.679 11.958 1.00 76.44 372 ALA A N 1
ATOM 2764 C CA . ALA A 1 372 ? 9.110 12.692 10.894 1.00 76.44 372 ALA A CA 1
ATOM 2765 C C . ALA A 1 372 ? 7.885 11.785 11.113 1.00 76.44 372 ALA A C 1
ATOM 2767 O O . ALA A 1 372 ? 7.110 11.554 10.183 1.00 76.44 372 ALA A O 1
ATOM 2768 N N . GLY A 1 373 ? 7.675 11.325 12.349 1.00 77.81 373 GLY A N 1
ATOM 2769 C CA . GLY A 1 373 ? 6.494 10.555 12.735 1.00 77.81 373 GLY A CA 1
ATOM 2770 C C . GLY A 1 373 ? 5.186 11.318 12.511 1.00 77.81 373 GLY A C 1
ATOM 2771 O O . GLY A 1 373 ? 4.240 10.742 11.976 1.00 77.81 373 GLY A O 1
ATOM 2772 N N . VAL A 1 374 ? 5.155 12.619 12.836 1.00 79.56 374 VAL A N 1
ATOM 2773 C CA . VAL A 1 374 ? 3.988 13.492 12.623 1.00 79.56 374 VAL A CA 1
ATOM 2774 C C . VAL A 1 374 ? 3.630 13.576 11.147 1.00 79.56 374 VAL A C 1
ATOM 2776 O O . VAL A 1 374 ? 2.481 13.362 10.775 1.00 79.56 374 VAL A O 1
ATOM 2779 N N . LEU A 1 375 ? 4.611 13.822 10.279 1.00 80.19 375 LEU A N 1
ATOM 2780 C CA . LEU A 1 375 ? 4.370 13.846 8.835 1.00 80.19 375 LEU A CA 1
ATOM 2781 C C . LEU A 1 375 ? 3.802 12.506 8.343 1.00 80.19 375 LEU A C 1
ATOM 2783 O O . LEU A 1 375 ? 2.857 12.481 7.554 1.00 80.19 375 LEU A O 1
ATOM 2787 N N . ALA A 1 376 ? 4.360 11.394 8.824 1.00 78.25 376 ALA A N 1
ATOM 2788 C CA . ALA A 1 376 ? 3.987 10.067 8.363 1.00 78.25 376 ALA A CA 1
ATOM 2789 C C . ALA A 1 376 ? 2.561 9.657 8.773 1.00 78.25 376 ALA A C 1
ATOM 2791 O O . ALA A 1 376 ? 1.801 9.222 7.903 1.00 78.25 376 ALA A O 1
ATOM 2792 N N . TYR A 1 377 ? 2.177 9.813 10.050 1.00 78.44 377 TYR A N 1
ATOM 2793 C CA . TYR A 1 377 ? 0.829 9.423 10.488 1.00 78.44 377 TYR A CA 1
ATOM 2794 C C . TYR A 1 377 ? -0.246 10.319 9.872 1.00 78.44 377 TYR A C 1
ATOM 2796 O O . TYR A 1 377 ? -1.304 9.819 9.507 1.00 78.44 377 TYR A O 1
ATOM 2804 N N . ARG A 1 378 ? 0.024 11.619 9.684 1.00 82.19 378 ARG A N 1
ATOM 2805 C CA . ARG A 1 378 ? -0.958 12.548 9.106 1.00 82.19 378 ARG A CA 1
ATOM 2806 C C . ARG A 1 378 ? -1.287 12.212 7.661 1.00 82.19 378 ARG A C 1
ATOM 2808 O O . ARG A 1 378 ? -2.459 12.120 7.309 1.00 82.19 378 ARG A O 1
ATOM 2815 N N . LEU A 1 379 ? -0.273 11.953 6.827 1.00 81.19 379 LEU A N 1
ATOM 2816 C CA . LEU A 1 379 ? -0.529 11.522 5.449 1.00 81.19 379 LEU A CA 1
ATOM 2817 C C . LEU A 1 379 ? -1.305 10.193 5.422 1.00 81.19 379 LEU A C 1
ATOM 2819 O O . LEU A 1 379 ? -2.150 9.997 4.557 1.00 81.19 379 LEU A O 1
ATOM 2823 N N . ALA A 1 380 ? -1.042 9.290 6.372 1.00 78.56 380 ALA A N 1
ATOM 2824 C CA . ALA A 1 380 ? -1.750 8.015 6.470 1.00 78.56 380 ALA A CA 1
ATOM 2825 C C . ALA A 1 380 ? -3.215 8.158 6.880 1.00 78.56 380 ALA A C 1
ATOM 2827 O O . ALA A 1 380 ? -4.088 7.547 6.272 1.00 78.56 380 ALA A O 1
ATOM 2828 N N . ALA A 1 381 ? -3.473 8.964 7.908 1.00 79.31 381 ALA A N 1
ATOM 2829 C CA . ALA A 1 381 ? -4.814 9.252 8.384 1.00 79.31 381 ALA A CA 1
ATOM 2830 C C . ALA A 1 381 ? -5.633 9.926 7.277 1.00 79.31 381 ALA A C 1
ATOM 2832 O O . ALA A 1 381 ? -6.743 9.501 6.978 1.00 79.31 381 ALA A O 1
ATOM 2833 N N . HIS A 1 382 ? -5.026 10.871 6.561 1.00 80.38 382 HIS A N 1
ATOM 2834 C CA . HIS A 1 382 ? -5.662 11.487 5.409 1.00 80.38 382 HIS A CA 1
ATOM 2835 C C . HIS A 1 382 ? -5.919 10.500 4.257 1.00 80.38 382 HIS A C 1
ATOM 2837 O O . HIS A 1 382 ? -6.966 10.558 3.621 1.00 80.38 382 HIS A O 1
ATOM 2843 N N . ALA A 1 383 ? -5.009 9.555 3.995 1.00 77.56 383 ALA A N 1
ATOM 2844 C CA . ALA A 1 383 ? -5.242 8.509 2.996 1.00 77.56 383 ALA A CA 1
ATOM 2845 C C . ALA A 1 383 ? -6.524 7.715 3.297 1.00 77.56 383 ALA A C 1
ATOM 2847 O O . ALA A 1 383 ? -7.333 7.485 2.396 1.00 77.56 383 ALA A O 1
ATOM 2848 N N . LEU A 1 384 ? -6.739 7.372 4.573 1.00 76.88 384 LEU A N 1
ATOM 2849 C CA . LEU A 1 384 ? -7.943 6.677 5.033 1.00 76.88 384 LEU A CA 1
ATOM 2850 C C . LEU A 1 384 ? -9.217 7.494 4.778 1.00 76.88 384 LEU A C 1
ATOM 2852 O O . LEU A 1 384 ? -10.226 6.923 4.365 1.00 76.88 384 LEU A O 1
ATOM 2856 N N . ASP A 1 385 ? -9.169 8.818 4.955 1.00 75.81 385 ASP A N 1
ATOM 2857 C CA . ASP A 1 385 ? -10.297 9.718 4.664 1.00 75.81 385 ASP A CA 1
ATOM 2858 C C . ASP A 1 385 ? -10.697 9.718 3.185 1.00 75.81 385 ASP A C 1
ATOM 2860 O O . ASP A 1 385 ? -11.879 9.819 2.854 1.00 75.81 385 ASP A O 1
ATOM 2864 N N . VAL A 1 386 ? -9.726 9.554 2.284 1.00 74.56 386 VAL A N 1
ATOM 2865 C CA . VAL A 1 386 ? -9.957 9.508 0.829 1.00 74.56 386 VAL A CA 1
ATOM 2866 C C . VAL A 1 386 ? -10.341 8.092 0.355 1.00 74.56 386 VAL A C 1
ATOM 2868 O O . VAL A 1 386 ? -10.562 7.858 -0.832 1.00 74.56 386 VAL A O 1
ATOM 2871 N N . GLY A 1 387 ? -10.493 7.137 1.281 1.00 68.56 387 GLY A N 1
ATOM 2872 C CA . GLY A 1 387 ? -10.873 5.753 0.985 1.00 68.56 387 GLY A CA 1
ATOM 2873 C C . GLY A 1 387 ? -9.706 4.870 0.537 1.00 68.56 387 GLY A C 1
ATOM 2874 O O . GLY A 1 387 ? -9.926 3.767 0.033 1.00 68.56 387 GLY A O 1
ATOM 2875 N N . GLU A 1 388 ? -8.475 5.334 0.733 1.00 70.25 388 GLU A N 1
ATOM 2876 C CA . GLU A 1 388 ? -7.252 4.600 0.434 1.00 70.25 388 GLU A CA 1
ATOM 2877 C C . GLU A 1 388 ? -6.728 3.928 1.713 1.00 70.25 388 GLU A C 1
ATOM 2879 O O . GLU A 1 388 ? -6.721 4.522 2.787 1.00 70.25 388 GLU A O 1
ATOM 2884 N N . CYS A 1 389 ? -6.288 2.668 1.634 1.00 63.28 389 CYS A N 1
ATOM 2885 C CA . CYS A 1 389 ? -5.755 1.953 2.800 1.00 63.28 389 CYS A CA 1
ATOM 2886 C C . CYS A 1 389 ? -4.228 1.897 2.720 1.00 63.28 389 CYS A C 1
ATOM 2888 O O . CYS A 1 389 ? -3.692 1.251 1.814 1.00 63.28 389 CYS A O 1
ATOM 2890 N N . PRO A 1 390 ? -3.497 2.521 3.653 1.00 62.22 390 PRO A N 1
ATOM 2891 C CA . PRO A 1 390 ? -2.051 2.436 3.678 1.00 62.22 390 PRO A CA 1
ATOM 2892 C C . PRO A 1 390 ? -1.640 1.218 4.524 1.00 62.22 390 PRO A C 1
ATOM 2894 O O . PRO A 1 390 ? -1.084 1.327 5.614 1.00 62.22 390 PRO A O 1
ATOM 2897 N N . ALA A 1 391 ? -1.971 0.019 4.038 1.00 55.22 391 ALA A N 1
ATOM 2898 C CA . ALA A 1 391 ? -1.788 -1.249 4.755 1.00 55.22 391 ALA A CA 1
ATOM 2899 C C . ALA A 1 391 ? -0.325 -1.559 5.126 1.00 55.22 391 ALA A C 1
ATOM 2901 O O . ALA A 1 391 ? -0.043 -2.273 6.085 1.00 55.22 391 ALA A O 1
ATOM 2902 N N . LEU A 1 392 ? 0.626 -1.034 4.353 1.00 60.16 392 LEU A N 1
ATOM 2903 C CA . LEU A 1 392 ? 2.054 -1.153 4.646 1.00 60.16 392 LEU A CA 1
ATOM 2904 C C . LEU A 1 392 ? 2.499 -0.141 5.697 1.00 60.16 392 LEU A C 1
ATOM 2906 O O . LEU A 1 392 ? 3.495 -0.352 6.382 1.00 60.16 392 LEU A O 1
ATOM 2910 N N . LEU A 1 393 ? 1.779 0.962 5.831 1.00 58.41 393 LEU A N 1
ATOM 2911 C CA . LEU A 1 393 ? 2.272 2.131 6.518 1.00 58.41 393 LEU A CA 1
ATOM 2912 C C . LEU A 1 393 ? 2.400 1.950 8.017 1.00 58.41 393 LEU A C 1
ATOM 2914 O O . LEU A 1 393 ? 3.366 2.446 8.579 1.00 58.41 393 LEU A O 1
ATOM 2918 N N . SER A 1 394 ? 1.515 1.202 8.669 1.00 54.03 394 SER A N 1
ATOM 2919 C CA . SER A 1 394 ? 1.673 0.929 10.099 1.00 54.03 394 SER A CA 1
ATOM 2920 C C . SER A 1 394 ? 2.997 0.210 10.392 1.00 54.03 394 SER A C 1
ATOM 2922 O O . SER A 1 394 ? 3.732 0.605 11.297 1.00 54.03 394 SER A O 1
ATOM 2924 N N . ARG A 1 395 ? 3.374 -0.769 9.555 1.00 58.97 395 ARG A N 1
ATOM 2925 C CA . ARG A 1 395 ? 4.679 -1.451 9.609 1.00 58.97 395 ARG A CA 1
ATOM 2926 C C . ARG A 1 395 ? 5.836 -0.524 9.234 1.00 58.97 395 ARG A C 1
ATOM 2928 O O . ARG A 1 395 ? 6.875 -0.543 9.892 1.00 58.97 395 ARG A O 1
ATOM 2935 N N . LEU A 1 396 ? 5.668 0.291 8.192 1.00 54.94 396 LEU A N 1
ATOM 2936 C CA . LEU A 1 396 ? 6.698 1.214 7.707 1.00 54.94 396 LEU A CA 1
ATOM 2937 C C . LEU A 1 396 ? 6.985 2.343 8.702 1.00 54.94 396 LEU A C 1
ATOM 2939 O O . LEU A 1 396 ? 8.144 2.695 8.904 1.00 54.94 396 LEU A O 1
ATOM 2943 N N . VAL A 1 397 ? 5.961 2.894 9.351 1.00 52.47 397 VAL A N 1
ATOM 2944 C CA . VAL A 1 397 ? 6.141 3.947 10.348 1.00 52.47 397 VAL A CA 1
ATOM 2945 C C . VAL A 1 397 ? 6.660 3.367 11.652 1.00 52.47 397 VAL A C 1
ATOM 2947 O O . VAL A 1 397 ? 7.584 3.953 12.199 1.00 52.47 397 VAL A O 1
ATOM 2950 N N . ALA A 1 398 ? 6.205 2.184 12.080 1.00 52.94 398 ALA A N 1
ATOM 2951 C CA . ALA A 1 398 ? 6.826 1.474 13.201 1.00 52.94 398 ALA A CA 1
ATOM 2952 C C . ALA A 1 398 ? 8.332 1.234 12.973 1.00 52.94 398 ALA A C 1
ATOM 2954 O O . ALA A 1 398 ? 9.126 1.379 13.897 1.00 52.94 398 ALA A O 1
ATOM 2955 N N . LEU A 1 399 ? 8.758 0.933 11.739 1.00 50.97 399 LEU A N 1
ATOM 2956 C CA . LEU A 1 399 ? 10.179 0.817 11.382 1.00 50.97 399 LEU A CA 1
ATOM 2957 C C . LEU A 1 399 ? 10.933 2.152 11.496 1.00 50.97 399 LEU A C 1
ATOM 2959 O O . LEU A 1 399 ? 12.067 2.158 11.968 1.00 50.97 399 LEU A O 1
ATOM 2963 N N . ILE A 1 400 ? 10.317 3.268 11.090 1.00 48.59 400 ILE A N 1
ATOM 2964 C CA . ILE A 1 400 ? 10.907 4.617 11.186 1.00 48.59 400 ILE A CA 1
ATOM 2965 C C . ILE A 1 400 ? 10.978 5.094 12.648 1.00 48.59 400 ILE A C 1
ATOM 2967 O O . ILE A 1 400 ? 11.934 5.769 13.031 1.00 48.59 400 ILE A O 1
ATOM 2971 N N . THR A 1 401 ? 9.985 4.747 13.470 1.00 49.00 401 THR A N 1
ATOM 2972 C CA . THR A 1 401 ? 9.860 5.199 14.865 1.00 49.00 401 THR A CA 1
ATOM 2973 C C . THR A 1 401 ? 10.542 4.264 15.866 1.00 49.00 401 THR A C 1
ATOM 2975 O O . THR A 1 401 ? 10.872 4.690 16.974 1.00 49.00 401 THR A O 1
ATOM 2978 N N . SER A 1 402 ? 10.806 3.001 15.505 1.00 49.44 402 SER A N 1
ATOM 2979 C CA . SER A 1 402 ? 11.499 2.053 16.383 1.00 49.44 402 SER A CA 1
ATOM 2980 C C . SER A 1 402 ? 12.971 2.438 16.581 1.00 49.44 402 SER A C 1
ATOM 2982 O O . SER A 1 402 ? 13.749 2.577 15.636 1.00 49.44 402 SER A O 1
ATOM 2984 N N . ARG A 1 403 ? 13.384 2.599 17.846 1.00 40.31 403 ARG A N 1
ATOM 2985 C CA . ARG A 1 403 ? 14.799 2.741 18.212 1.00 40.31 403 ARG A CA 1
ATOM 2986 C C . ARG A 1 403 ? 15.533 1.458 17.821 1.00 40.31 403 ARG A C 1
ATOM 2988 O O . ARG A 1 403 ? 15.247 0.388 18.352 1.00 40.31 403 ARG A O 1
ATOM 2995 N N . SER A 1 404 ? 16.559 1.570 16.985 1.00 37.34 404 SER A N 1
ATOM 2996 C CA . SER A 1 404 ? 17.611 0.560 16.939 1.00 37.34 404 SER A CA 1
ATOM 2997 C C . SER A 1 404 ? 18.251 0.446 18.333 1.00 37.34 404 SER A C 1
ATOM 2999 O O . SER A 1 404 ? 18.983 1.342 18.749 1.00 37.34 404 SER A O 1
ATOM 3001 N N . GLY A 1 405 ? 17.971 -0.646 19.047 1.00 31.56 405 GLY A N 1
ATOM 3002 C CA . GLY A 1 405 ? 18.799 -1.143 20.148 1.00 31.56 405 GLY A CA 1
ATOM 3003 C C . GLY A 1 405 ? 18.623 -0.480 21.517 1.00 31.56 405 GLY A C 1
ATOM 3004 O O . GLY A 1 405 ? 19.516 0.222 21.981 1.00 31.56 405 GLY A O 1
ATOM 3005 N N . ARG A 1 406 ? 17.547 -0.813 22.238 1.00 24.55 406 ARG A N 1
ATOM 3006 C CA . ARG A 1 406 ? 17.641 -1.073 23.687 1.00 24.55 406 ARG A CA 1
ATOM 3007 C C . ARG A 1 406 ? 16.486 -1.965 24.133 1.00 24.55 406 ARG A C 1
ATOM 3009 O O . ARG A 1 406 ? 15.325 -1.584 24.066 1.00 24.55 406 ARG A O 1
ATOM 3016 N N . SER A 1 407 ? 16.843 -3.187 24.507 1.00 30.00 407 SER A N 1
ATOM 3017 C CA . SER A 1 407 ? 15.979 -4.179 25.130 1.00 30.00 407 SER A CA 1
ATOM 3018 C C . SER A 1 407 ? 15.708 -3.799 26.582 1.00 30.00 407 SER A C 1
ATOM 3020 O O . SER A 1 407 ? 16.661 -3.567 27.323 1.00 30.00 407 SER A O 1
ATOM 3022 N N . GLY A 1 408 ? 14.437 -3.842 26.974 1.00 28.14 408 GLY A N 1
ATOM 3023 C CA . GLY A 1 408 ? 14.008 -3.826 28.370 1.00 28.14 408 GLY A CA 1
ATOM 3024 C C . GLY A 1 408 ? 13.621 -2.441 28.864 1.00 28.14 408 GLY A C 1
ATOM 3025 O O . GLY A 1 408 ? 14.481 -1.701 29.311 1.00 28.14 408 GLY A O 1
ATOM 3026 N N . GLU A 1 409 ? 12.342 -2.088 28.739 1.00 25.64 409 GLU A N 1
ATOM 3027 C CA . GLU A 1 409 ? 11.455 -1.832 29.886 1.00 25.64 409 GLU A CA 1
ATOM 3028 C C . GLU A 1 409 ? 10.061 -1.395 29.412 1.00 25.64 409 GLU A C 1
ATOM 3030 O O . GLU A 1 409 ? 9.921 -0.759 28.369 1.00 25.64 409 GLU A O 1
ATOM 3035 N N . THR A 1 410 ? 9.064 -1.730 30.234 1.00 24.95 410 THR A N 1
ATOM 3036 C CA . THR A 1 410 ? 7.613 -1.456 30.174 1.00 24.95 410 THR A CA 1
ATOM 3037 C C . THR A 1 410 ? 6.738 -2.437 29.376 1.00 24.95 410 THR A C 1
ATOM 3039 O O . THR A 1 410 ? 6.677 -2.441 28.147 1.00 24.95 410 THR A O 1
ATOM 3042 N N . ASP A 1 411 ? 6.053 -3.286 30.151 1.00 25.45 411 ASP A N 1
ATOM 3043 C CA . ASP A 1 411 ? 4.853 -4.038 29.791 1.00 25.45 411 ASP A CA 1
ATOM 3044 C C . ASP A 1 411 ? 3.706 -3.063 29.486 1.00 25.45 411 ASP A C 1
ATOM 3046 O O . ASP A 1 411 ? 2.964 -2.667 30.378 1.00 25.45 411 ASP A O 1
ATOM 3050 N N . ASP A 1 412 ? 3.541 -2.694 28.219 1.00 28.39 412 ASP A N 1
ATOM 3051 C CA . ASP A 1 412 ? 2.300 -2.109 27.711 1.00 28.39 412 ASP A CA 1
ATOM 3052 C C . ASP A 1 412 ? 1.751 -3.069 26.649 1.00 28.39 412 ASP A C 1
ATOM 3054 O O . ASP A 1 412 ? 2.396 -3.312 25.621 1.00 28.39 412 ASP A O 1
ATOM 3058 N N . LEU A 1 413 ? 0.557 -3.613 26.912 1.00 27.73 413 LEU A N 1
ATOM 3059 C CA . LEU A 1 413 ? -0.161 -4.667 26.168 1.00 27.73 413 LEU A CA 1
ATOM 3060 C C . LEU A 1 413 ? -0.373 -4.416 24.652 1.00 27.73 413 LEU A C 1
ATOM 3062 O O . LEU A 1 413 ? -0.978 -5.246 23.982 1.00 27.73 413 LEU A O 1
ATOM 3066 N N . PHE A 1 414 ? 0.121 -3.308 24.095 1.00 29.78 414 PHE A N 1
ATOM 3067 C CA . PHE A 1 414 ? -0.048 -2.914 22.690 1.00 29.78 414 PHE A CA 1
ATOM 3068 C C . PHE A 1 414 ? 1.245 -2.409 22.027 1.00 29.78 414 PHE A C 1
ATOM 3070 O O . PHE A 1 414 ? 1.212 -1.753 20.985 1.00 29.78 414 PHE A O 1
ATOM 3077 N N . THR A 1 415 ? 2.411 -2.728 22.593 1.00 26.94 415 THR A N 1
ATOM 3078 C CA . THR A 1 415 ? 3.695 -2.456 21.937 1.00 26.94 415 THR A CA 1
ATOM 3079 C C . THR A 1 415 ? 3.971 -3.493 20.847 1.00 26.94 415 THR A C 1
ATOM 3081 O O . THR A 1 415 ? 4.264 -4.658 21.117 1.00 26.94 415 THR A O 1
ATOM 3084 N N . VAL A 1 416 ? 3.915 -3.071 19.579 1.00 29.28 416 VAL A N 1
ATOM 3085 C CA . VAL A 1 416 ? 4.429 -3.872 18.460 1.00 29.28 416 VAL A CA 1
ATOM 3086 C C . VAL A 1 416 ? 5.942 -4.009 18.646 1.00 29.28 416 VAL A C 1
ATOM 3088 O O . VAL A 1 416 ? 6.721 -3.137 18.256 1.00 29.28 416 VAL A O 1
ATOM 3091 N N . ARG A 1 417 ? 6.384 -5.116 19.253 1.00 25.44 417 ARG A N 1
ATOM 3092 C CA . ARG A 1 417 ? 7.780 -5.550 19.163 1.00 25.44 417 ARG A CA 1
ATOM 3093 C C . ARG A 1 417 ? 8.044 -5.934 17.712 1.00 25.44 417 ARG A C 1
ATOM 3095 O O . ARG A 1 417 ? 7.742 -7.049 17.295 1.00 25.44 417 ARG A O 1
ATOM 3102 N N . LEU A 1 418 ? 8.647 -5.033 16.942 1.00 31.73 418 LEU A N 1
ATOM 3103 C CA . LEU A 1 418 ? 9.354 -5.462 15.742 1.00 31.73 418 LEU A CA 1
ATOM 3104 C C . LEU A 1 418 ? 10.536 -6.334 16.196 1.00 31.73 418 LEU A C 1
ATOM 3106 O O . LEU A 1 418 ? 11.308 -5.903 17.060 1.00 31.73 418 LEU A O 1
ATOM 3110 N N . PRO A 1 419 ? 10.676 -7.569 15.684 1.00 24.53 419 PRO A N 1
ATOM 3111 C CA . PRO A 1 419 ? 11.751 -8.450 16.106 1.00 24.53 419 PRO A 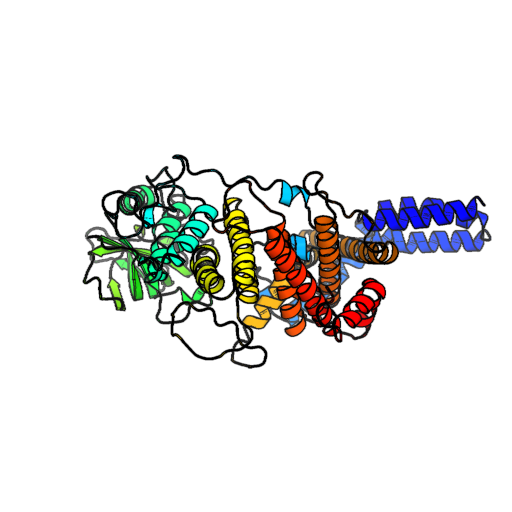CA 1
ATOM 3112 C C . PRO A 1 419 ? 13.104 -7.811 15.786 1.00 24.53 419 PRO A C 1
ATOM 3114 O O . PRO A 1 419 ? 13.313 -7.253 14.706 1.00 24.53 419 PRO A O 1
ATOM 3117 N N . ALA A 1 420 ? 14.033 -7.897 16.739 1.00 27.11 420 ALA A N 1
ATOM 3118 C CA . ALA A 1 420 ? 15.399 -7.443 16.537 1.00 27.11 420 ALA A CA 1
ATOM 3119 C C . ALA A 1 420 ? 16.032 -8.188 15.343 1.00 27.11 420 ALA A C 1
ATOM 3121 O O . ALA A 1 420 ? 15.800 -9.393 15.177 1.00 27.11 420 ALA A O 1
ATOM 3122 N N . PRO A 1 421 ? 16.847 -7.513 14.511 1.00 25.95 421 PRO A N 1
ATOM 3123 C CA . PRO A 1 421 ? 17.499 -8.153 13.379 1.00 25.95 421 PRO A CA 1
ATOM 3124 C C . PRO A 1 421 ? 18.461 -9.236 13.885 1.00 25.95 421 PRO A C 1
ATOM 3126 O O . PRO A 1 421 ? 19.529 -8.926 14.404 1.00 25.95 421 PRO A O 1
ATOM 3129 N N . GLY A 1 422 ? 18.081 -10.509 13.732 1.00 26.52 422 GLY A N 1
ATOM 3130 C CA . GLY A 1 422 ? 18.975 -11.650 13.955 1.00 26.52 422 GLY A CA 1
ATOM 3131 C C . GLY A 1 422 ? 18.493 -12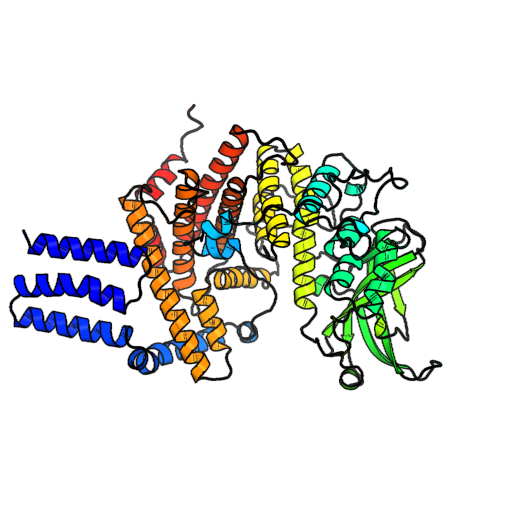.757 14.894 1.00 26.52 422 GLY A C 1
ATOM 3132 O O . GLY A 1 422 ? 19.227 -13.730 15.041 1.00 26.52 422 GLY A O 1
ATOM 3133 N N . GLN A 1 423 ? 17.301 -12.685 15.498 1.00 22.42 423 GLN A N 1
ATOM 3134 C CA . GLN A 1 423 ? 16.767 -13.827 16.257 1.00 22.42 423 GLN A CA 1
ATOM 3135 C C . GLN A 1 423 ? 15.812 -14.682 15.407 1.00 22.42 423 GLN A C 1
ATOM 3137 O O . GLN A 1 423 ? 14.804 -14.165 14.925 1.00 22.42 423 GLN A O 1
ATOM 3142 N N . PRO A 1 424 ? 16.094 -15.985 15.218 1.00 24.81 424 PRO A N 1
ATOM 3143 C CA . PRO A 1 424 ? 15.147 -16.918 14.635 1.00 24.81 424 PRO A CA 1
ATOM 3144 C C . PRO A 1 424 ? 14.235 -17.436 15.751 1.00 24.81 424 PRO A C 1
ATOM 3146 O O . PRO A 1 424 ? 14.614 -18.309 16.526 1.00 24.81 424 PRO A O 1
ATOM 3149 N N . THR A 1 425 ? 13.027 -16.898 15.853 1.00 24.22 425 THR A N 1
ATOM 3150 C CA . THR A 1 425 ? 11.935 -17.513 16.622 1.00 24.22 425 THR A CA 1
ATOM 3151 C C . THR A 1 425 ? 10.805 -17.888 15.673 1.00 24.22 425 THR A C 1
ATOM 3153 O O . THR A 1 425 ? 10.788 -17.436 14.530 1.00 24.22 425 THR A O 1
ATOM 3156 N N . ALA A 1 426 ? 9.934 -18.798 16.117 1.00 24.70 426 ALA A N 1
ATOM 3157 C CA . ALA A 1 426 ? 8.973 -19.596 15.349 1.00 24.70 426 ALA A CA 1
ATOM 3158 C C . ALA A 1 426 ? 7.886 -18.787 14.596 1.00 24.70 426 ALA A C 1
ATOM 3160 O O . ALA A 1 426 ? 6.693 -18.948 14.821 1.00 24.70 426 ALA A O 1
ATOM 3161 N N . ALA A 1 427 ? 8.315 -17.928 13.674 1.00 31.20 427 ALA A N 1
ATOM 3162 C CA . ALA A 1 427 ? 7.532 -17.024 12.843 1.00 31.20 427 ALA A CA 1
ATOM 3163 C C . ALA A 1 427 ? 7.792 -17.324 11.357 1.00 31.20 427 ALA A C 1
ATOM 3165 O O . ALA A 1 427 ? 8.107 -16.435 10.563 1.00 31.20 427 ALA A O 1
ATOM 3166 N N . GLN A 1 428 ? 7.665 -18.595 10.964 1.00 28.75 428 GLN A N 1
ATOM 3167 C CA . GLN A 1 428 ? 7.666 -18.973 9.545 1.00 28.75 428 GLN A CA 1
ATOM 3168 C C . GLN A 1 428 ? 6.474 -18.358 8.778 1.00 28.75 428 GLN A C 1
ATOM 3170 O O . GLN A 1 428 ? 6.536 -18.257 7.563 1.00 28.75 428 GLN A O 1
ATOM 3175 N N . THR A 1 429 ? 5.452 -17.832 9.463 1.00 33.66 429 THR A N 1
ATOM 3176 C CA . THR A 1 429 ? 4.319 -17.100 8.867 1.00 33.66 429 THR A CA 1
ATOM 3177 C C . THR A 1 429 ? 4.593 -15.618 8.561 1.00 33.66 429 THR A C 1
ATOM 3179 O O . THR A 1 429 ? 3.909 -15.047 7.719 1.00 33.66 429 THR A O 1
ATOM 3182 N N . GLY A 1 430 ? 5.599 -14.976 9.173 1.00 39.97 430 GLY A N 1
ATOM 3183 C CA . GLY A 1 430 ? 5.871 -13.539 8.970 1.00 39.97 430 GLY A CA 1
ATOM 3184 C C . GLY A 1 430 ? 6.724 -13.212 7.736 1.00 39.97 430 GLY A C 1
ATOM 3185 O O . GLY A 1 430 ? 6.542 -12.168 7.109 1.00 39.97 430 GLY A O 1
ATOM 3186 N N . ALA A 1 431 ? 7.642 -14.107 7.359 1.00 39.34 431 ALA A N 1
ATOM 3187 C CA . ALA A 1 431 ? 8.498 -13.923 6.185 1.00 39.34 431 ALA A CA 1
ATOM 3188 C C . ALA A 1 431 ? 7.707 -14.048 4.870 1.00 39.34 431 ALA A C 1
ATOM 3190 O O . ALA A 1 431 ? 7.937 -13.272 3.939 1.00 39.34 431 ALA A O 1
ATOM 3191 N N . ASP A 1 432 ? 6.742 -14.968 4.818 1.00 48.56 432 ASP A N 1
ATOM 3192 C CA . ASP A 1 432 ? 5.912 -15.209 3.635 1.00 48.56 432 ASP A CA 1
ATOM 3193 C C . ASP A 1 432 ? 4.978 -14.026 3.332 1.00 48.56 432 ASP A C 1
ATOM 3195 O O . ASP A 1 432 ? 4.821 -13.644 2.170 1.00 48.56 432 ASP A O 1
ATOM 3199 N N . ASP A 1 433 ? 4.446 -13.356 4.360 1.00 58.25 433 ASP A N 1
ATOM 3200 C CA . ASP A 1 433 ? 3.579 -12.181 4.199 1.00 58.25 433 ASP A CA 1
ATOM 3201 C C . ASP A 1 433 ? 4.327 -10.962 3.635 1.00 58.25 433 ASP A C 1
ATOM 3203 O O . ASP A 1 433 ? 3.826 -10.266 2.745 1.00 58.25 433 ASP A O 1
ATOM 3207 N N . THR A 1 434 ? 5.553 -10.708 4.099 1.00 64.81 434 THR A N 1
ATOM 3208 C CA . THR A 1 434 ? 6.406 -9.626 3.575 1.00 64.81 434 THR A CA 1
ATOM 3209 C C . THR A 1 434 ? 6.796 -9.885 2.119 1.00 64.81 434 THR A C 1
ATOM 3211 O O . THR A 1 434 ? 6.715 -8.997 1.265 1.00 64.81 434 THR A O 1
ATOM 3214 N N . LEU A 1 435 ? 7.147 -11.125 1.779 1.00 72.31 435 LEU A N 1
ATOM 3215 C CA . LEU A 1 435 ? 7.465 -11.484 0.400 1.00 72.31 435 LEU A CA 1
ATOM 3216 C C . LEU A 1 435 ? 6.249 -11.377 -0.524 1.00 72.31 435 LEU A C 1
ATOM 3218 O O . LEU A 1 435 ? 6.357 -10.884 -1.652 1.00 72.31 435 LEU A O 1
ATOM 3222 N N . PHE A 1 436 ? 5.079 -11.787 -0.042 1.00 73.75 436 PHE A N 1
ATOM 3223 C CA . PHE A 1 436 ? 3.832 -11.645 -0.778 1.00 73.75 436 PHE A CA 1
ATOM 3224 C C . PHE A 1 436 ? 3.434 -10.176 -0.965 1.00 73.75 436 PHE A C 1
ATOM 3226 O O . PHE A 1 436 ? 2.931 -9.792 -2.024 1.00 73.75 436 PHE A O 1
ATOM 3233 N N . THR A 1 437 ? 3.748 -9.325 0.008 1.00 75.19 437 THR A N 1
ATOM 3234 C CA . THR A 1 437 ? 3.554 -7.876 -0.089 1.00 75.19 437 THR A CA 1
ATOM 3235 C C . THR A 1 437 ? 4.366 -7.275 -1.240 1.00 75.19 437 THR A C 1
ATOM 3237 O O . THR A 1 437 ? 3.812 -6.546 -2.063 1.00 75.19 437 THR A O 1
ATOM 3240 N N . LEU A 1 438 ? 5.637 -7.662 -1.408 1.00 81.56 438 LEU A N 1
ATOM 3241 C CA . LEU A 1 438 ? 6.453 -7.225 -2.554 1.00 81.56 438 LEU A CA 1
ATOM 3242 C C . LEU A 1 438 ? 5.846 -7.598 -3.907 1.00 81.56 438 LEU A C 1
ATOM 3244 O O . LEU A 1 438 ? 5.906 -6.829 -4.870 1.00 81.56 438 LEU A O 1
ATOM 3248 N N . ILE A 1 439 ? 5.278 -8.800 -3.991 1.00 82.62 439 ILE A N 1
ATOM 3249 C CA . ILE A 1 439 ? 4.623 -9.284 -5.202 1.00 82.62 439 ILE A CA 1
ATOM 3250 C C . ILE A 1 439 ? 3.410 -8.411 -5.524 1.00 82.62 439 ILE A C 1
ATOM 3252 O O . ILE A 1 439 ? 3.247 -8.016 -6.680 1.00 82.62 439 ILE A O 1
ATOM 3256 N N . ARG A 1 440 ? 2.592 -8.074 -4.519 1.00 80.81 440 ARG A N 1
ATOM 3257 C CA . ARG A 1 440 ? 1.425 -7.195 -4.688 1.00 80.81 440 ARG A CA 1
ATOM 3258 C C . ARG A 1 440 ? 1.810 -5.777 -5.104 1.00 80.81 440 ARG A C 1
ATOM 3260 O O . ARG A 1 440 ? 1.174 -5.214 -5.990 1.00 80.81 440 ARG A O 1
ATOM 3267 N N . LEU A 1 441 ? 2.896 -5.245 -4.545 1.00 83.12 441 LEU A N 1
ATOM 3268 C CA . LEU A 1 441 ? 3.463 -3.951 -4.937 1.00 83.12 441 LEU A CA 1
ATOM 3269 C C . LEU A 1 441 ? 3.925 -3.923 -6.405 1.00 83.12 441 LEU A C 1
ATOM 3271 O O . LEU A 1 441 ? 3.914 -2.881 -7.066 1.00 83.12 441 LEU A O 1
ATOM 3275 N N . ASN A 1 442 ? 4.302 -5.075 -6.965 1.00 88.44 442 ASN A N 1
ATOM 3276 C CA . ASN A 1 442 ? 4.553 -5.222 -8.394 1.00 88.44 442 ASN A CA 1
ATOM 3277 C C . ASN A 1 442 ? 3.250 -5.561 -9.142 1.00 88.44 442 ASN A C 1
ATOM 3279 O O . ASN A 1 442 ? 3.052 -6.691 -9.584 1.00 88.44 442 ASN A O 1
ATOM 3283 N N . THR A 1 443 ? 2.375 -4.565 -9.338 1.00 86.62 443 THR A N 1
ATOM 3284 C CA . THR A 1 443 ? 1.033 -4.737 -9.944 1.00 86.62 443 THR A CA 1
ATOM 3285 C C . THR A 1 443 ? 1.010 -5.620 -11.199 1.00 86.62 443 THR A C 1
ATOM 3287 O O . THR A 1 443 ? 0.227 -6.563 -11.234 1.00 86.62 443 THR A O 1
ATOM 3290 N N . PRO A 1 444 ? 1.881 -5.423 -12.216 1.00 88.56 444 PRO A N 1
ATOM 3291 C CA . PRO A 1 444 ? 1.861 -6.269 -13.410 1.00 88.56 444 PRO A CA 1
ATOM 3292 C C . PRO A 1 444 ? 2.213 -7.735 -13.134 1.00 88.56 444 PRO A C 1
ATOM 3294 O O . PRO A 1 444 ? 1.764 -8.624 -13.857 1.00 88.56 444 PRO A O 1
ATOM 3297 N N . LEU A 1 445 ? 3.043 -8.003 -12.121 1.00 89.31 445 LEU A N 1
ATOM 3298 C CA . LEU A 1 445 ? 3.333 -9.362 -11.676 1.00 89.31 445 LEU A CA 1
ATOM 3299 C C . LEU A 1 445 ? 2.156 -9.944 -10.886 1.00 89.31 445 LEU A C 1
ATOM 3301 O O . LEU A 1 445 ? 1.782 -11.091 -11.127 1.00 89.31 445 LEU A O 1
ATOM 3305 N N . PHE A 1 446 ? 1.547 -9.159 -9.999 1.00 86.69 446 PHE A N 1
ATOM 3306 C CA . PHE A 1 446 ? 0.347 -9.569 -9.275 1.00 86.69 446 PHE A CA 1
ATOM 3307 C C . PHE A 1 446 ? -0.822 -9.877 -10.223 1.00 86.69 446 PHE A C 1
ATOM 3309 O O . PHE A 1 446 ? -1.522 -10.871 -10.052 1.00 86.69 446 PHE A O 1
ATOM 3316 N N . ASP A 1 447 ? -0.976 -9.114 -11.304 1.00 87.50 447 ASP A N 1
ATOM 3317 C CA . ASP A 1 447 ? -1.954 -9.389 -12.360 1.00 87.50 447 ASP A CA 1
ATOM 3318 C C . ASP A 1 447 ? -1.687 -10.712 -13.086 1.00 87.50 447 ASP A C 1
ATOM 3320 O O . ASP A 1 447 ? -2.630 -11.406 -13.466 1.00 87.50 447 ASP A O 1
ATOM 3324 N N . CYS A 1 448 ? -0.415 -11.098 -13.249 1.00 88.81 448 CYS A N 1
ATOM 3325 C CA . CYS A 1 448 ? -0.070 -12.416 -13.784 1.00 88.81 448 CYS A CA 1
ATOM 3326 C C . CYS A 1 448 ? -0.524 -13.531 -12.834 1.00 88.81 448 CYS A C 1
ATOM 3328 O O . CYS A 1 448 ? -1.020 -14.547 -13.309 1.00 88.81 448 CYS A O 1
ATOM 3330 N N . LEU A 1 449 ? -0.393 -13.340 -11.516 1.00 85.81 449 LEU A N 1
ATOM 3331 C CA . LEU A 1 449 ? -0.880 -14.295 -10.515 1.00 85.81 449 LEU A CA 1
ATOM 3332 C C . LEU A 1 449 ? -2.403 -14.408 -10.534 1.00 85.81 449 LEU A C 1
ATOM 3334 O O . LEU A 1 449 ? -2.925 -15.511 -10.663 1.00 85.81 449 LEU A O 1
ATOM 3338 N N . ARG A 1 450 ? -3.118 -13.277 -10.514 1.00 84.19 450 ARG A N 1
ATOM 3339 C CA . ARG A 1 450 ? -4.590 -13.259 -10.593 1.00 84.19 450 ARG A CA 1
ATOM 3340 C C . ARG A 1 450 ? -5.127 -13.881 -11.880 1.00 84.19 450 ARG A C 1
ATOM 3342 O O . ARG A 1 450 ? -6.233 -14.405 -11.894 1.00 84.19 450 ARG A O 1
ATOM 3349 N N . ALA A 1 451 ? -4.372 -13.810 -12.976 1.00 87.44 451 ALA A N 1
ATOM 3350 C CA . ALA A 1 451 ? -4.768 -14.439 -14.230 1.00 87.44 451 ALA A CA 1
ATOM 3351 C C . ALA A 1 451 ? -4.756 -15.976 -14.155 1.00 87.44 451 ALA A C 1
ATOM 3353 O O . ALA A 1 451 ? -5.545 -16.601 -14.858 1.00 87.44 451 ALA A O 1
ATOM 3354 N N . VAL A 1 452 ? -3.902 -16.574 -13.314 1.00 85.44 452 VAL A N 1
ATOM 3355 C CA . VAL A 1 452 ? -3.821 -18.035 -13.123 1.00 85.44 452 VAL A CA 1
ATOM 3356 C C . VAL A 1 452 ? -5.031 -18.581 -12.365 1.00 85.44 452 VAL A C 1
ATOM 3358 O O . VAL A 1 452 ? -5.427 -19.714 -12.614 1.00 85.44 452 VAL A O 1
ATOM 3361 N N . ASP A 1 453 ? -5.628 -17.786 -11.477 1.00 78.44 453 ASP A N 1
ATOM 3362 C CA . ASP A 1 453 ? -6.748 -18.208 -10.621 1.00 78.44 453 ASP A CA 1
ATOM 3363 C C . ASP A 1 453 ? -8.118 -18.182 -11.333 1.00 78.44 453 ASP A C 1
ATOM 3365 O O . ASP A 1 453 ? -9.154 -18.519 -10.767 1.00 78.44 453 ASP A O 1
ATOM 3369 N N . ARG A 1 454 ? -8.160 -17.780 -12.609 1.00 81.31 454 ARG A N 1
ATOM 3370 C CA . ARG A 1 454 ? -9.412 -17.722 -13.373 1.00 81.31 454 ARG A CA 1
ATOM 3371 C C . ARG A 1 454 ? -9.848 -19.110 -13.828 1.00 81.31 454 ARG A C 1
ATOM 3373 O O . ARG A 1 454 ? -9.062 -19.841 -14.421 1.00 81.31 454 ARG A O 1
ATOM 3380 N N . ALA A 1 455 ? -11.132 -19.412 -13.639 1.00 74.00 455 ALA A N 1
ATOM 3381 C CA . ALA A 1 455 ? -11.727 -20.688 -14.036 1.00 74.00 455 ALA A CA 1
ATOM 3382 C C . ALA A 1 455 ? -11.715 -20.923 -15.562 1.00 74.00 455 ALA A C 1
ATOM 3384 O O . ALA A 1 455 ? -11.472 -22.041 -16.008 1.00 74.00 455 ALA A O 1
ATOM 3385 N N . ASP A 1 456 ? -11.945 -19.881 -16.370 1.00 87.06 456 ASP A N 1
ATOM 3386 C CA . ASP A 1 456 ? -11.912 -19.982 -17.835 1.00 87.06 456 ASP A CA 1
ATOM 3387 C C . ASP A 1 456 ? -10.482 -19.844 -18.387 1.00 87.06 456 ASP A C 1
ATOM 3389 O O . ASP A 1 456 ? -9.816 -18.817 -18.213 1.00 87.06 456 ASP A O 1
ATOM 3393 N N . HIS A 1 457 ? -10.037 -20.863 -19.127 1.00 85.38 457 HIS A N 1
ATOM 3394 C CA . HIS A 1 457 ? -8.719 -20.917 -19.754 1.00 85.38 457 HIS A CA 1
ATOM 3395 C C . HIS A 1 457 ? -8.491 -19.793 -20.777 1.00 85.38 457 HIS A C 1
ATOM 3397 O O . HIS A 1 457 ? -7.385 -19.246 -20.858 1.00 85.38 457 HIS A O 1
ATOM 3403 N N . HIS A 1 458 ? -9.515 -19.403 -21.544 1.00 86.25 458 HIS A N 1
ATOM 3404 C CA . HIS A 1 458 ? -9.386 -18.324 -22.526 1.00 86.25 458 HIS A CA 1
ATOM 3405 C C . HIS A 1 458 ? -9.248 -16.962 -21.837 1.00 86.25 458 HIS A C 1
ATOM 3407 O O . HIS A 1 458 ? -8.350 -16.181 -22.182 1.00 86.25 458 HIS A O 1
ATOM 3413 N N . ALA A 1 459 ? -10.071 -16.694 -20.820 1.00 87.94 459 ALA A N 1
ATOM 3414 C CA . ALA A 1 459 ? -9.961 -15.497 -19.990 1.00 87.94 459 ALA A CA 1
ATOM 3415 C C . ALA A 1 459 ? -8.637 -15.427 -19.205 1.00 87.94 459 ALA A C 1
ATOM 3417 O O . ALA A 1 459 ? -8.074 -14.333 -19.059 1.00 87.94 459 ALA A O 1
ATOM 3418 N N . ALA A 1 460 ? -8.124 -16.563 -18.721 1.00 88.19 460 ALA A N 1
ATOM 3419 C CA . ALA A 1 460 ? -6.819 -16.670 -18.068 1.00 88.19 460 ALA A CA 1
ATOM 3420 C C . ALA A 1 460 ? -5.684 -16.298 -19.033 1.00 88.19 460 ALA A C 1
ATOM 3422 O O . ALA A 1 460 ? -4.871 -15.417 -18.738 1.00 88.19 460 ALA A O 1
ATOM 3423 N N . LEU A 1 461 ? -5.675 -16.891 -20.234 1.00 91.06 461 LEU A N 1
ATOM 3424 C CA . LEU A 1 461 ? -4.671 -16.620 -21.264 1.00 91.06 461 LEU A CA 1
ATOM 3425 C C . LEU A 1 461 ? -4.677 -15.150 -21.702 1.00 91.06 461 LEU A C 1
ATOM 3427 O O . LEU A 1 461 ? -3.615 -14.534 -21.821 1.00 91.06 461 LEU A O 1
ATOM 3431 N N . ALA A 1 462 ? -5.858 -14.569 -21.922 1.00 89.19 462 ALA A N 1
ATOM 3432 C CA . ALA A 1 462 ? -5.992 -13.179 -22.347 1.00 89.19 462 ALA A CA 1
ATOM 3433 C C . ALA A 1 462 ? -5.507 -12.182 -21.280 1.00 89.19 462 ALA A C 1
ATOM 3435 O O . ALA A 1 462 ? -4.826 -11.208 -21.624 1.00 89.19 462 ALA A O 1
ATOM 3436 N N . ALA A 1 463 ? -5.817 -12.415 -20.000 1.00 89.38 463 ALA A N 1
ATOM 3437 C CA . ALA A 1 463 ? -5.319 -11.561 -18.922 1.00 89.38 463 ALA A CA 1
ATOM 3438 C C . ALA A 1 463 ? -3.829 -11.732 -18.669 1.00 89.38 463 ALA A C 1
ATOM 3440 O O . ALA A 1 463 ? -3.132 -10.726 -18.534 1.00 89.38 463 ALA A O 1
ATOM 3441 N N . PHE A 1 464 ? -3.324 -12.966 -18.675 1.00 92.00 464 PHE A N 1
ATOM 3442 C CA . PHE A 1 464 ? -1.898 -13.219 -18.512 1.00 92.00 464 PHE A CA 1
ATOM 3443 C C . PHE A 1 464 ? -1.083 -12.576 -19.645 1.00 92.00 464 PHE A C 1
ATOM 3445 O O . PHE A 1 464 ? -0.039 -11.978 -19.387 1.00 92.00 464 PHE A O 1
ATOM 3452 N N . ASP A 1 465 ? -1.581 -12.607 -20.890 1.00 90.94 465 ASP A N 1
ATOM 3453 C CA . ASP A 1 465 ? -0.976 -11.907 -22.034 1.00 90.94 465 ASP A CA 1
ATOM 3454 C C . ASP A 1 465 ? -0.833 -10.399 -21.773 1.00 90.94 465 ASP A C 1
ATOM 3456 O O . ASP A 1 465 ? 0.247 -9.821 -21.932 1.00 90.94 465 ASP A O 1
ATOM 3460 N N . SER A 1 466 ? -1.925 -9.764 -21.340 1.00 89.62 466 SER A N 1
ATOM 3461 C CA . SER A 1 466 ? -1.970 -8.327 -21.057 1.00 89.62 466 SER A CA 1
ATOM 3462 C C . SER A 1 466 ? -1.049 -7.940 -19.894 1.00 89.62 466 SER A C 1
ATOM 3464 O O . SER A 1 466 ? -0.253 -6.999 -20.011 1.00 89.62 466 SER A O 1
ATOM 3466 N N . ALA A 1 467 ? -1.104 -8.699 -18.796 1.00 90.00 467 ALA A N 1
ATOM 3467 C CA . ALA A 1 467 ? -0.301 -8.485 -17.597 1.00 90.00 467 ALA A CA 1
ATOM 3468 C C . ALA A 1 467 ? 1.197 -8.666 -17.882 1.00 90.00 467 ALA A C 1
ATOM 3470 O O . ALA A 1 467 ? 2.006 -7.779 -17.600 1.00 90.00 467 ALA A O 1
ATOM 3471 N N . SER A 1 468 ? 1.568 -9.758 -18.556 1.00 89.12 468 SER A N 1
ATOM 3472 C CA . SER A 1 468 ? 2.949 -10.026 -18.953 1.00 89.12 468 SER A CA 1
ATOM 3473 C C . SER A 1 468 ? 3.506 -8.933 -19.869 1.00 89.12 468 SER A C 1
ATOM 3475 O O . SER A 1 468 ? 4.659 -8.524 -19.718 1.00 89.12 468 SER A O 1
ATOM 3477 N N . ASN A 1 469 ? 2.727 -8.476 -20.851 1.00 87.69 469 ASN A N 1
ATOM 3478 C CA . ASN A 1 469 ? 3.170 -7.419 -21.759 1.00 87.69 469 ASN A CA 1
ATOM 3479 C C . ASN A 1 469 ? 3.352 -6.084 -21.015 1.00 87.69 469 ASN A C 1
ATOM 3481 O O . ASN A 1 469 ? 4.323 -5.362 -21.240 1.00 87.69 469 ASN A O 1
ATOM 3485 N N . THR A 1 470 ? 2.455 -5.780 -20.075 1.00 89.12 470 THR A N 1
ATOM 3486 C CA . THR A 1 470 ? 2.567 -4.603 -19.204 1.00 89.12 470 THR A CA 1
ATOM 3487 C C . THR A 1 470 ? 3.815 -4.676 -18.323 1.00 89.12 470 THR A C 1
ATOM 3489 O O . THR A 1 470 ? 4.554 -3.695 -18.242 1.00 89.12 470 THR A O 1
ATOM 3492 N N . ARG A 1 471 ? 4.116 -5.849 -17.748 1.00 90.06 471 ARG A N 1
ATOM 3493 C CA . ARG A 1 471 ? 5.342 -6.099 -16.975 1.00 90.06 471 ARG A CA 1
ATOM 3494 C C . ARG A 1 471 ? 6.599 -5.838 -17.807 1.00 90.06 471 ARG A C 1
ATOM 3496 O O . ARG A 1 471 ? 7.489 -5.118 -17.364 1.00 90.06 471 ARG A O 1
ATOM 3503 N N . TRP A 1 472 ? 6.653 -6.369 -19.030 1.00 86.50 472 TRP A N 1
ATOM 3504 C CA . TRP A 1 472 ? 7.786 -6.161 -19.939 1.00 86.50 472 TRP A CA 1
ATOM 3505 C C . TRP A 1 472 ? 7.985 -4.685 -20.299 1.00 86.50 472 TRP A C 1
ATOM 3507 O O . TRP A 1 472 ? 9.090 -4.154 -20.196 1.00 86.50 472 TRP A O 1
ATOM 3517 N N . ARG A 1 473 ? 6.903 -3.995 -20.672 1.00 87.19 473 ARG A N 1
ATOM 3518 C CA . ARG A 1 473 ? 6.936 -2.570 -21.026 1.00 87.19 473 ARG A CA 1
ATOM 3519 C C . ARG A 1 473 ? 7.413 -1.705 -19.862 1.00 87.19 473 ARG A C 1
ATOM 3521 O O . ARG A 1 473 ? 8.275 -0.852 -20.054 1.00 87.19 473 ARG A O 1
ATOM 3528 N N . ARG A 1 474 ? 6.903 -1.969 -18.654 1.00 88.88 474 ARG A N 1
ATOM 3529 C CA . ARG A 1 474 ? 7.327 -1.282 -17.429 1.00 88.88 474 ARG A CA 1
ATOM 3530 C C . ARG A 1 474 ? 8.810 -1.513 -17.138 1.00 88.88 474 ARG A C 1
ATOM 3532 O O . ARG A 1 474 ? 9.506 -0.557 -16.821 1.00 88.88 474 ARG A O 1
ATOM 3539 N N . ARG A 1 475 ? 9.325 -2.734 -17.312 1.00 90.12 475 ARG A N 1
ATOM 3540 C CA . ARG A 1 475 ? 10.760 -3.031 -17.162 1.00 90.12 475 ARG A CA 1
ATOM 3541 C C . ARG A 1 475 ? 11.628 -2.204 -18.109 1.00 90.12 475 ARG A C 1
ATOM 3543 O O . ARG A 1 475 ? 12.572 -1.559 -17.663 1.00 90.12 475 ARG A O 1
ATOM 3550 N N . VAL A 1 476 ? 11.294 -2.182 -19.401 1.00 88.62 476 VAL A N 1
ATOM 3551 C CA . VAL A 1 476 ? 12.012 -1.366 -20.400 1.00 88.62 476 VAL A CA 1
ATOM 3552 C C . VAL A 1 476 ? 11.977 0.118 -20.018 1.00 88.62 476 VAL A C 1
ATOM 3554 O O . VAL A 1 476 ? 12.989 0.818 -20.107 1.00 88.62 476 VAL A O 1
ATOM 3557 N N . GLN A 1 477 ? 10.832 0.592 -19.531 1.00 88.62 477 GLN A N 1
ATOM 3558 C CA . GLN A 1 477 ? 10.674 1.962 -19.058 1.00 88.62 477 GLN A CA 1
ATOM 3559 C C . GLN A 1 477 ? 11.548 2.273 -17.835 1.00 88.62 477 GLN A C 1
ATOM 3561 O O . GLN A 1 477 ? 12.240 3.286 -17.824 1.00 88.62 477 GLN A O 1
ATOM 3566 N N . LEU A 1 478 ? 11.587 1.394 -16.832 1.00 90.00 478 LEU A N 1
ATOM 3567 C CA . LEU A 1 478 ? 12.439 1.557 -15.650 1.00 90.00 478 LEU A CA 1
ATOM 3568 C C . LEU A 1 478 ? 13.930 1.535 -16.011 1.00 90.00 478 LEU A C 1
ATOM 3570 O O . LEU A 1 478 ? 14.684 2.382 -15.530 1.00 90.00 478 LEU A O 1
ATOM 3574 N N . ILE A 1 479 ? 14.354 0.619 -16.886 1.00 90.56 479 ILE A N 1
ATOM 3575 C CA . ILE A 1 479 ? 15.741 0.537 -17.370 1.00 90.56 479 ILE A CA 1
ATOM 3576 C C . ILE A 1 479 ? 16.129 1.838 -18.078 1.00 90.56 479 ILE A C 1
ATOM 3578 O O . ILE A 1 479 ? 17.108 2.482 -17.702 1.00 90.56 479 ILE A O 1
ATOM 3582 N N . SER A 1 480 ? 15.343 2.249 -19.077 1.00 86.38 480 SER A N 1
ATOM 3583 C CA . SER A 1 480 ? 15.624 3.458 -19.859 1.00 86.38 480 SER A CA 1
ATOM 3584 C C . SER A 1 480 ? 15.636 4.715 -18.993 1.00 86.38 480 SER A C 1
ATOM 3586 O O . SER A 1 480 ? 16.531 5.547 -19.133 1.00 86.38 480 SER A O 1
ATOM 3588 N N . ARG A 1 481 ? 14.706 4.824 -18.039 1.00 86.69 481 ARG A N 1
ATOM 3589 C CA . ARG A 1 481 ? 14.627 5.954 -17.114 1.00 86.69 481 ARG A CA 1
ATOM 3590 C C . ARG A 1 481 ? 15.842 6.053 -16.206 1.00 86.69 481 ARG A C 1
ATOM 3592 O O . ARG A 1 481 ? 16.409 7.134 -16.089 1.00 86.69 481 ARG A O 1
ATOM 3599 N N . ASN A 1 482 ? 16.290 4.947 -15.619 1.00 89.00 482 ASN A N 1
ATOM 3600 C CA . ASN A 1 482 ? 17.491 4.947 -14.784 1.00 89.00 482 ASN A CA 1
ATOM 3601 C C . ASN A 1 482 ? 18.758 5.260 -15.600 1.00 89.00 482 ASN A C 1
ATOM 3603 O O . ASN A 1 482 ? 19.565 6.084 -15.174 1.00 89.00 482 ASN A O 1
ATOM 3607 N N . LEU A 1 483 ? 18.894 4.713 -16.815 1.00 86.81 483 LEU A N 1
ATOM 3608 C CA . LEU A 1 483 ? 20.005 5.048 -17.717 1.00 86.81 483 LEU A CA 1
ATOM 3609 C C . LEU A 1 483 ? 20.044 6.545 -18.047 1.00 86.81 483 LEU A C 1
ATOM 3611 O O . LEU A 1 483 ? 21.083 7.192 -17.909 1.00 86.81 483 LEU A O 1
ATOM 3615 N N . LEU A 1 484 ? 18.903 7.110 -18.436 1.00 83.19 484 LEU A N 1
ATOM 3616 C CA . LEU A 1 484 ? 18.784 8.520 -18.791 1.00 83.19 484 LEU A CA 1
ATOM 3617 C C . LEU A 1 484 ? 19.006 9.443 -17.580 1.00 83.19 484 LEU A C 1
ATOM 3619 O O . LEU A 1 484 ? 19.702 10.455 -17.704 1.00 83.19 484 LEU A O 1
ATOM 3623 N N . LEU A 1 485 ? 18.509 9.086 -16.392 1.00 81.88 485 LEU A N 1
ATOM 3624 C CA . LEU A 1 485 ? 18.795 9.816 -15.150 1.00 81.88 485 LEU A CA 1
ATOM 3625 C C . LEU A 1 485 ? 20.293 9.800 -14.809 1.00 81.88 485 LEU A C 1
ATOM 3627 O O . LEU A 1 485 ? 20.838 10.825 -14.401 1.00 81.88 485 LEU A O 1
ATOM 3631 N N . ASN A 1 486 ? 20.991 8.689 -15.046 1.00 82.69 486 ASN A N 1
ATOM 3632 C CA . ASN A 1 486 ? 22.431 8.605 -14.793 1.00 82.69 486 ASN A CA 1
ATOM 3633 C C . ASN A 1 486 ? 23.251 9.472 -15.749 1.00 82.69 486 ASN A C 1
ATOM 3635 O O . ASN A 1 486 ? 24.161 10.187 -15.311 1.00 82.69 486 ASN A O 1
ATOM 3639 N N . VAL A 1 487 ? 22.924 9.419 -17.045 1.00 81.38 487 VAL A N 1
ATOM 3640 C CA . VAL A 1 487 ? 23.596 10.214 -18.084 1.00 81.38 487 VAL A CA 1
ATOM 3641 C C . VAL A 1 487 ? 23.371 11.703 -17.829 1.00 81.38 487 VAL A C 1
ATOM 3643 O O . VAL A 1 487 ? 24.334 12.470 -17.759 1.00 81.38 487 VAL A O 1
ATOM 3646 N N . SER A 1 488 ? 22.118 12.098 -17.588 1.00 78.81 488 SER A N 1
ATOM 3647 C CA . SER A 1 488 ? 21.737 13.495 -17.346 1.00 78.81 488 SER A CA 1
ATOM 3648 C C . SER A 1 488 ? 22.159 14.046 -15.982 1.00 78.81 488 SER A C 1
ATOM 3650 O O . SER A 1 488 ? 22.080 15.254 -15.771 1.00 78.81 488 SER A O 1
ATOM 3652 N N . GLY A 1 489 ? 22.601 13.195 -15.050 1.00 71.50 489 GLY A N 1
ATOM 3653 C CA . GLY A 1 489 ? 22.902 13.614 -13.681 1.00 71.50 489 GLY A CA 1
ATOM 3654 C C . GLY A 1 489 ? 21.652 14.081 -12.932 1.00 71.50 489 GLY A C 1
ATOM 3655 O O . GLY A 1 489 ? 21.714 15.084 -12.232 1.00 71.50 489 GLY A O 1
ATOM 3656 N N . GLU A 1 490 ? 20.531 13.380 -13.127 1.00 71.38 490 GLU A N 1
ATOM 3657 C CA . GLU A 1 490 ? 19.206 13.664 -12.546 1.00 71.38 490 GLU A CA 1
ATOM 3658 C C . GLU A 1 490 ? 18.543 14.963 -13.026 1.00 71.38 490 GLU A C 1
ATOM 3660 O O . GLU A 1 490 ? 17.525 15.371 -12.480 1.00 71.38 490 GLU A O 1
ATOM 3665 N N . ARG A 1 491 ? 19.076 15.597 -14.078 1.00 71.12 491 ARG A N 1
ATOM 3666 C CA . ARG A 1 491 ? 18.534 16.851 -14.627 1.00 71.12 491 ARG A CA 1
ATOM 3667 C C . ARG A 1 491 ? 17.291 16.654 -15.487 1.00 71.12 491 ARG A C 1
ATOM 3669 O O . ARG A 1 491 ? 16.543 17.605 -15.687 1.00 71.12 491 ARG A O 1
ATOM 3676 N N . LEU A 1 492 ? 17.068 15.446 -16.012 1.00 69.50 492 LEU A N 1
ATOM 3677 C CA . LEU A 1 492 ? 15.892 15.178 -16.837 1.00 69.50 492 LEU A CA 1
ATOM 3678 C C . LEU A 1 492 ? 14.612 15.280 -16.000 1.00 69.50 492 LEU A C 1
ATOM 3680 O O . LEU A 1 492 ? 14.530 14.630 -14.950 1.00 69.50 492 LEU A O 1
ATOM 3684 N N . PRO A 1 493 ? 13.612 16.056 -16.455 1.00 63.56 493 PRO A N 1
ATOM 3685 C CA . PRO A 1 493 ? 12.343 16.147 -15.768 1.00 63.56 493 PRO A CA 1
ATOM 3686 C C . PRO A 1 493 ? 11.662 14.786 -15.841 1.00 63.56 493 PRO A C 1
ATOM 3688 O O . PRO A 1 493 ? 11.315 14.263 -16.901 1.00 63.56 493 PRO A O 1
ATOM 3691 N N . VAL A 1 494 ? 11.490 14.191 -14.675 1.00 63.31 494 VAL A N 1
ATOM 3692 C CA . VAL A 1 494 ? 10.547 13.104 -14.495 1.00 63.31 494 VAL A CA 1
ATOM 3693 C C . VAL A 1 494 ? 9.147 13.711 -14.506 1.00 63.31 494 VAL A C 1
ATOM 3695 O O . VAL A 1 494 ? 8.983 14.780 -13.923 1.00 63.31 494 VAL A O 1
ATOM 3698 N N . ALA A 1 495 ? 8.175 13.063 -15.167 1.00 58.03 495 ALA A N 1
ATOM 3699 C CA . ALA A 1 495 ? 6.775 13.497 -15.164 1.00 58.03 495 ALA A CA 1
ATOM 3700 C C . ALA A 1 495 ? 6.352 13.851 -13.728 1.00 58.03 495 ALA A C 1
ATOM 3702 O O . ALA A 1 495 ? 6.414 13.002 -12.840 1.00 58.03 495 ALA A O 1
ATOM 3703 N N . GLN A 1 496 ? 6.044 15.126 -13.521 1.00 59.84 496 GLN A N 1
ATOM 3704 C CA . GLN A 1 496 ? 5.742 15.769 -12.247 1.00 59.84 496 GLN A CA 1
ATOM 3705 C C . GLN A 1 496 ? 4.380 16.426 -12.391 1.00 59.84 496 GLN 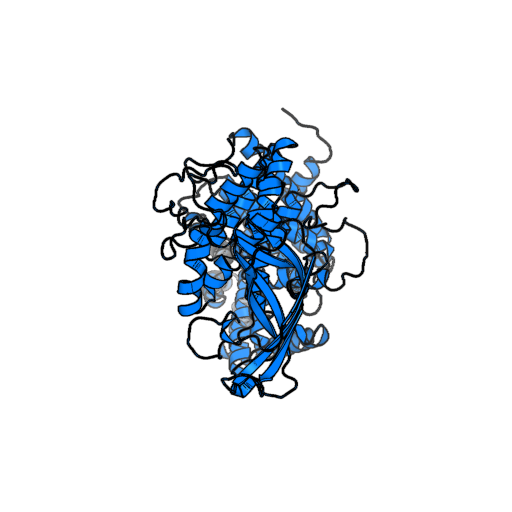A C 1
ATOM 3707 O O . GLN A 1 496 ? 4.042 16.874 -13.489 1.00 59.84 496 GLN A O 1
ATOM 3712 N N . ALA A 1 497 ? 3.649 16.530 -11.284 1.00 54.94 497 ALA A N 1
ATOM 3713 C CA . ALA A 1 497 ? 2.472 17.373 -11.278 1.00 54.94 497 ALA A CA 1
ATOM 3714 C C . ALA A 1 497 ? 2.870 18.820 -11.536 1.00 54.94 497 ALA A C 1
ATOM 3716 O O . ALA A 1 497 ? 3.860 19.292 -10.969 1.00 54.94 497 ALA A O 1
ATOM 3717 N N . ALA A 1 498 ? 2.086 19.530 -12.347 1.00 55.47 498 ALA A N 1
ATOM 3718 C CA . ALA A 1 498 ? 2.298 20.957 -12.594 1.00 55.47 498 ALA A CA 1
ATOM 3719 C C . ALA A 1 498 ? 2.299 21.772 -11.284 1.00 55.47 498 ALA A C 1
ATOM 3721 O O . ALA A 1 498 ? 2.987 22.780 -11.181 1.00 55.47 498 ALA A O 1
ATOM 3722 N N . THR A 1 499 ? 1.572 21.297 -10.271 1.00 56.34 499 THR A N 1
ATOM 3723 C CA . THR A 1 499 ? 1.421 21.912 -8.945 1.00 56.34 499 THR A CA 1
ATOM 3724 C C . THR A 1 499 ? 2.542 21.564 -7.959 1.00 56.34 499 THR A C 1
ATOM 3726 O O . THR A 1 499 ? 2.809 22.342 -7.049 1.00 56.34 499 THR A O 1
ATOM 3729 N N . LEU A 1 500 ? 3.236 20.433 -8.138 1.00 65.75 500 LEU A N 1
ATOM 3730 C CA . LEU A 1 500 ? 4.342 19.979 -7.275 1.00 65.75 500 LEU A CA 1
ATOM 3731 C C . LEU A 1 500 ? 5.709 20.115 -7.966 1.00 65.75 500 LEU A C 1
ATOM 3733 O O . LEU A 1 500 ? 6.647 19.373 -7.657 1.00 65.75 500 LEU A O 1
ATOM 3737 N N . SER A 1 501 ? 5.837 21.037 -8.921 1.00 61.62 501 SER A N 1
ATOM 3738 C CA . SER A 1 501 ? 7.068 21.231 -9.687 1.00 61.62 501 SER A CA 1
ATOM 3739 C C . SER A 1 501 ? 8.186 21.787 -8.801 1.00 61.62 501 SER A C 1
ATOM 3741 O O . SER A 1 501 ? 8.076 22.889 -8.264 1.00 61.62 501 SER A O 1
ATOM 3743 N N . GLY A 1 502 ? 9.283 21.042 -8.652 1.00 74.62 502 GLY A N 1
ATOM 3744 C CA . GLY A 1 502 ? 10.417 21.489 -7.848 1.00 74.62 502 GLY A CA 1
ATOM 3745 C C . GLY A 1 502 ? 11.582 20.497 -7.804 1.00 74.62 502 GLY A C 1
ATOM 3746 O O . GLY A 1 502 ? 11.412 19.308 -8.096 1.00 74.62 502 GLY A O 1
ATOM 3747 N N . PRO A 1 503 ? 12.783 20.954 -7.395 1.00 77.94 503 PRO A N 1
ATOM 3748 C CA . PRO A 1 503 ? 13.985 20.118 -7.370 1.00 77.94 503 PRO A CA 1
ATOM 3749 C C . PRO A 1 503 ? 13.849 18.921 -6.418 1.00 77.94 503 PRO A C 1
ATOM 3751 O O . PRO A 1 503 ? 14.431 17.864 -6.658 1.00 77.94 503 PRO A O 1
ATOM 3754 N N . PHE A 1 504 ? 13.066 19.060 -5.346 1.00 81.06 504 PHE A N 1
ATOM 3755 C CA . PHE A 1 504 ? 12.827 17.981 -4.391 1.00 81.06 504 PHE A CA 1
ATOM 3756 C C . PHE A 1 504 ? 11.905 16.889 -4.960 1.00 81.06 504 PHE A C 1
ATOM 3758 O O . PHE A 1 504 ? 12.268 15.713 -4.914 1.00 81.06 504 PHE A O 1
ATOM 3765 N N . THR A 1 505 ? 10.786 17.253 -5.595 1.00 78.75 505 THR A N 1
ATOM 3766 C CA . THR A 1 505 ? 9.888 16.300 -6.274 1.00 78.75 505 THR A CA 1
ATOM 3767 C C . THR A 1 505 ? 10.619 15.540 -7.380 1.00 78.75 505 THR A C 1
ATOM 3769 O O . THR A 1 505 ? 10.475 14.325 -7.508 1.00 78.75 505 THR A O 1
ATOM 3772 N N . GLN A 1 506 ? 11.490 16.223 -8.133 1.00 80.12 506 GLN A N 1
ATOM 3773 C CA . GLN A 1 506 ? 12.341 15.582 -9.136 1.00 80.12 506 GLN A CA 1
ATOM 3774 C C . GLN A 1 506 ? 13.284 14.538 -8.518 1.00 80.12 506 GLN A C 1
ATOM 3776 O O . GLN A 1 506 ? 13.387 13.422 -9.037 1.00 80.12 506 GLN A O 1
ATOM 3781 N N . ARG A 1 507 ? 13.936 14.864 -7.391 1.00 83.38 507 ARG A N 1
ATOM 3782 C CA . ARG A 1 507 ? 14.774 13.906 -6.649 1.00 83.38 507 ARG A CA 1
ATOM 3783 C C . ARG A 1 507 ? 13.955 12.702 -6.190 1.00 83.38 507 ARG A C 1
ATOM 3785 O O . ARG A 1 507 ? 14.353 11.571 -6.463 1.00 83.38 507 ARG A O 1
ATOM 3792 N N . LEU A 1 508 ? 12.795 12.922 -5.574 1.00 85.44 508 LEU A N 1
ATOM 3793 C CA . LEU A 1 508 ? 11.924 11.855 -5.072 1.00 85.44 508 LEU A CA 1
ATOM 3794 C C . LEU A 1 508 ? 11.427 10.923 -6.189 1.00 85.44 508 LEU A C 1
ATOM 3796 O O . LEU A 1 508 ? 11.411 9.696 -6.048 1.00 85.44 508 LEU A O 1
ATOM 3800 N N . ALA A 1 509 ? 11.100 11.483 -7.351 1.00 84.19 509 ALA A N 1
ATOM 3801 C CA . ALA A 1 509 ? 10.699 10.709 -8.516 1.00 84.19 509 ALA A CA 1
ATOM 3802 C C . ALA A 1 509 ? 11.867 9.901 -9.128 1.00 84.19 509 ALA A C 1
ATOM 3804 O O . ALA A 1 509 ? 11.648 8.841 -9.731 1.00 84.19 509 ALA A O 1
ATOM 3805 N N . GLY A 1 510 ? 13.107 10.373 -8.947 1.00 85.81 510 GLY A N 1
ATOM 3806 C CA . GLY A 1 510 ? 14.336 9.634 -9.235 1.00 85.81 510 GLY A CA 1
ATOM 3807 C C . GLY A 1 510 ? 14.590 8.487 -8.253 1.00 85.81 510 GLY A C 1
ATOM 3808 O O . GLY A 1 510 ? 14.905 7.381 -8.688 1.00 85.81 510 GLY A O 1
ATOM 3809 N N . LEU A 1 511 ? 14.399 8.703 -6.946 1.00 88.94 511 LEU A N 1
ATOM 3810 C CA . LEU A 1 511 ? 14.473 7.638 -5.930 1.00 88.94 511 LEU A CA 1
ATOM 3811 C C . LEU A 1 511 ? 13.450 6.532 -6.214 1.00 88.94 511 LEU A C 1
ATOM 3813 O O . LEU A 1 511 ? 13.806 5.355 -6.241 1.00 88.94 511 LEU A O 1
ATOM 3817 N N . SER A 1 512 ? 12.223 6.917 -6.566 1.00 90.94 512 SER A N 1
ATOM 3818 C CA . SER A 1 512 ? 11.166 5.975 -6.951 1.00 90.94 512 SER A CA 1
ATOM 3819 C C . SER A 1 512 ? 11.560 5.138 -8.162 1.00 90.94 512 SER A C 1
ATOM 3821 O O . SER A 1 512 ? 11.455 3.914 -8.127 1.00 90.94 512 SER A O 1
ATOM 3823 N N . ALA A 1 513 ? 12.105 5.757 -9.213 1.00 89.88 513 ALA A N 1
ATOM 3824 C CA . ALA A 1 513 ? 12.562 5.020 -10.392 1.00 89.88 513 ALA A CA 1
ATOM 3825 C C . ALA A 1 513 ? 13.623 3.952 -10.059 1.00 89.88 513 ALA A C 1
ATOM 3827 O O . ALA A 1 513 ? 13.635 2.885 -10.680 1.00 89.88 513 ALA A O 1
ATOM 3828 N N . ARG A 1 514 ? 14.490 4.216 -9.073 1.00 91.56 514 ARG A N 1
ATOM 3829 C CA . ARG A 1 514 ? 15.498 3.259 -8.592 1.00 91.56 514 ARG A CA 1
ATOM 3830 C C . ARG A 1 514 ? 14.870 2.131 -7.784 1.00 91.56 514 ARG A C 1
ATOM 3832 O O . ARG A 1 514 ? 15.192 0.973 -8.038 1.00 91.56 514 ARG A O 1
ATOM 3839 N N . ALA A 1 515 ? 13.953 2.459 -6.872 1.00 92.50 515 ALA A N 1
ATOM 3840 C CA . ALA A 1 515 ? 13.203 1.468 -6.105 1.00 92.50 515 ALA A CA 1
ATOM 3841 C C . ALA A 1 515 ? 12.447 0.509 -7.036 1.00 92.50 515 ALA A C 1
ATOM 3843 O O . ALA A 1 515 ? 12.631 -0.703 -6.950 1.00 92.50 515 ALA A O 1
ATOM 3844 N N . GLY A 1 516 ? 11.698 1.036 -8.010 1.00 93.00 516 GLY A N 1
ATOM 3845 C CA . GLY A 1 516 ? 10.962 0.207 -8.967 1.00 93.00 516 GLY A CA 1
ATOM 3846 C C . GLY A 1 516 ? 11.859 -0.701 -9.813 1.00 93.00 516 GLY A C 1
ATOM 3847 O O . GLY A 1 516 ? 11.496 -1.849 -10.067 1.00 93.00 516 GLY A O 1
ATOM 3848 N N . LEU A 1 517 ? 13.047 -0.228 -10.216 1.00 93.62 517 LEU A N 1
ATOM 3849 C CA . LEU A 1 517 ? 14.027 -1.059 -10.921 1.00 93.62 517 LEU A CA 1
ATOM 3850 C C . LEU A 1 517 ? 14.528 -2.208 -10.036 1.00 93.62 517 LEU A C 1
ATOM 3852 O O . LEU A 1 517 ? 14.572 -3.351 -10.485 1.00 93.62 517 LEU A O 1
ATOM 3856 N N . VAL A 1 518 ? 14.902 -1.916 -8.789 1.00 93.94 518 VAL A N 1
ATOM 3857 C CA . VAL A 1 518 ? 15.421 -2.929 -7.861 1.00 93.94 518 VAL A CA 1
ATOM 3858 C C . VAL A 1 518 ? 14.350 -3.948 -7.483 1.00 93.94 518 VAL A C 1
ATOM 3860 O O . VAL A 1 518 ? 14.652 -5.140 -7.468 1.00 93.94 518 VAL A O 1
ATOM 3863 N N . LEU A 1 519 ? 13.099 -3.525 -7.283 1.00 93.38 519 LEU A N 1
ATOM 3864 C CA . LEU A 1 519 ? 11.973 -4.436 -7.064 1.00 93.38 519 LEU A CA 1
ATOM 3865 C C . LEU A 1 519 ? 11.762 -5.382 -8.248 1.00 93.38 519 LEU A C 1
ATOM 3867 O O . LEU A 1 519 ? 11.611 -6.589 -8.063 1.00 93.38 519 LEU A O 1
ATOM 3871 N N . ASP A 1 520 ? 11.755 -4.852 -9.475 1.00 93.19 520 ASP A N 1
ATOM 3872 C CA . ASP A 1 520 ? 11.535 -5.670 -10.671 1.00 93.19 520 ASP A CA 1
ATOM 3873 C C . ASP A 1 520 ? 12.687 -6.654 -10.929 1.00 93.19 520 ASP A C 1
ATOM 3875 O O . ASP A 1 520 ? 12.433 -7.788 -11.343 1.00 93.19 520 ASP A O 1
ATOM 3879 N N . LEU A 1 521 ? 13.932 -6.261 -10.629 1.00 92.50 521 LEU A N 1
ATOM 3880 C CA . LEU A 1 521 ? 15.086 -7.163 -10.666 1.00 92.50 521 LEU A CA 1
ATOM 3881 C C . LEU A 1 521 ? 15.011 -8.226 -9.561 1.00 92.50 521 LEU A C 1
ATOM 3883 O O . LEU A 1 521 ? 15.234 -9.402 -9.844 1.00 92.50 521 LEU A O 1
ATOM 3887 N N . GLY A 1 522 ? 14.644 -7.852 -8.333 1.00 89.94 522 GLY A N 1
ATOM 3888 C CA . GLY A 1 522 ? 14.484 -8.792 -7.216 1.00 89.94 522 GLY A CA 1
ATOM 3889 C C . GLY A 1 522 ? 13.391 -9.830 -7.462 1.00 89.94 522 GLY A C 1
ATOM 3890 O O . GLY A 1 522 ? 13.547 -10.997 -7.119 1.00 89.94 522 GLY A O 1
ATOM 3891 N N . LEU A 1 523 ? 12.324 -9.436 -8.159 1.00 90.75 523 LEU A N 1
ATOM 3892 C CA . LEU A 1 523 ? 11.220 -10.312 -8.552 1.00 90.75 523 LEU A CA 1
ATOM 3893 C C . LEU A 1 523 ? 11.403 -10.937 -9.945 1.00 90.75 523 LEU A C 1
ATOM 3895 O O . LEU A 1 523 ? 10.476 -11.547 -10.487 1.00 90.75 523 LEU A O 1
ATOM 3899 N N . MET A 1 524 ? 12.574 -10.797 -10.574 1.00 88.75 524 MET A N 1
ATOM 3900 C CA . MET A 1 524 ? 12.783 -11.241 -11.955 1.00 88.75 524 MET A CA 1
ATOM 3901 C C . MET A 1 524 ? 12.675 -12.761 -12.108 1.00 88.75 524 MET A C 1
ATOM 3903 O O . MET A 1 524 ? 12.200 -13.229 -13.144 1.00 88.75 524 MET A O 1
ATOM 3907 N N . ARG A 1 525 ? 13.086 -13.518 -11.082 1.00 85.00 525 ARG A N 1
ATOM 3908 C CA . ARG A 1 525 ? 13.053 -14.990 -11.070 1.00 85.00 525 ARG A CA 1
ATOM 3909 C C . ARG A 1 525 ? 11.770 -15.576 -10.489 1.00 85.00 525 ARG A C 1
ATOM 3911 O O . ARG A 1 525 ? 11.547 -16.777 -10.634 1.00 85.00 525 ARG A O 1
ATOM 3918 N N . PHE A 1 526 ? 10.904 -14.752 -9.908 1.00 83.25 526 PHE A N 1
ATOM 3919 C CA . PHE A 1 526 ? 9.587 -15.190 -9.463 1.00 83.25 526 PHE A CA 1
ATOM 3920 C C . PHE A 1 526 ? 8.759 -15.695 -10.666 1.00 83.25 526 PHE A C 1
ATOM 3922 O O . PHE A 1 526 ? 8.748 -15.027 -11.713 1.00 83.25 526 PHE A O 1
ATOM 3929 N N . PRO A 1 527 ? 8.062 -16.848 -10.561 1.00 78.12 527 PRO A N 1
ATOM 3930 C CA . PRO A 1 527 ? 7.755 -17.632 -9.352 1.00 78.12 527 PRO A CA 1
ATOM 3931 C C . PRO A 1 527 ? 8.710 -18.804 -9.070 1.00 78.12 527 PRO A C 1
ATOM 3933 O O . PRO A 1 527 ? 8.421 -19.631 -8.219 1.00 78.12 527 PRO A O 1
ATOM 3936 N N . ARG A 1 528 ? 9.839 -18.922 -9.781 1.00 81.62 528 ARG A N 1
ATOM 3937 C CA . ARG A 1 528 ? 10.791 -20.025 -9.549 1.00 81.62 528 ARG A CA 1
ATOM 3938 C C . ARG A 1 528 ? 11.530 -19.872 -8.227 1.00 81.62 528 ARG A C 1
ATOM 3940 O O . ARG A 1 528 ? 11.751 -20.856 -7.535 1.00 81.62 528 ARG A O 1
ATOM 3947 N N . GLU A 1 529 ? 11.916 -18.641 -7.915 1.00 81.19 529 GLU A N 1
ATOM 3948 C CA . GLU A 1 529 ? 12.615 -18.276 -6.688 1.00 81.19 529 GLU A CA 1
ATOM 3949 C C . GLU A 1 529 ? 11.900 -17.093 -6.045 1.00 81.19 529 GLU A C 1
ATOM 3951 O O . GLU A 1 529 ? 11.602 -16.096 -6.714 1.00 81.19 529 GLU A O 1
ATOM 3956 N N . TRP A 1 530 ? 11.635 -17.225 -4.750 1.00 79.50 530 TRP A N 1
ATOM 3957 C CA . TRP A 1 530 ? 11.149 -16.140 -3.916 1.00 79.50 530 TRP A CA 1
ATOM 3958 C C . TRP A 1 530 ? 12.281 -15.149 -3.615 1.00 79.50 530 TRP A C 1
ATOM 3960 O O . TRP A 1 530 ? 13.450 -15.553 -3.550 1.00 79.50 530 TRP A O 1
ATOM 3970 N N . PRO A 1 531 ? 11.971 -13.852 -3.427 1.00 79.19 531 PRO A N 1
ATOM 3971 C CA . PRO A 1 531 ? 12.940 -12.939 -2.840 1.00 79.19 531 PRO A CA 1
ATOM 3972 C C . PRO A 1 531 ? 13.389 -13.471 -1.475 1.00 79.19 531 PRO A C 1
ATOM 3974 O O . PRO A 1 531 ? 12.657 -14.187 -0.798 1.00 79.19 531 PRO A O 1
ATOM 3977 N N . ASN A 1 532 ? 14.600 -13.130 -1.049 1.00 82.19 532 ASN A N 1
ATOM 3978 C CA . ASN A 1 532 ? 15.037 -13.477 0.297 1.00 82.19 532 ASN A CA 1
ATOM 3979 C C . ASN A 1 532 ? 14.523 -12.444 1.314 1.00 82.19 532 ASN A C 1
ATOM 3981 O O . ASN A 1 532 ? 14.372 -11.262 0.999 1.00 82.19 532 ASN A O 1
ATOM 3985 N N . GLY A 1 533 ? 14.311 -12.878 2.559 1.00 79.06 533 GLY A N 1
ATOM 3986 C CA . GLY A 1 533 ? 13.860 -12.005 3.651 1.00 79.06 533 GLY A CA 1
ATOM 3987 C C . GLY A 1 533 ? 14.676 -10.708 3.804 1.00 79.06 533 GLY A C 1
ATOM 3988 O O . GLY A 1 533 ? 14.075 -9.640 3.889 1.00 79.06 533 GLY A O 1
ATOM 3989 N N . PRO A 1 534 ? 16.026 -10.737 3.742 1.00 81.81 534 PRO A N 1
ATOM 3990 C CA . PRO A 1 534 ? 16.838 -9.521 3.824 1.00 81.81 534 PRO A CA 1
ATOM 3991 C C . PRO A 1 534 ? 16.586 -8.505 2.702 1.00 81.81 534 PRO A C 1
ATOM 3993 O O . PRO A 1 534 ? 16.607 -7.303 2.962 1.00 81.81 534 PRO A O 1
ATOM 3996 N N . PHE A 1 535 ? 16.346 -8.962 1.464 1.00 86.19 535 PHE A N 1
ATOM 3997 C CA . PHE A 1 535 ? 15.955 -8.072 0.367 1.00 86.19 535 PHE A CA 1
ATOM 3998 C C . PHE A 1 535 ? 14.613 -7.418 0.662 1.00 86.19 535 PHE A C 1
ATOM 4000 O O . PHE A 1 535 ? 14.472 -6.210 0.492 1.00 86.19 535 PHE A O 1
ATOM 4007 N N . ALA A 1 536 ? 13.647 -8.207 1.130 1.00 82.12 536 ALA A N 1
ATOM 4008 C CA . ALA A 1 536 ? 12.308 -7.716 1.390 1.00 82.12 536 ALA A CA 1
ATOM 4009 C C . ALA A 1 536 ? 12.266 -6.698 2.528 1.00 82.12 536 ALA A C 1
ATOM 4011 O O . ALA A 1 536 ? 11.728 -5.614 2.337 1.00 82.12 536 ALA A O 1
ATOM 4012 N N . ALA A 1 537 ? 12.955 -6.972 3.635 1.00 77.44 537 ALA A N 1
ATOM 4013 C CA . ALA A 1 537 ? 13.085 -6.023 4.735 1.00 77.44 537 ALA A CA 1
ATOM 4014 C C . ALA A 1 537 ? 13.786 -4.720 4.303 1.00 77.44 537 ALA A C 1
ATOM 4016 O O . ALA A 1 537 ? 13.386 -3.633 4.711 1.00 77.44 537 ALA A O 1
ATOM 4017 N N . ALA A 1 538 ? 14.836 -4.805 3.474 1.00 81.56 538 ALA A N 1
ATOM 4018 C CA . ALA A 1 538 ? 15.496 -3.613 2.936 1.00 81.56 538 ALA A CA 1
ATOM 4019 C C . ALA A 1 538 ? 14.570 -2.812 2.014 1.00 81.56 538 ALA A C 1
ATOM 4021 O O . ALA A 1 538 ? 14.526 -1.587 2.096 1.00 81.56 538 ALA A O 1
ATOM 4022 N N . PHE A 1 539 ? 13.802 -3.499 1.169 1.00 86.44 539 PHE A N 1
ATOM 4023 C CA . PHE A 1 539 ? 12.858 -2.855 0.270 1.00 86.44 539 PHE A CA 1
ATOM 4024 C C . PHE A 1 539 ? 11.695 -2.191 1.014 1.00 86.44 539 PHE A C 1
ATOM 4026 O O . PHE A 1 539 ? 11.322 -1.071 0.679 1.00 86.44 539 PHE A O 1
ATOM 4033 N N . GLU A 1 540 ? 11.155 -2.835 2.048 1.00 79.62 540 GLU A N 1
ATOM 4034 C CA . GLU A 1 540 ? 10.149 -2.229 2.921 1.00 79.62 540 GLU A CA 1
ATOM 4035 C C . GLU A 1 540 ? 10.691 -0.936 3.541 1.00 79.62 540 GLU A C 1
ATOM 4037 O O . GLU A 1 540 ? 10.090 0.118 3.356 1.00 79.62 540 GLU A O 1
ATOM 4042 N N . ARG A 1 541 ? 11.884 -0.949 4.153 1.00 81.38 541 ARG A N 1
ATOM 4043 C CA . ARG A 1 541 ? 12.481 0.285 4.699 1.00 81.38 541 ARG A CA 1
ATOM 4044 C C . ARG A 1 541 ? 12.659 1.381 3.644 1.00 81.38 541 ARG A C 1
ATOM 4046 O O . ARG A 1 541 ? 12.357 2.538 3.919 1.00 81.38 541 ARG A O 1
ATOM 4053 N N . MET A 1 542 ? 13.065 1.037 2.418 1.00 85.31 542 MET A N 1
ATOM 4054 C CA . MET A 1 542 ? 13.122 2.010 1.317 1.00 85.31 542 MET A CA 1
ATOM 4055 C C . MET A 1 542 ? 11.767 2.682 1.064 1.00 85.31 542 MET A C 1
ATOM 4057 O O . MET A 1 542 ? 11.717 3.904 0.912 1.00 85.31 542 MET A O 1
ATOM 4061 N N . LEU A 1 543 ? 10.676 1.912 1.032 1.00 84.06 543 LEU A N 1
ATOM 4062 C CA . LEU A 1 543 ? 9.332 2.468 0.863 1.00 84.06 543 LEU A CA 1
ATOM 4063 C C . LEU A 1 543 ? 8.938 3.364 2.032 1.00 84.06 543 LEU A C 1
ATOM 4065 O O . LEU A 1 543 ? 8.340 4.410 1.793 1.00 84.06 543 LEU A O 1
ATOM 4069 N N . ALA A 1 544 ? 9.325 3.004 3.259 1.00 78.12 544 ALA A N 1
ATOM 4070 C CA . ALA A 1 544 ? 9.102 3.824 4.448 1.00 78.12 544 ALA A CA 1
ATOM 4071 C C . ALA A 1 544 ? 9.685 5.231 4.252 1.00 78.12 544 ALA A C 1
ATOM 4073 O O . ALA A 1 544 ? 8.988 6.239 4.390 1.00 78.12 544 ALA A O 1
ATOM 4074 N N . TRP A 1 545 ? 10.952 5.303 3.835 1.00 82.75 545 TRP A N 1
ATOM 4075 C CA . TRP A 1 545 ? 11.633 6.574 3.594 1.00 82.75 545 TRP A CA 1
ATOM 4076 C C . TRP A 1 545 ? 10.994 7.371 2.459 1.00 82.75 545 TRP A C 1
ATOM 4078 O O . TRP A 1 545 ? 10.827 8.582 2.571 1.00 82.75 545 TRP A O 1
ATOM 4088 N N . GLN A 1 546 ? 10.597 6.714 1.367 1.00 86.38 546 GLN A N 1
ATOM 4089 C CA . GLN A 1 546 ? 9.907 7.392 0.266 1.00 86.38 546 GLN A CA 1
ATOM 4090 C C . GLN A 1 546 ? 8.531 7.916 0.671 1.00 86.38 546 GLN A C 1
ATOM 4092 O O . GLN A 1 546 ? 8.127 8.988 0.213 1.00 86.38 546 GLN A O 1
ATOM 4097 N N . TYR A 1 547 ? 7.826 7.181 1.527 1.00 82.25 547 TYR A N 1
ATOM 4098 C CA . TYR A 1 547 ? 6.552 7.608 2.073 1.00 82.25 547 TYR A CA 1
ATOM 4099 C C . TYR A 1 547 ? 6.729 8.866 2.926 1.00 82.25 547 TYR A C 1
ATOM 4101 O O . TYR A 1 547 ? 6.081 9.874 2.660 1.00 82.25 547 TYR A O 1
ATOM 4109 N N . LEU A 1 548 ? 7.688 8.861 3.858 1.00 79.44 548 LEU A N 1
ATOM 4110 C CA . LEU A 1 548 ? 8.035 10.031 4.672 1.00 79.44 548 LEU A CA 1
ATOM 4111 C C . LEU A 1 548 ? 8.421 11.245 3.809 1.00 79.44 548 LEU A C 1
ATOM 4113 O O . LEU A 1 548 ? 7.963 12.365 4.041 1.00 79.44 548 LEU A O 1
ATOM 4117 N N . LEU A 1 549 ? 9.230 11.033 2.768 1.00 83.56 549 LEU A N 1
ATOM 4118 C CA . LEU A 1 549 ? 9.602 12.095 1.831 1.00 83.56 549 LEU A CA 1
ATOM 4119 C C . LEU A 1 549 ? 8.384 12.650 1.079 1.00 83.56 549 LEU A C 1
ATOM 4121 O O . LEU A 1 549 ? 8.311 13.859 0.858 1.00 83.56 549 LEU A O 1
ATOM 4125 N N . SER A 1 550 ? 7.420 11.796 0.733 1.00 84.12 550 SER A N 1
ATOM 4126 C CA . SER A 1 550 ? 6.155 12.207 0.111 1.00 84.12 550 SER A CA 1
ATOM 4127 C C . SER A 1 550 ? 5.270 12.978 1.093 1.00 84.12 550 SER A C 1
ATOM 4129 O O . SER A 1 550 ? 4.741 14.026 0.739 1.00 84.12 550 SER A O 1
ATOM 4131 N N . ALA A 1 551 ? 5.184 12.537 2.349 1.00 79.69 551 ALA A N 1
ATOM 4132 C CA . ALA A 1 551 ? 4.480 13.254 3.411 1.00 79.69 551 ALA A CA 1
ATOM 4133 C C . ALA A 1 551 ? 5.058 14.653 3.641 1.00 79.69 551 ALA A C 1
ATOM 4135 O O . ALA A 1 551 ? 4.321 15.611 3.836 1.00 79.69 551 ALA A O 1
ATOM 4136 N N . SER A 1 552 ? 6.377 14.810 3.508 1.00 79.44 552 SER A N 1
ATOM 4137 C CA . SER A 1 552 ? 7.014 16.125 3.590 1.00 79.44 552 SER A CA 1
ATOM 4138 C C . SER A 1 552 ? 6.652 17.071 2.428 1.00 79.44 552 SER A C 1
ATOM 4140 O O . SER A 1 552 ? 6.898 18.272 2.544 1.00 79.44 552 SER A O 1
ATOM 4142 N N . LEU A 1 553 ? 6.140 16.563 1.294 1.00 78.44 553 LEU A N 1
ATOM 4143 C CA . LEU A 1 553 ? 5.622 17.377 0.180 1.00 78.44 553 LEU A CA 1
ATOM 4144 C C . LEU A 1 553 ? 4.186 17.827 0.425 1.00 78.44 553 LEU A C 1
ATOM 4146 O O . LEU A 1 553 ? 3.817 18.933 0.033 1.00 78.44 553 LEU A O 1
ATOM 4150 N N . TRP A 1 554 ? 3.385 16.957 1.032 1.00 73.19 554 TRP A N 1
ATOM 4151 C CA . TRP A 1 554 ? 1.982 17.209 1.310 1.00 73.19 554 TRP A CA 1
ATOM 4152 C C . TRP A 1 554 ? 1.867 18.168 2.501 1.00 73.19 554 TRP A C 1
ATOM 4154 O O . TRP A 1 554 ? 1.837 17.766 3.661 1.00 73.19 554 TRP A O 1
ATOM 4164 N N . ARG A 1 555 ? 1.899 19.474 2.206 1.00 61.22 555 ARG A N 1
ATOM 4165 C CA . ARG A 1 555 ? 1.805 20.542 3.206 1.00 61.22 555 ARG A CA 1
ATOM 4166 C C . ARG A 1 555 ? 0.471 21.263 3.055 1.00 61.22 555 ARG A C 1
ATOM 4168 O O . ARG A 1 555 ? 0.323 22.113 2.181 1.00 61.22 555 ARG A O 1
ATOM 4175 N N . MET A 1 556 ? -0.478 20.936 3.924 1.00 55.94 556 MET A N 1
ATOM 4176 C CA . MET A 1 556 ? -1.706 21.715 4.066 1.00 55.94 556 MET A CA 1
ATOM 4177 C C . MET A 1 556 ? -1.392 23.060 4.754 1.00 55.94 556 MET A C 1
ATOM 4179 O O . MET A 1 556 ? -0.592 23.085 5.697 1.00 55.94 556 MET A O 1
ATOM 4183 N N . PRO A 1 557 ? -1.958 24.193 4.299 1.00 39.16 557 PRO A N 1
ATOM 4184 C CA . PRO A 1 557 ? -1.778 25.478 4.969 1.00 39.16 557 PRO A CA 1
ATOM 4185 C C . PRO A 1 557 ? -2.433 25.464 6.360 1.00 39.16 557 PRO A C 1
ATOM 4187 O O . PRO A 1 557 ? -3.604 25.127 6.469 1.00 39.16 557 PRO A O 1
ATOM 4190 N N . GLY A 1 558 ? -1.698 25.875 7.402 1.00 51.09 558 GLY A N 1
ATOM 4191 C CA . GLY A 1 558 ? -2.271 26.312 8.687 1.00 51.09 558 GLY A CA 1
ATOM 4192 C C . GLY A 1 558 ? -2.097 25.410 9.915 1.00 51.09 558 GLY A C 1
ATOM 4193 O O . GLY A 1 558 ? -2.082 25.950 11.010 1.00 51.09 558 GLY A O 1
ATOM 4194 N N . ASP A 1 559 ? -1.908 24.096 9.781 1.00 55.31 559 ASP A N 1
ATOM 4195 C CA . ASP A 1 559 ? -2.444 23.214 10.835 1.00 55.31 559 ASP A CA 1
ATOM 4196 C C . ASP A 1 559 ? -1.584 21.967 11.104 1.00 55.31 559 ASP A C 1
ATOM 4198 O O . ASP A 1 559 ? -2.029 20.840 10.937 1.00 55.31 559 ASP A O 1
ATOM 4202 N N . LEU A 1 560 ? -0.291 22.108 11.410 1.00 60.94 560 LEU A N 1
ATOM 4203 C CA . LEU A 1 560 ? 0.447 20.987 12.012 1.00 60.94 560 LEU A CA 1
ATOM 4204 C C . LEU A 1 560 ? 0.268 21.077 13.533 1.00 60.94 560 LEU A C 1
ATOM 4206 O O . LEU A 1 560 ? 0.490 22.162 14.072 1.00 60.94 560 LEU A O 1
ATOM 4210 N N . PRO A 1 561 ? -0.007 19.964 14.246 1.00 58.06 561 PRO A N 1
ATOM 4211 C CA . PRO A 1 561 ? -0.076 19.966 15.716 1.00 58.06 561 PRO A CA 1
ATOM 4212 C C . PRO A 1 561 ? 1.275 20.320 16.363 1.00 58.06 561 PRO A C 1
ATOM 4214 O O . PRO A 1 561 ? 1.409 20.441 17.579 1.00 58.06 561 PRO A O 1
ATOM 4217 N N . VAL A 1 562 ? 2.308 20.470 15.534 1.00 65.06 562 VAL A N 1
ATOM 4218 C CA . VAL A 1 562 ? 3.659 20.849 15.889 1.00 65.06 562 VAL A CA 1
ATOM 4219 C C . VAL A 1 562 ? 4.158 21.922 14.931 1.00 65.06 562 VAL A C 1
ATOM 4221 O O . VAL A 1 562 ? 4.008 21.819 13.712 1.00 65.06 562 VAL A O 1
ATOM 4224 N N . ARG A 1 563 ? 4.859 22.921 15.468 1.00 66.31 563 ARG A N 1
ATOM 4225 C CA . ARG A 1 563 ? 5.588 23.888 14.652 1.00 66.31 563 ARG A CA 1
ATOM 4226 C C . ARG A 1 563 ? 6.807 23.217 14.010 1.00 66.31 563 ARG A C 1
ATOM 4228 O O . ARG A 1 563 ? 7.821 23.017 14.666 1.00 66.31 563 ARG A O 1
ATOM 4235 N N . LEU A 1 564 ? 6.693 22.885 12.727 1.00 70.69 564 LEU A N 1
ATOM 4236 C CA . LEU A 1 564 ? 7.809 22.406 11.914 1.00 70.69 564 LEU A CA 1
ATOM 4237 C C . LEU A 1 564 ? 8.504 23.587 11.248 1.00 70.69 564 LEU A C 1
ATOM 4239 O O . LEU A 1 564 ? 7.978 24.179 10.296 1.00 70.69 564 LEU A O 1
ATOM 4243 N N . ASP A 1 565 ? 9.670 23.945 11.779 1.00 75.06 565 ASP A N 1
ATOM 4244 C CA . ASP A 1 565 ? 10.563 24.898 11.138 1.00 75.06 565 ASP A CA 1
ATOM 4245 C C . ASP A 1 565 ? 11.125 24.319 9.830 1.00 75.06 565 ASP A C 1
ATOM 4247 O O . ASP A 1 565 ? 11.016 23.130 9.503 1.00 75.06 565 ASP A O 1
ATOM 4251 N N . ARG A 1 566 ? 11.664 25.214 9.006 1.00 79.25 566 ARG A N 1
ATOM 4252 C CA . ARG A 1 566 ? 12.221 24.828 7.713 1.00 79.25 566 ARG A CA 1
ATOM 4253 C C . ARG A 1 566 ? 13.443 23.924 7.886 1.00 79.25 566 ARG A C 1
ATOM 4255 O O . ARG A 1 566 ? 13.593 22.981 7.112 1.00 79.25 566 ARG A O 1
ATOM 4262 N N . ASP A 1 567 ? 14.250 24.191 8.905 1.00 80.50 567 ASP A N 1
ATOM 4263 C CA . ASP A 1 567 ? 15.521 23.515 9.134 1.00 80.50 567 ASP A CA 1
ATOM 4264 C C . ASP A 1 567 ? 15.303 22.065 9.582 1.00 80.50 567 ASP A C 1
ATOM 4266 O O . ASP A 1 567 ? 15.864 21.162 8.962 1.00 80.50 567 ASP A O 1
ATOM 4270 N N . THR A 1 568 ? 14.389 21.791 10.526 1.00 77.44 568 THR A N 1
ATOM 4271 C CA . THR A 1 568 ? 14.029 20.405 10.892 1.00 77.44 568 THR A CA 1
ATOM 4272 C C . THR A 1 568 ? 13.485 19.644 9.690 1.00 77.44 568 THR A C 1
ATOM 4274 O O . THR A 1 568 ? 13.840 18.487 9.469 1.00 77.44 568 THR A O 1
ATOM 4277 N N . LEU A 1 569 ? 12.651 20.279 8.859 1.00 77.50 569 LEU A N 1
ATOM 4278 C CA . LEU A 1 569 ? 12.102 19.630 7.668 1.00 77.50 569 LEU A CA 1
ATOM 4279 C C . LEU A 1 569 ? 13.192 19.276 6.644 1.00 77.50 569 LEU A C 1
ATOM 4281 O O . LEU A 1 569 ? 13.151 18.202 6.037 1.00 77.50 569 LEU A O 1
ATOM 4285 N N . GLU A 1 570 ? 14.155 20.170 6.422 1.00 82.50 570 GLU A N 1
ATOM 4286 C CA . GLU A 1 570 ? 15.296 19.916 5.539 1.00 82.50 570 GLU A CA 1
ATOM 4287 C C . GLU A 1 570 ? 16.204 18.810 6.104 1.00 82.50 570 GLU A C 1
ATOM 4289 O O . GLU A 1 570 ? 16.594 17.913 5.347 1.00 82.50 570 GLU A O 1
ATOM 4294 N N . THR A 1 571 ? 16.431 18.785 7.420 1.00 78.75 571 THR A N 1
ATOM 4295 C CA . THR A 1 571 ? 17.171 17.724 8.119 1.00 78.75 571 THR A CA 1
ATOM 4296 C C . THR A 1 571 ? 16.487 16.363 7.991 1.00 78.75 571 THR A C 1
ATOM 4298 O O . THR A 1 571 ? 17.115 15.404 7.537 1.00 78.75 571 THR A O 1
ATOM 4301 N N . VAL A 1 572 ? 15.185 16.272 8.282 1.00 77.88 572 VAL A N 1
ATOM 4302 C CA . VAL A 1 572 ? 14.397 15.033 8.143 1.00 77.88 572 VAL A CA 1
ATOM 4303 C C . VAL A 1 572 ? 14.457 14.511 6.706 1.00 77.88 572 VAL A C 1
ATOM 4305 O O . VAL A 1 572 ? 14.684 13.321 6.475 1.00 77.88 572 VAL A O 1
ATOM 4308 N N . ARG A 1 573 ? 14.318 15.397 5.710 1.00 82.06 573 ARG A N 1
ATOM 4309 C CA . ARG A 1 573 ? 14.443 15.022 4.292 1.00 82.06 573 ARG A CA 1
ATOM 4310 C C . ARG A 1 573 ? 15.842 14.510 3.959 1.00 82.06 573 ARG A C 1
ATOM 4312 O O . ARG A 1 573 ? 15.964 13.512 3.249 1.00 82.06 573 ARG A O 1
ATOM 4319 N N . ALA A 1 574 ? 16.891 15.172 4.441 1.00 79.19 574 ALA A N 1
ATOM 4320 C CA . ALA A 1 574 ? 18.270 14.761 4.195 1.00 79.19 574 ALA A CA 1
ATOM 4321 C C . ALA A 1 574 ? 18.567 13.380 4.804 1.00 79.19 574 ALA A C 1
ATOM 4323 O O . ALA A 1 574 ? 19.094 12.507 4.108 1.00 79.19 574 ALA A O 1
ATOM 4324 N N . GLN A 1 575 ? 18.158 13.157 6.056 1.00 79.19 575 GLN A N 1
ATOM 4325 C CA . GLN A 1 575 ? 18.300 11.876 6.751 1.00 79.19 575 GLN A CA 1
ATOM 4326 C C . GLN A 1 575 ? 17.539 10.755 6.027 1.00 79.19 575 GLN A C 1
ATOM 4328 O O . GLN A 1 575 ? 18.116 9.704 5.747 1.00 79.19 575 GLN A O 1
ATOM 4333 N N . ALA A 1 576 ? 16.284 10.993 5.632 1.00 80.81 576 ALA A N 1
ATOM 4334 C CA . ALA A 1 576 ? 15.477 10.008 4.913 1.00 80.81 576 ALA A CA 1
ATOM 4335 C C . ALA A 1 576 ? 16.069 9.646 3.537 1.00 80.81 576 ALA A C 1
ATOM 4337 O O . ALA A 1 576 ? 16.080 8.477 3.151 1.00 80.81 576 ALA A O 1
ATOM 4338 N N . ILE A 1 577 ? 16.620 10.621 2.800 1.00 83.06 577 ILE A N 1
ATOM 4339 C CA . ILE A 1 577 ? 17.322 10.360 1.531 1.00 83.06 577 ILE A CA 1
ATOM 4340 C C . ILE A 1 577 ? 18.575 9.504 1.768 1.00 83.06 577 ILE A C 1
ATOM 4342 O O . ILE A 1 577 ? 18.821 8.552 1.022 1.00 83.06 577 ILE A O 1
ATOM 4346 N N . ALA A 1 578 ? 19.369 9.817 2.794 1.00 78.38 578 ALA A N 1
ATOM 4347 C CA . ALA A 1 578 ? 20.571 9.056 3.126 1.00 78.38 578 ALA A CA 1
ATOM 4348 C C . ALA A 1 578 ? 20.236 7.608 3.527 1.00 78.38 578 ALA A C 1
ATOM 4350 O O . ALA A 1 578 ? 20.847 6.667 3.011 1.00 78.38 578 ALA A O 1
ATOM 4351 N N . ALA A 1 579 ? 19.223 7.424 4.376 1.00 79.44 579 ALA A N 1
ATOM 4352 C CA . ALA A 1 579 ? 18.749 6.113 4.806 1.00 79.44 579 ALA A CA 1
ATOM 4353 C C . ALA A 1 579 ? 18.200 5.289 3.629 1.00 79.44 579 ALA A C 1
ATOM 4355 O O . ALA A 1 579 ? 18.593 4.135 3.447 1.00 79.44 579 ALA A O 1
ATOM 4356 N N . PHE A 1 580 ? 17.417 5.908 2.736 1.00 85.25 580 PHE A N 1
ATOM 4357 C CA . PHE A 1 580 ? 16.975 5.274 1.491 1.00 85.25 580 PHE A CA 1
ATOM 4358 C C . PHE A 1 580 ? 18.156 4.759 0.658 1.00 85.25 580 PHE A C 1
ATOM 4360 O O . PHE A 1 580 ? 18.126 3.636 0.158 1.00 85.25 580 PHE A O 1
ATOM 4367 N N . HIS A 1 581 ? 19.216 5.558 0.500 1.00 85.94 581 HIS A N 1
ATOM 4368 C CA . HIS A 1 581 ? 20.400 5.148 -0.256 1.00 85.94 581 HIS A CA 1
ATOM 4369 C C . HIS A 1 581 ? 21.158 3.987 0.396 1.00 85.94 581 HIS A C 1
ATOM 4371 O O . HIS A 1 581 ? 21.693 3.128 -0.318 1.00 85.94 581 HIS A O 1
ATOM 4377 N N . ALA A 1 582 ? 21.207 3.949 1.730 1.00 80.38 582 ALA A N 1
ATOM 4378 C CA . ALA A 1 582 ? 21.797 2.848 2.476 1.00 80.38 582 ALA A CA 1
ATOM 4379 C C . ALA A 1 582 ? 21.016 1.544 2.246 1.00 80.38 582 ALA A C 1
ATOM 4381 O O . ALA A 1 582 ? 21.620 0.545 1.840 1.00 80.38 582 ALA A O 1
ATOM 4382 N N . ASP A 1 583 ? 19.691 1.579 2.400 1.00 82.00 583 ASP A N 1
ATOM 4383 C CA . ASP A 1 583 ? 18.818 0.419 2.205 1.00 82.00 583 ASP A CA 1
ATOM 4384 C C . ASP A 1 583 ? 18.748 -0.034 0.741 1.00 82.00 583 ASP A C 1
ATOM 4386 O O . ASP A 1 583 ? 18.797 -1.232 0.469 1.00 82.00 583 ASP A O 1
ATOM 4390 N N . LEU A 1 584 ? 18.758 0.897 -0.221 1.00 89.88 584 LEU A N 1
ATOM 4391 C CA . LEU A 1 584 ? 18.885 0.587 -1.650 1.00 89.88 584 LEU A CA 1
ATOM 4392 C C . LEU A 1 584 ? 20.178 -0.184 -1.937 1.00 89.88 584 LEU A C 1
ATOM 4394 O O . LEU A 1 584 ? 20.198 -1.120 -2.735 1.00 89.88 584 LEU A O 1
ATOM 4398 N N . GLY A 1 585 ? 21.258 0.177 -1.253 1.00 87.56 585 GLY A N 1
ATOM 4399 C CA . GLY A 1 585 ? 22.502 -0.570 -1.287 1.00 87.56 585 GLY A CA 1
ATOM 4400 C C . GLY A 1 585 ? 22.362 -2.006 -0.789 1.00 87.56 585 GLY A C 1
ATOM 4401 O O . GLY A 1 585 ? 22.761 -2.933 -1.491 1.00 87.56 585 GLY A O 1
ATOM 4402 N N . VAL A 1 586 ? 21.758 -2.179 0.390 1.00 85.56 586 VAL A N 1
ATOM 4403 C CA . VAL A 1 586 ? 21.492 -3.503 0.974 1.00 85.56 586 VAL A CA 1
ATOM 4404 C C . VAL A 1 586 ? 20.625 -4.338 0.032 1.00 85.56 586 VAL A C 1
ATOM 4406 O O . VAL A 1 586 ? 20.987 -5.469 -0.281 1.00 85.56 586 VAL A O 1
ATOM 4409 N N . ALA A 1 587 ? 19.529 -3.782 -0.489 1.00 88.62 587 ALA A N 1
ATOM 4410 C CA . ALA A 1 587 ? 18.642 -4.474 -1.419 1.00 88.62 587 ALA A CA 1
ATOM 4411 C C . ALA A 1 587 ? 19.388 -4.941 -2.682 1.00 88.62 587 ALA A C 1
ATOM 4413 O O . ALA A 1 587 ? 19.252 -6.093 -3.093 1.00 88.62 587 ALA A O 1
ATOM 4414 N N . VAL A 1 588 ? 20.240 -4.092 -3.269 1.00 91.62 588 VAL A N 1
ATOM 4415 C CA . VAL A 1 588 ? 21.063 -4.469 -4.431 1.00 91.62 588 VAL A CA 1
ATOM 4416 C C . VAL A 1 588 ? 22.037 -5.597 -4.095 1.00 91.62 588 VAL A C 1
ATOM 4418 O O . VAL A 1 588 ? 22.197 -6.512 -4.901 1.00 91.62 588 VAL A O 1
ATOM 4421 N N . ASP A 1 589 ? 22.670 -5.572 -2.924 1.00 89.44 589 ASP A N 1
ATOM 4422 C CA . ASP A 1 589 ? 23.641 -6.594 -2.518 1.00 89.44 589 ASP A CA 1
ATOM 4423 C C . ASP A 1 589 ? 22.992 -7.967 -2.262 1.00 89.44 589 ASP A C 1
ATOM 4425 O O . ASP A 1 589 ? 23.650 -9.004 -2.430 1.00 89.44 589 ASP A O 1
ATOM 4429 N N . GLN A 1 590 ? 21.693 -7.972 -1.944 1.00 89.56 590 GLN A N 1
ATOM 4430 C CA . GLN A 1 590 ? 20.872 -9.167 -1.741 1.00 89.56 590 GLN A CA 1
ATOM 4431 C C . GLN A 1 590 ? 20.292 -9.767 -3.034 1.00 89.56 590 GLN A C 1
ATOM 4433 O O . GLN A 1 590 ? 19.802 -10.896 -2.989 1.00 89.56 590 GLN A O 1
ATOM 4438 N N . LEU A 1 591 ? 20.367 -9.089 -4.193 1.00 88.31 591 LEU A N 1
ATOM 4439 C CA . LEU A 1 591 ? 19.847 -9.650 -5.451 1.00 88.31 591 LEU A CA 1
ATOM 4440 C C . LEU A 1 591 ? 20.589 -10.948 -5.823 1.00 88.31 591 LEU A C 1
ATOM 4442 O O . LEU A 1 591 ? 21.819 -11.021 -5.796 1.00 88.31 591 LEU A O 1
ATOM 4446 N N . ARG A 1 592 ? 19.840 -11.979 -6.223 1.00 80.75 592 ARG A N 1
ATOM 4447 C CA . ARG A 1 592 ? 20.384 -13.272 -6.667 1.00 80.75 592 ARG A CA 1
ATOM 4448 C C . ARG A 1 592 ? 19.840 -13.639 -8.051 1.00 80.75 592 ARG A C 1
ATOM 4450 O O . ARG A 1 592 ? 18.640 -13.503 -8.269 1.00 80.75 592 ARG A O 1
ATOM 4457 N N . PRO A 1 593 ? 20.677 -14.144 -8.980 1.00 86.44 593 PRO A N 1
ATOM 4458 C CA . PRO A 1 593 ? 22.113 -14.425 -8.861 1.00 86.44 593 PRO A CA 1
ATOM 4459 C C . PRO A 1 593 ? 22.987 -13.161 -8.935 1.00 86.44 593 PRO A C 1
ATOM 4461 O O . PRO A 1 593 ? 22.501 -12.062 -9.194 1.00 86.44 593 PRO A O 1
ATOM 4464 N N . SER A 1 594 ? 24.304 -13.323 -8.760 1.00 82.31 594 SER A N 1
ATOM 4465 C CA . SER A 1 594 ? 25.292 -12.230 -8.804 1.00 82.31 594 SER A CA 1
ATOM 4466 C C . SER A 1 594 ? 25.220 -11.370 -10.071 1.00 82.31 594 SER A C 1
ATOM 4468 O O . SER A 1 594 ? 25.469 -10.166 -9.995 1.00 82.31 594 SER A O 1
ATOM 4470 N N . GLY A 1 595 ? 24.808 -11.951 -11.203 1.00 88.38 595 GLY A N 1
ATOM 4471 C CA . GLY A 1 595 ? 24.549 -11.219 -12.442 1.00 88.38 595 GLY A CA 1
ATOM 4472 C C . GLY A 1 595 ? 23.505 -10.110 -12.278 1.00 88.38 595 GLY A C 1
ATOM 4473 O O . GLY A 1 595 ? 23.718 -9.006 -12.772 1.00 88.38 595 GLY A O 1
ATOM 4474 N N . LEU A 1 596 ? 22.431 -10.336 -11.507 1.00 88.69 596 LEU A N 1
ATOM 4475 C CA . LEU A 1 596 ? 21.420 -9.302 -11.256 1.00 88.69 596 LEU A CA 1
ATOM 4476 C C . LEU A 1 596 ? 21.986 -8.140 -10.435 1.00 88.69 596 LEU A C 1
ATOM 4478 O O . LEU A 1 596 ? 21.711 -6.983 -10.753 1.00 88.69 596 LEU A O 1
ATOM 4482 N N . ARG A 1 597 ? 22.858 -8.420 -9.458 1.00 89.88 597 ARG A N 1
ATOM 4483 C CA . ARG A 1 597 ? 23.573 -7.375 -8.699 1.00 89.88 597 ARG A CA 1
ATOM 4484 C C . ARG A 1 597 ? 24.414 -6.501 -9.614 1.00 89.88 597 ARG A C 1
ATOM 4486 O O . ARG A 1 597 ? 24.360 -5.278 -9.524 1.00 89.88 597 ARG A O 1
ATOM 4493 N N . TRP A 1 598 ? 25.169 -7.126 -10.516 1.00 89.62 598 TRP A N 1
ATOM 4494 C CA . TRP A 1 598 ? 25.980 -6.403 -11.492 1.00 89.62 598 TRP A CA 1
ATOM 4495 C C . TRP A 1 598 ? 25.107 -5.540 -12.410 1.00 89.62 598 TRP A C 1
ATOM 4497 O O . TRP A 1 598 ? 25.384 -4.351 -12.567 1.00 89.62 598 TRP A O 1
ATOM 4507 N N . THR A 1 599 ? 24.001 -6.089 -12.930 1.00 89.19 599 THR A N 1
ATOM 4508 C CA . THR A 1 599 ? 23.073 -5.313 -13.769 1.00 89.19 599 THR A CA 1
ATOM 4509 C C . THR A 1 599 ? 22.457 -4.137 -13.017 1.00 89.19 599 THR A C 1
ATOM 4511 O O . THR A 1 599 ? 22.418 -3.034 -13.553 1.00 89.19 599 THR A O 1
ATOM 4514 N N . ALA A 1 600 ? 22.046 -4.321 -11.759 1.00 89.62 600 ALA A N 1
ATOM 4515 C CA . ALA A 1 600 ? 21.516 -3.240 -10.936 1.00 89.62 600 ALA A CA 1
ATOM 4516 C C . ALA A 1 600 ? 22.568 -2.144 -10.719 1.00 89.62 600 ALA A C 1
ATOM 4518 O O . ALA A 1 600 ? 22.279 -0.966 -10.910 1.00 89.62 600 ALA A O 1
ATOM 4519 N N . ARG A 1 601 ? 23.815 -2.512 -10.394 1.00 89.81 601 ARG A N 1
ATOM 4520 C CA . ARG A 1 601 ? 24.910 -1.546 -10.209 1.00 89.81 601 ARG A CA 1
ATOM 4521 C C . ARG A 1 601 ? 25.207 -0.754 -11.483 1.00 89.81 601 ARG A C 1
ATOM 4523 O O . ARG A 1 601 ? 25.375 0.463 -11.401 1.00 89.81 601 ARG A O 1
ATOM 4530 N N . LEU A 1 602 ? 25.214 -1.418 -12.640 1.00 88.56 602 LEU A N 1
ATOM 4531 C CA . LEU A 1 602 ? 25.386 -0.779 -13.946 1.00 88.56 602 LEU A CA 1
ATOM 4532 C C . LEU A 1 602 ? 24.251 0.214 -14.237 1.00 88.56 602 LEU A C 1
ATOM 4534 O O . LEU A 1 602 ? 24.508 1.364 -14.589 1.00 88.56 602 LEU A O 1
ATOM 4538 N N . LEU A 1 603 ? 23.002 -0.219 -14.054 1.00 88.69 603 LEU A N 1
ATOM 4539 C CA . LEU A 1 603 ? 21.810 0.575 -14.356 1.00 88.69 603 LEU A CA 1
ATOM 4540 C C . LEU A 1 603 ? 21.563 1.717 -13.368 1.00 88.69 603 LEU A C 1
ATOM 4542 O O . LEU A 1 603 ? 20.942 2.701 -13.751 1.00 88.69 603 LEU A O 1
ATOM 4546 N N . LEU A 1 604 ? 22.049 1.625 -12.129 1.00 86.00 604 LEU A N 1
ATOM 4547 C CA . LEU A 1 604 ? 22.047 2.728 -11.156 1.00 86.00 604 LEU A CA 1
ATOM 4548 C C . LEU A 1 604 ? 23.219 3.704 -11.369 1.00 86.00 604 LEU A C 1
ATOM 4550 O O . LEU A 1 604 ? 23.166 4.840 -10.905 1.00 86.00 604 LEU A O 1
ATOM 4554 N N . GLY A 1 605 ? 24.249 3.284 -12.110 1.00 81.69 605 GLY A N 1
ATOM 4555 C CA . GLY A 1 605 ? 25.328 4.128 -12.611 1.00 81.69 605 GLY A CA 1
ATOM 4556 C C . GLY A 1 605 ? 26.443 4.437 -11.595 1.00 81.69 605 GLY A C 1
ATOM 4557 O O . GLY A 1 605 ? 26.212 4.550 -10.392 1.00 81.69 605 GLY A O 1
ATOM 4558 N N . PRO A 1 606 ? 27.689 4.661 -12.053 1.00 68.56 606 PRO A N 1
ATOM 4559 C CA . PRO A 1 606 ? 28.848 4.861 -11.173 1.00 68.56 606 PRO A CA 1
ATOM 4560 C C . PRO A 1 606 ? 28.811 6.177 -10.381 1.00 68.56 606 PRO A C 1
ATOM 4562 O O . PRO A 1 606 ? 29.514 6.312 -9.383 1.00 68.56 606 PRO A O 1
ATOM 4565 N N . ARG A 1 607 ? 28.016 7.166 -10.815 1.00 69.19 607 ARG A N 1
ATOM 4566 C CA . ARG A 1 607 ? 27.814 8.430 -10.084 1.00 69.19 607 ARG A CA 1
ATOM 4567 C C . ARG A 1 607 ? 27.033 8.219 -8.785 1.00 69.19 607 ARG A C 1
ATOM 4569 O O . ARG A 1 607 ? 27.364 8.845 -7.785 1.00 69.19 607 ARG A O 1
ATOM 4576 N N . TYR A 1 608 ? 26.048 7.320 -8.800 1.00 71.75 608 TYR A N 1
ATOM 4577 C CA . TYR A 1 608 ? 25.288 6.937 -7.613 1.00 71.75 608 TYR A CA 1
ATOM 4578 C C . TYR A 1 608 ? 26.212 6.303 -6.564 1.00 71.75 608 TYR A C 1
ATOM 4580 O O . TYR A 1 608 ? 26.287 6.761 -5.427 1.00 71.75 608 TYR A O 1
ATOM 4588 N N . TRP A 1 609 ? 26.993 5.302 -6.977 1.00 69.00 609 TRP A N 1
ATOM 4589 C CA . TRP A 1 609 ? 27.867 4.555 -6.068 1.00 69.00 609 TRP A CA 1
ATOM 4590 C C . TRP A 1 609 ? 29.053 5.377 -5.552 1.00 69.00 609 TRP A C 1
ATOM 4592 O O . TRP A 1 609 ? 29.435 5.216 -4.397 1.00 69.00 609 TRP A O 1
ATOM 4602 N N . ARG A 1 610 ? 29.587 6.316 -6.349 1.00 62.47 610 ARG A N 1
ATOM 4603 C CA . ARG A 1 610 ? 30.631 7.249 -5.886 1.00 62.47 610 ARG A CA 1
ATOM 4604 C C . ARG A 1 610 ? 30.154 8.188 -4.779 1.00 62.47 610 ARG A C 1
ATOM 4606 O O . ARG A 1 610 ? 30.914 8.436 -3.854 1.00 62.47 610 ARG A O 1
ATOM 4613 N N . ARG A 1 611 ? 28.906 8.672 -4.830 1.00 61.34 611 ARG A N 1
ATOM 4614 C CA . ARG A 1 611 ? 28.343 9.501 -3.747 1.00 61.34 611 ARG A CA 1
ATOM 4615 C C . ARG A 1 611 ? 28.180 8.724 -2.439 1.00 61.34 611 ARG A C 1
ATOM 4617 O O . ARG A 1 611 ? 28.338 9.312 -1.380 1.00 61.34 611 ARG A O 1
ATOM 4624 N N . ARG A 1 612 ? 27.933 7.411 -2.502 1.00 51.03 612 ARG A N 1
ATOM 4625 C CA . ARG A 1 612 ? 27.848 6.545 -1.314 1.00 51.03 612 ARG A CA 1
ATOM 4626 C C . ARG A 1 612 ? 29.201 6.375 -0.610 1.00 51.03 612 ARG A C 1
ATOM 4628 O O . ARG A 1 612 ? 29.239 6.363 0.611 1.00 51.03 612 ARG A O 1
ATOM 4635 N N . GLY A 1 613 ? 30.295 6.281 -1.371 1.00 38.78 613 GLY A N 1
ATOM 4636 C CA . GLY A 1 613 ? 31.654 6.153 -0.825 1.00 38.78 613 GLY A CA 1
ATOM 4637 C C . GLY A 1 613 ? 32.211 7.425 -0.171 1.00 38.78 613 GLY A C 1
ATOM 4638 O O . GLY A 1 613 ? 33.205 7.344 0.531 1.00 38.78 613 GLY A O 1
ATOM 4639 N N . GLY A 1 614 ? 31.577 8.587 -0.373 1.00 35.69 614 GLY A N 1
ATOM 4640 C CA . GLY A 1 614 ? 31.980 9.850 0.261 1.00 35.69 614 GLY A CA 1
ATOM 4641 C C . GLY A 1 614 ? 31.372 10.098 1.647 1.00 35.69 614 GLY A C 1
ATOM 4642 O O . GLY A 1 614 ? 31.729 11.078 2.285 1.00 35.69 614 GLY A O 1
ATOM 4643 N N . VAL A 1 615 ? 30.456 9.240 2.111 1.00 38.06 615 VAL A N 1
ATOM 4644 C CA . VAL A 1 615 ? 29.750 9.405 3.400 1.00 38.06 615 VAL A CA 1
ATOM 4645 C C . VAL A 1 615 ? 30.387 8.562 4.518 1.00 38.06 615 VAL A C 1
ATOM 4647 O O . VAL A 1 615 ? 29.976 8.660 5.666 1.00 38.06 615 VAL A O 1
ATOM 4650 N N . SER A 1 616 ? 31.421 7.760 4.231 1.00 31.91 616 SER A N 1
ATOM 4651 C CA . SER A 1 616 ? 32.059 6.902 5.242 1.00 31.91 616 SER A CA 1
ATOM 4652 C C . SER A 1 616 ? 33.343 7.444 5.885 1.00 31.91 616 SER A C 1
ATOM 4654 O O . SER A 1 616 ? 33.899 6.723 6.700 1.00 31.91 616 SER A O 1
ATOM 4656 N N . GLU A 1 617 ? 33.814 8.669 5.599 1.00 30.08 617 GLU A N 1
ATOM 4657 C CA . GLU A 1 617 ? 35.054 9.194 6.232 1.00 30.08 617 GLU A CA 1
ATOM 4658 C C . GLU A 1 617 ? 35.083 10.703 6.569 1.00 30.08 617 GLU A C 1
ATOM 4660 O O . GLU A 1 617 ? 36.124 11.224 6.957 1.00 30.08 617 GLU A O 1
ATOM 4665 N N . GLY A 1 618 ? 33.970 11.438 6.497 1.00 27.33 618 GLY A N 1
ATOM 4666 C CA . GLY A 1 618 ? 33.969 12.876 6.804 1.00 27.33 618 GLY A CA 1
ATOM 4667 C C . GLY A 1 618 ? 32.849 13.272 7.752 1.00 27.33 618 GLY A C 1
ATOM 4668 O O . GLY A 1 618 ? 31.684 13.210 7.373 1.00 27.33 618 GLY A O 1
ATOM 4669 N N . GLY A 1 619 ? 33.201 13.705 8.967 1.00 26.61 619 GLY A N 1
ATOM 4670 C CA . GLY A 1 619 ? 32.293 14.432 9.859 1.00 26.61 619 GLY A CA 1
ATOM 4671 C C . GLY A 1 619 ? 31.717 15.701 9.204 1.00 26.61 619 GLY A C 1
ATOM 4672 O O . GLY A 1 619 ? 32.162 16.099 8.125 1.00 26.61 619 GLY A O 1
ATOM 4673 N N . PRO A 1 620 ? 30.717 16.342 9.834 1.00 30.55 620 PRO A N 1
ATOM 4674 C CA . PRO A 1 620 ? 29.930 17.401 9.211 1.00 30.55 620 PRO A CA 1
ATOM 4675 C C . PRO A 1 620 ? 30.817 18.588 8.819 1.00 30.55 620 PRO A C 1
ATOM 4677 O O . PRO A 1 620 ? 31.355 19.297 9.669 1.00 30.55 620 PRO A O 1
ATOM 4680 N N . SER A 1 621 ? 30.969 18.817 7.516 1.00 30.98 621 SER A N 1
ATOM 4681 C CA . SER A 1 621 ? 31.572 20.036 6.987 1.00 30.98 621 SER A CA 1
ATOM 4682 C C . SER A 1 621 ? 30.484 21.091 6.779 1.00 30.98 621 SER A C 1
ATOM 4684 O O . SER A 1 621 ? 29.735 20.984 5.810 1.00 30.98 621 SER A O 1
ATOM 4686 N N . ARG A 1 622 ? 30.451 22.030 7.735 1.00 30.17 622 ARG A N 1
ATOM 4687 C CA . ARG A 1 622 ? 29.956 23.426 7.738 1.00 30.17 622 ARG A CA 1
ATOM 4688 C C . ARG A 1 622 ? 28.785 23.821 6.844 1.00 30.17 622 ARG A C 1
ATOM 4690 O O . ARG A 1 622 ? 28.944 23.795 5.605 1.00 30.17 622 ARG A O 1
#

Foldseek 3Di:
DLLVVLQVQLVVLLLVCLQVLHQLVVNCVRNVVSVLVSLVVPDDPVVSVVVVVVSCVVSVCVRDPVNVLPPPLVVVLVVQLVLLVVPDPCLLPPPPADDADQLLQLLLLQHDQQVLVPQDPQDPFPPPPAPPDAPPVVVPHWALLQACADVVLPGRVDFLLNLLLVLLLCLQVVGCVVVALVQSLCRHFLWPRVLCRAQAEPVSSNPPSNCSRRVQEWIKEFFAPAFPPALVNQAFWAWEWDFDPPDPDTDIFIFTKGWGFMGTNDDHQKYKYKGKHFYDYPPPCCVVQVHDGGIWIFIDIDTDDDPPDGTDIDTDPGHHPSRTRGGYDPGSNPPPPCRNVSSRRVQSSLLRRVQSSLLSVLCVVPVLLSVLSLLLSSVQSSCVSVVHHNSLSSVLSCVSSDDQDDDDDDDDSHDPPPDHPPDDDDPPVPLVVLLVVLCVSLVLSVQLSNLSSDPDPVSSSVSNSVSVSSLVSSQSNLLSVLQVCQVVVLPDDSDHNPVLDDPLRSVLSNLSSLSNNLSSLQCVCPPNDTRDSQLSVLSSNLSSLSSSSSSLSPDDPDDRSDDDDPVSSVVSNVVSVLSNLVSSVSNLVRRPDPVSSVVSDVSNHPVSVVVNVVVPPDDDDD

Radius of gyration: 28.42 Å; chains: 1; bounding box: 77×55×89 Å

Secondary structure (DSSP, 8-state):
-HHHHHHHHHHHHHHHHHHHT--HHHHHHHHHHHHHHHHHHHS-HHHHHHHHHHHHHHHHHHH-HHHHIIIIIHHHHHHHHHHHHHH-SGGGS-------SHHHHHHHTS--HHHHHTPPPPPPPTTSS-----TT-TTTS--HHHHSS-GGGTS----HHHHHHHHHHHHHTT-GGGGGHHHHHHHHTSSHHHHHHHH--HHHHHHHHHHHHHTSEEEEEEE-SS---SGGGGEEEEEEEEEESSSSS-EEEEEEEEEEEEEESS--SEEEEEEEEEEE-SSS-HHHHT--SEEEEEEEEEE---TT--EEEEEEEEEEGGGB---SSSSTT--S-SHHHHHHHHHHHIIIIIHHHHHHHHHHH-HHHHHHHHHHHHHHHHHHHTT---TTHHHHHHHHHS-SS-------TT---PPPTT---S-HHHHHHHHHHHHHHSHHHHHHHHHHT-S-HHHHHHHHHHHHHHHHHHHHHHHHHHHHHHHHTT-S-----GGG-SHHHHHHHHHHHHHHHHHHHHTTTTTTSPPPHHHHHHHHHHHHHHHHHHHTT---SS--SS---HHHHHHHHHHHHHHHHHHHHHHHHH-SSHHHHHHHHHHH-HHHHHHHHTSSS-----